Protein AF-0000000085029030 (afdb_homodimer)

Solvent-accessible surface area (backbone atoms only — not comparable to full-atom values): 32173 Å² total; per-residue (Å²): 135,54,73,65,55,42,51,49,51,52,42,26,68,66,59,22,19,57,60,58,34,11,54,74,70,76,40,49,48,68,55,47,51,50,50,49,50,50,47,22,60,73,70,70,48,64,38,53,56,81,60,93,86,58,78,58,55,38,66,28,75,60,21,51,55,46,44,57,49,38,54,40,50,51,50,49,50,53,42,55,58,40,52,73,46,85,86,46,54,45,81,45,33,39,30,24,29,61,69,52,40,72,74,65,35,45,71,55,50,54,54,48,44,72,76,32,78,43,54,29,42,35,44,37,69,40,54,50,70,56,39,51,53,34,38,75,69,60,66,26,57,36,31,42,24,63,55,79,56,88,39,90,60,43,42,54,41,85,54,47,73,36,50,52,27,38,36,19,36,57,75,27,73,56,64,90,59,76,62,42,48,73,85,75,56,60,47,59,35,22,45,40,57,65,81,45,68,69,50,48,59,57,47,55,75,77,36,58,74,76,48,19,55,31,34,28,60,44,66,78,64,48,62,66,70,61,82,45,34,70,25,32,33,72,37,41,47,70,56,44,56,56,41,38,77,71,50,31,32,77,34,46,52,70,60,88,64,65,70,47,43,36,20,43,30,34,51,58,82,72,73,57,62,72,58,52,50,50,53,51,50,50,52,51,54,39,52,51,49,51,54,50,49,60,58,54,65,69,105,134,53,71,65,56,41,51,48,50,51,41,25,68,67,59,22,19,54,61,58,35,12,54,74,68,75,40,50,49,68,55,44,50,49,51,49,50,48,47,22,58,74,68,70,48,66,38,52,54,81,58,93,88,60,76,58,55,38,66,27,75,60,20,53,56,46,44,58,47,36,53,41,50,50,50,49,49,50,44,55,57,39,54,73,48,84,85,50,54,44,82,43,32,38,29,25,30,60,69,52,41,72,75,64,32,45,71,54,51,54,53,50,44,71,76,32,78,42,53,27,42,35,45,36,70,41,54,50,72,56,40,50,53,32,37,74,68,61,65,27,59,35,31,41,24,63,55,79,54,90,40,92,60,42,42,53,42,85,53,48,73,36,50,51,27,37,37,17,35,56,76,27,73,56,64,89,60,75,60,41,48,74,86,75,55,60,45,59,36,21,45,40,57,64,84,44,67,68,49,48,58,57,47,56,75,77,37,58,76,77,50,20,56,32,34,29,60,45,66,79,65,48,64,66,69,59,81,47,34,70,25,32,32,72,36,41,46,72,56,46,57,55,41,38,78,71,51,30,31,78,35,46,52,70,61,88,64,66,68,48,43,35,21,42,30,33,49,57,82,72,74,57,62,72,59,51,49,50,52,52,51,50,52,50,53,38,52,52,48,52,54,49,49,61,58,55,63,73,105

Secondary structure (DSSP, 8-state):
--HHHHHHHHHHHHH--HHHHHHHTT--HHHHHHHHHHHHHHHTS-SEE--TT-SS-EEPHHHHHHHHHHHHHHHHHHHHHHHTSSS-PEEEEEEE-HHHIIIIIHHHHHHHHHH-TTEEEEEEE--HHHHHHHHHTTS-SEEEESS----TTEEEEEEEEE-EEEEEETT-TTTT-S-B-GGGS-GGGBEEE---HHHHHHHTTT--GGGSSEEES-HHHHHTT--STT-EEEEEHHHHHHHHTTTEEEE-BSSPPPPEEEEEEEETT---HHHHHHHHHHHHHHHHHHHHHHHHTT-/--HHHHHHHHHHHHH--HHHHHHHTT--HHHHHHHHHHHHHHHTS-SB---TT-SS-PBPHHHHHHHHHHHHHHHHHHHHHHHTSSS-PEEEEEEE-HHHIIIIIHHHHHHHHHH-TTEEEEEEE--HHHHHHHHHTTS-SEEEESS----TTEEEEEEEEE-EEEEEETT-TTTT-S-B-GGGS-GGGBEEE---HHHHHHHTTT--GGGSSEEES-HHHHHTT--STT-EEEEEHHHHHHHHTTTEEEE-BSSPPPPEEEEEEEETT---HHHHHHHHHHHHHHHHHHHHHHHHTT-

pLDDT: mean 81.96, std 12.86, range [26.38, 96.12]

InterPro domains:
  IPR000847 LysR, HTH, N-terminal domain [PF00126] (5-64)
  IPR000847 LysR, HTH, N-terminal domain [PR00039] (18-29)
  IPR000847 LysR, HTH, N-terminal domain [PR00039] (29-39)
  IPR000847 LysR, HTH, N-terminal domain [PR00039] (39-50)
  IPR000847 LysR, HTH, N-terminal domain [PS50931] (1-60)
  IPR005119 LysR, substrate-binding [PF03466] (86-286)
  IPR036388 Winged helix-like DNA-binding domain superfamily [G3DSA:1.10.10.10] (1-80)
  IPR036390 Winged helix DNA-binding domain superfamily [SSF46785] (1-109)

Structure (mmCIF, N/CA/C/O backbone):
data_AF-0000000085029030-model_v1
#
loop_
_entity.id
_entity.type
_entity.pdbx_description
1 polymer 'Transcriptional regulator, LysR family'
#
loop_
_atom_site.group_PDB
_atom_site.id
_atom_site.type_symbol
_atom_site.label_atom_id
_atom_site.label_alt_id
_atom_site.label_comp_id
_atom_site.label_asym_id
_atom_site.label_entity_id
_atom_site.label_seq_id
_atom_site.pdbx_PDB_ins_code
_atom_site.Cartn_x
_atom_site.Cartn_y
_atom_site.Cartn_z
_atom_site.occupancy
_atom_site.B_iso_or_equiv
_atom_site.auth_seq_id
_atom_site.auth_comp_id
_atom_site.auth_asym_id
_atom_site.auth_atom_id
_atom_site.pdbx_PDB_model_num
ATOM 1 N N . MET A 1 1 ? 7.844 32.375 -1.92 1 60.19 1 MET A N 1
ATOM 2 C CA . MET A 1 1 ? 6.688 31.484 -1.72 1 60.19 1 MET A CA 1
ATOM 3 C C . MET A 1 1 ? 6.098 31.688 -0.326 1 60.19 1 MET A C 1
ATOM 5 O O . MET A 1 1 ? 6.832 31.734 0.662 1 60.19 1 MET A O 1
ATOM 9 N N . ASP A 1 2 ? 4.855 32.156 -0.354 1 65.12 2 ASP A N 1
ATOM 10 C CA . ASP A 1 2 ? 4.211 32.406 0.934 1 65.12 2 ASP A CA 1
ATOM 11 C C . ASP A 1 2 ? 3.123 31.375 1.21 1 65.12 2 ASP A C 1
ATOM 13 O O . ASP A 1 2 ? 2.652 30.688 0.292 1 65.12 2 ASP A O 1
ATOM 17 N N . THR A 1 3 ? 2.82 31.25 2.543 1 68.38 3 THR A N 1
ATOM 18 C CA . THR A 1 3 ? 1.885 30.219 3.012 1 68.38 3 THR A CA 1
ATOM 19 C C . THR A 1 3 ? 0.515 30.406 2.363 1 68.38 3 THR A C 1
ATOM 21 O O . THR A 1 3 ? -0.176 29.438 2.072 1 68.38 3 THR A O 1
ATOM 24 N N . GLU A 1 4 ? 0.167 31.609 2.141 1 70.44 4 GLU A N 1
ATOM 25 C CA . GLU A 1 4 ? -1.122 31.891 1.519 1 70.44 4 GLU A CA 1
ATOM 26 C C . GLU A 1 4 ? -1.189 31.328 0.103 1 70.44 4 GLU A C 1
ATOM 28 O O . GLU A 1 4 ? -2.211 30.766 -0.3 1 70.44 4 GLU A O 1
ATOM 33 N N . SER A 1 5 ? -0.097 31.516 -0.592 1 77.44 5 SER A N 1
ATOM 34 C CA . SER A 1 5 ? -0.042 30.984 -1.95 1 77.44 5 SER A CA 1
ATOM 35 C C . SER A 1 5 ? -0.165 29.453 -1.958 1 77.44 5 SER A C 1
ATOM 37 O O . SER A 1 5 ? -0.769 28.891 -2.865 1 77.44 5 SER A O 1
ATOM 39 N N . LEU A 1 6 ? 0.389 28.922 -0.929 1 78.06 6 LEU A N 1
ATOM 40 C CA . LEU A 1 6 ? 0.331 27.469 -0.82 1 78.06 6 LEU A CA 1
ATOM 41 C C . LEU A 1 6 ? -1.094 27 -0.543 1 78.06 6 LEU A C 1
ATOM 43 O O . LEU A 1 6 ? -1.549 26 -1.117 1 78.06 6 LEU A O 1
ATOM 47 N N . TYR A 1 7 ? -1.741 27.734 0.277 1 75.19 7 TYR A N 1
ATOM 48 C CA . TYR A 1 7 ? -3.143 27.422 0.546 1 75.19 7 TYR A CA 1
ATOM 49 C C . TYR A 1 7 ? -3.986 27.594 -0.711 1 75.19 7 TYR A C 1
ATOM 51 O O . TYR A 1 7 ? -4.875 26.781 -0.98 1 75.19 7 TYR A O 1
ATOM 59 N N . LEU A 1 8 ? -3.684 28.656 -1.447 1 78.81 8 LEU A N 1
ATOM 60 C CA . LEU A 1 8 ? -4.414 28.938 -2.678 1 78.81 8 LEU A CA 1
ATOM 61 C C . LEU A 1 8 ? -4.23 27.812 -3.689 1 78.81 8 LEU A C 1
ATOM 63 O O . LEU A 1 8 ? -5.199 27.359 -4.305 1 78.81 8 LEU A O 1
ATOM 67 N N . PHE A 1 9 ? -3.008 27.391 -3.814 1 84.69 9 PHE A N 1
ATOM 68 C CA . PHE A 1 9 ? -2.707 26.328 -4.758 1 84.69 9 PHE A CA 1
ATOM 69 C C . PHE A 1 9 ? -3.398 25.031 -4.348 1 84.69 9 PHE A C 1
ATOM 71 O O . PHE A 1 9 ? -3.99 24.344 -5.184 1 84.69 9 PHE A O 1
ATOM 78 N N . ARG A 1 10 ? -3.318 24.781 -3.135 1 78.12 10 ARG A N 1
ATOM 79 C CA . ARG A 1 10 ? -3.979 23.578 -2.633 1 78.12 10 ARG A CA 1
ATOM 80 C C . ARG A 1 10 ? -5.48 23.625 -2.902 1 78.12 10 ARG A C 1
ATOM 82 O O . ARG A 1 10 ? -6.066 22.641 -3.34 1 78.12 10 ARG A O 1
ATOM 89 N N . ASP A 1 11 ? -6.109 24.781 -2.678 1 77.12 11 ASP A N 1
ATOM 90 C CA . ASP A 1 11 ? -7.547 24.938 -2.896 1 77.12 11 ASP A CA 1
ATOM 91 C C . ASP A 1 11 ? -7.891 24.828 -4.379 1 77.12 11 ASP A C 1
ATOM 93 O O . ASP A 1 11 ? -8.922 24.266 -4.738 1 77.12 11 ASP A O 1
ATOM 97 N N . LEU A 1 12 ? -7.008 25.344 -5.148 1 80.56 12 LEU A N 1
ATOM 98 C CA . LEU A 1 12 ? -7.23 25.266 -6.59 1 80.56 12 LEU A CA 1
ATOM 99 C C . LEU A 1 12 ? -7.219 23.828 -7.07 1 80.56 12 LEU A C 1
ATOM 101 O O . LEU A 1 12 ? -8.008 23.453 -7.938 1 80.56 12 LEU A O 1
ATOM 105 N N . CYS A 1 13 ? -6.383 23.125 -6.512 1 76.56 13 CYS A N 1
ATOM 106 C CA . CYS A 1 13 ? -6.305 21.719 -6.891 1 76.56 13 CYS A CA 1
ATOM 107 C C . CYS A 1 13 ? -7.57 20.969 -6.484 1 76.56 13 CYS A C 1
ATOM 109 O O . CYS A 1 13 ? -7.969 20.016 -7.141 1 76.56 13 CYS A O 1
ATOM 111 N N . ARG A 1 14 ? -8.125 21.469 -5.512 1 66.81 14 ARG A N 1
ATOM 112 C CA . ARG A 1 14 ? -9.359 20.891 -5 1 66.81 14 ARG A CA 1
ATOM 113 C C . ARG A 1 14 ? -10.555 21.312 -5.859 1 66.81 14 ARG A C 1
ATOM 115 O O . ARG A 1 14 ? -11.336 20.469 -6.285 1 66.81 14 ARG A O 1
ATOM 122 N N . THR A 1 15 ? -10.602 22.625 -6.145 1 69.88 15 THR A N 1
ATOM 123 C CA . THR A 1 15 ? -11.766 23.188 -6.824 1 69.88 15 THR A CA 1
ATOM 124 C C . THR A 1 15 ? -11.648 23 -8.336 1 69.88 15 THR A C 1
ATOM 126 O O . THR A 1 15 ? -12.656 22.984 -9.039 1 69.88 15 THR A O 1
ATOM 129 N N . ARG A 1 16 ? -10.406 22.844 -8.711 1 73.12 16 ARG A N 1
ATOM 130 C CA . ARG A 1 16 ? -10.062 22.797 -10.133 1 73.12 16 ARG A CA 1
ATOM 131 C C . ARG A 1 16 ? -10.695 23.969 -10.883 1 73.12 16 ARG A C 1
ATOM 133 O O . ARG A 1 16 ? -11.016 23.844 -12.07 1 73.12 16 ARG A O 1
ATOM 140 N N . ASN A 1 17 ? -11.047 24.891 -10.156 1 78.19 17 ASN A N 1
ATOM 141 C CA . ASN A 1 17 ? -11.742 26.062 -10.672 1 78.19 17 ASN A CA 1
ATOM 142 C C . ASN A 1 17 ? -11.117 27.359 -10.148 1 78.19 17 ASN A C 1
ATOM 144 O O . ASN A 1 17 ? -11.219 27.672 -8.961 1 78.19 17 ASN A O 1
ATOM 148 N N . MET A 1 18 ? -10.602 28.109 -11.094 1 84.44 18 MET A N 1
ATOM 149 C CA . MET A 1 18 ? -9.898 29.344 -10.734 1 84.44 18 MET A CA 1
ATOM 150 C C . MET A 1 18 ? -10.844 30.328 -10.07 1 84.44 18 MET A C 1
ATOM 152 O O . MET A 1 18 ? -10.5 30.953 -9.055 1 84.44 18 MET A O 1
ATOM 156 N N . THR A 1 19 ? -12.07 30.406 -10.625 1 82.12 19 THR A N 1
ATOM 157 C CA . THR A 1 19 ? -13.047 31.359 -10.102 1 82.12 19 THR A CA 1
ATOM 158 C C . THR A 1 19 ? -13.477 30.969 -8.695 1 82.12 19 THR A C 1
ATOM 160 O O . THR A 1 19 ? -13.539 31.828 -7.801 1 82.12 19 THR A O 1
ATOM 163 N N . GLN A 1 20 ? -13.758 29.781 -8.602 1 80.62 20 GLN A N 1
ATOM 164 C CA . GLN A 1 20 ? -14.203 29.297 -7.301 1 80.62 20 GLN A CA 1
ATOM 165 C C . GLN A 1 20 ? -13.109 29.453 -6.254 1 80.62 20 GLN A C 1
ATOM 167 O O . GLN A 1 20 ? -13.375 29.875 -5.129 1 80.62 20 GLN A O 1
ATOM 172 N N . THR A 1 21 ? -11.898 29.031 -6.582 1 83.31 21 THR A N 1
ATOM 173 C CA . THR A 1 21 ? -10.781 29.188 -5.66 1 83.31 21 THR A CA 1
ATOM 174 C C . THR A 1 21 ? -10.578 30.641 -5.277 1 83.31 21 THR A C 1
ATOM 176 O O . THR A 1 21 ? -10.367 30.969 -4.105 1 83.31 21 THR A O 1
ATOM 179 N N . ALA A 1 22 ? -10.688 31.516 -6.207 1 84.5 22 ALA A N 1
ATOM 180 C CA . ALA A 1 22 ? -10.547 32.938 -5.926 1 84.5 22 ALA A CA 1
ATOM 181 C C . ALA A 1 22 ? -11.602 33.406 -4.938 1 84.5 22 ALA A C 1
ATOM 183 O O . ALA A 1 22 ? -11.297 34.125 -3.971 1 84.5 22 ALA A O 1
ATOM 184 N N . LYS A 1 23 ? -12.805 32.969 -5.137 1 78.12 23 LYS A N 1
ATOM 185 C CA . LYS A 1 23 ? -13.906 33.344 -4.254 1 78.12 23 LYS A CA 1
ATOM 186 C C . LYS A 1 23 ? -13.672 32.844 -2.838 1 78.12 23 LYS A C 1
ATOM 188 O O . LYS A 1 23 ? -13.93 33.531 -1.863 1 78.12 23 LYS A O 1
ATOM 193 N N . ASN A 1 24 ? -13.156 31.688 -2.754 1 77.25 24 ASN A N 1
ATOM 194 C CA . ASN A 1 24 ? -12.906 31.062 -1.456 1 77.25 24 ASN A CA 1
ATOM 195 C C . ASN A 1 24 ? -11.914 31.875 -0.63 1 77.25 24 ASN A C 1
ATOM 197 O O . ASN A 1 24 ? -11.953 31.844 0.602 1 77.25 24 ASN A O 1
ATOM 201 N N . PHE A 1 25 ? -11.055 32.5 -1.267 1 76.19 25 PHE A N 1
ATOM 202 C CA . PHE A 1 25 ? -10.008 33.219 -0.579 1 76.19 25 PHE A CA 1
ATOM 203 C C . PHE A 1 25 ? -10.25 34.75 -0.677 1 76.19 25 PHE A C 1
ATOM 205 O O . PHE A 1 25 ? -9.352 35.531 -0.407 1 76.19 25 PHE A O 1
ATOM 212 N N . PHE A 1 26 ? -11.492 35.094 -1.191 1 79.56 26 PHE A N 1
ATOM 213 C CA . PHE A 1 26 ? -11.93 36.469 -1.29 1 79.56 26 PHE A CA 1
ATOM 214 C C . PHE A 1 26 ? -10.969 37.281 -2.162 1 79.56 26 PHE A C 1
ATOM 216 O O . PHE A 1 26 ? -10.57 38.375 -1.797 1 79.56 26 PHE A O 1
ATOM 223 N N . LEU A 1 27 ? -10.5 36.625 -3.16 1 80.12 27 LEU A N 1
ATOM 224 C CA . LEU A 1 27 ? -9.641 37.25 -4.164 1 80.12 27 LEU A CA 1
ATOM 225 C C . LEU A 1 27 ? -10.344 37.312 -5.516 1 80.12 27 LEU A C 1
ATOM 227 O O . LEU A 1 27 ? -11.383 36.688 -5.715 1 80.12 27 LEU A O 1
ATOM 231 N N . THR A 1 28 ? -9.938 38.188 -6.352 1 82.69 28 THR A N 1
ATOM 232 C CA . THR A 1 28 ? -10.359 38.156 -7.75 1 82.69 28 THR A CA 1
ATOM 233 C C . THR A 1 28 ? -9.602 37.062 -8.5 1 82.69 28 THR A C 1
ATOM 235 O O . THR A 1 28 ? -8.523 36.656 -8.078 1 82.69 28 THR A O 1
ATOM 238 N N . GLN A 1 29 ? -10.211 36.594 -9.5 1 87.25 29 GLN A N 1
ATOM 239 C CA . GLN A 1 29 ? -9.547 35.562 -10.312 1 87.25 29 GLN A CA 1
ATOM 240 C C . GLN A 1 29 ? -8.219 36.062 -10.859 1 87.25 29 GLN A C 1
ATOM 242 O O . GLN A 1 29 ? -7.262 35.312 -10.984 1 87.25 29 GLN A O 1
ATOM 247 N N . SER A 1 30 ? -8.195 37.375 -11.203 1 87.94 30 SER A N 1
ATOM 248 C CA . SER A 1 30 ? -6.961 37.969 -11.711 1 87.94 30 SER A CA 1
ATOM 249 C C . SER A 1 30 ? -5.855 37.938 -10.656 1 87.94 30 SER A C 1
ATOM 251 O O . SER A 1 30 ? -4.703 37.625 -10.977 1 87.94 30 SER A O 1
ATOM 253 N N . THR A 1 31 ? -6.234 38.219 -9.445 1 83.75 31 THR A N 1
ATOM 254 C CA . THR A 1 31 ? -5.27 38.188 -8.352 1 83.75 31 THR A CA 1
ATOM 255 C C . THR A 1 31 ? -4.758 36.781 -8.117 1 83.75 31 THR A C 1
ATOM 257 O O . THR A 1 31 ? -3.559 36.562 -7.934 1 83.75 31 THR A O 1
ATOM 260 N N . LEU A 1 32 ? -5.672 35.812 -8.062 1 87.38 32 LEU A N 1
ATOM 261 C CA . LEU A 1 32 ? -5.281 34.406 -7.902 1 87.38 32 LEU A CA 1
ATOM 262 C C . LEU A 1 32 ? -4.328 33.969 -9.008 1 87.38 32 LEU A C 1
ATOM 264 O O . LEU A 1 32 ? -3.316 33.312 -8.75 1 87.38 32 LEU A O 1
ATOM 268 N N . SER A 1 33 ? -4.699 34.344 -10.242 1 86.75 33 SER A N 1
ATOM 269 C CA . SER A 1 33 ? -3.869 34 -11.383 1 86.75 33 SER A CA 1
ATOM 270 C C . SER A 1 33 ? -2.465 34.562 -11.25 1 86.75 33 SER A C 1
ATOM 272 O O . SER A 1 33 ? -1.477 33.906 -11.523 1 86.75 33 SER A O 1
ATOM 274 N N . LYS A 1 34 ? -2.393 35.781 -10.805 1 85 34 LYS A N 1
ATOM 275 C CA . LYS A 1 34 ? -1.103 36.438 -10.625 1 85 34 LYS A CA 1
ATOM 276 C C . LYS A 1 34 ? -0.282 35.75 -9.539 1 85 34 LYS A C 1
ATOM 278 O O . LYS A 1 34 ? 0.925 35.562 -9.695 1 85 34 LYS A O 1
ATOM 283 N N . ARG A 1 35 ? -0.953 35.406 -8.453 1 82.25 35 ARG A N 1
ATOM 284 C CA . ARG A 1 35 ? -0.271 34.75 -7.352 1 82.25 35 ARG A CA 1
ATOM 285 C C . ARG A 1 35 ? 0.259 33.375 -7.789 1 82.25 35 ARG A C 1
ATOM 287 O O . ARG A 1 35 ? 1.375 33 -7.43 1 82.25 35 ARG A O 1
ATOM 294 N N . LEU A 1 36 ? -0.543 32.719 -8.531 1 86.31 36 LEU A N 1
ATOM 295 C CA . LEU A 1 36 ? -0.134 31.391 -9.023 1 86.31 36 LEU A CA 1
ATOM 296 C C . LEU A 1 36 ? 1.019 31.531 -10.016 1 86.31 36 LEU A C 1
ATOM 298 O O . LEU A 1 36 ? 1.943 30.703 -10.008 1 86.31 36 LEU A O 1
ATOM 302 N N . ALA A 1 37 ? 0.9 32.562 -10.828 1 85.31 37 ALA A N 1
ATOM 303 C CA . ALA A 1 37 ? 1.98 32.812 -11.781 1 85.31 37 ALA A CA 1
ATOM 304 C C . ALA A 1 37 ? 3.289 33.125 -11.055 1 85.31 37 ALA A C 1
ATOM 306 O O . ALA A 1 37 ? 4.352 32.656 -11.461 1 85.31 37 ALA A O 1
ATOM 307 N N . ARG A 1 38 ? 3.154 33.875 -10.062 1 80.5 38 ARG A N 1
ATOM 308 C CA . ARG A 1 38 ? 4.324 34.156 -9.25 1 80.5 38 ARG A CA 1
ATOM 309 C C . ARG A 1 38 ? 4.887 32.906 -8.609 1 80.5 38 ARG A C 1
ATOM 311 O O . ARG A 1 38 ? 6.105 32.719 -8.555 1 80.5 38 ARG A O 1
ATOM 318 N N . LEU A 1 39 ? 4 32.094 -8.062 1 82.5 39 LEU A N 1
ATOM 319 C CA . LEU A 1 39 ? 4.41 30.844 -7.465 1 82.5 39 LEU A CA 1
ATOM 320 C C . LEU A 1 39 ? 5.129 29.969 -8.492 1 82.5 39 LEU A C 1
ATOM 322 O O . LEU A 1 39 ? 6.168 29.375 -8.188 1 82.5 39 LEU A O 1
ATOM 326 N N . GLU A 1 40 ? 4.543 29.891 -9.711 1 85.12 40 GLU A N 1
ATOM 327 C CA . GLU A 1 40 ? 5.156 29.109 -10.781 1 85.12 40 GLU A CA 1
ATOM 328 C C . GLU A 1 40 ? 6.523 29.672 -11.156 1 85.12 40 GLU A C 1
ATOM 330 O O . GLU A 1 40 ? 7.461 28.922 -11.43 1 85.12 40 GLU A O 1
ATOM 335 N N . GLU A 1 41 ? 6.625 31 -11.141 1 78.94 41 GLU A N 1
ATOM 336 C CA . GLU A 1 41 ? 7.891 31.672 -11.438 1 78.94 41 GLU A CA 1
ATOM 337 C C . GLU A 1 41 ? 8.945 31.328 -10.391 1 78.94 41 GLU A C 1
ATOM 339 O O . GLU A 1 41 ? 10.102 31.062 -10.727 1 78.94 41 GLU A O 1
ATOM 344 N N . GLU A 1 42 ? 8.508 31.391 -9.172 1 76.44 42 GLU A N 1
ATOM 345 C CA . GLU A 1 42 ? 9.43 31.047 -8.086 1 76.44 42 GLU A CA 1
ATOM 346 C C . GLU A 1 42 ? 9.883 29.594 -8.18 1 76.44 42 GLU A C 1
ATOM 348 O O . GLU A 1 42 ? 11.047 29.297 -7.91 1 76.44 42 GLU A O 1
ATOM 353 N N . LEU A 1 43 ? 8.93 28.75 -8.555 1 77.56 43 LEU A N 1
ATOM 354 C CA . LEU A 1 43 ? 9.203 27.328 -8.641 1 77.56 43 LEU A CA 1
ATOM 355 C C . LEU A 1 43 ? 9.992 27 -9.906 1 77.56 43 LEU A C 1
ATOM 357 O O . LEU A 1 43 ? 10.719 26 -9.945 1 77.56 43 LEU A O 1
ATOM 361 N N . GLY A 1 44 ? 9.812 27.797 -10.93 1 75.19 44 GLY A N 1
ATOM 362 C CA . GLY A 1 44 ? 10.508 27.609 -12.195 1 75.19 44 GLY A CA 1
ATOM 363 C C . GLY A 1 44 ? 9.805 26.641 -13.117 1 75.19 44 GLY A C 1
ATOM 364 O O . GLY A 1 44 ? 10.383 26.188 -14.109 1 75.19 44 GLY A O 1
ATOM 365 N N . TYR A 1 45 ? 8.68 26.172 -12.75 1 76.69 45 TYR A N 1
ATOM 366 C CA . TYR A 1 45 ? 7.902 25.266 -13.594 1 76.69 45 TYR A CA 1
ATOM 367 C C . TYR A 1 45 ? 6.406 25.531 -13.43 1 76.69 45 TYR A C 1
ATOM 369 O O . TYR A 1 45 ? 5.965 25.984 -12.367 1 76.69 45 TYR A O 1
ATOM 377 N N . PRO A 1 46 ? 5.66 25.172 -14.555 1 82.62 46 PRO A N 1
ATOM 378 C CA . PRO A 1 46 ? 4.211 25.391 -14.477 1 82.62 46 PRO A CA 1
ATOM 379 C C . PRO A 1 46 ? 3.504 24.359 -13.609 1 82.62 46 PRO A C 1
ATOM 381 O O . PRO A 1 46 ? 3.893 23.188 -13.594 1 82.62 46 PRO A O 1
ATOM 384 N N . LEU A 1 47 ? 2.605 24.891 -12.82 1 83.19 47 LEU A N 1
ATOM 385 C CA . LEU A 1 47 ? 1.801 24.031 -11.961 1 83.19 47 LEU A CA 1
ATOM 386 C C . LEU A 1 47 ? 0.503 23.641 -12.656 1 83.19 47 LEU A C 1
ATOM 388 O O . LEU A 1 47 ? -0.05 22.562 -12.383 1 83.19 47 LEU A O 1
ATOM 392 N N . LEU A 1 48 ? 0.017 24.531 -13.547 1 82.31 48 LEU A N 1
ATOM 393 C CA . LEU A 1 48 ? -1.27 24.328 -14.203 1 82.31 48 LEU A CA 1
ATOM 394 C C . LEU A 1 48 ? -1.1 24.234 -15.719 1 82.31 48 LEU A C 1
ATOM 396 O O . LEU A 1 48 ? -0.225 24.891 -16.297 1 82.31 48 LEU A O 1
ATOM 400 N N . LEU A 1 49 ? -1.875 23.25 -16.281 1 77.56 49 LEU A N 1
ATOM 401 C CA . LEU A 1 49 ? -1.925 23.234 -17.734 1 77.56 49 LEU A CA 1
ATOM 402 C C . LEU A 1 49 ? -2.627 24.469 -18.281 1 77.56 49 LEU A C 1
ATOM 404 O O . LEU A 1 49 ? -3.668 24.875 -17.75 1 77.56 49 LEU A O 1
ATOM 408 N N . ARG A 1 50 ? -1.916 25.375 -18.969 1 67.69 50 ARG A N 1
ATOM 409 C CA . ARG A 1 50 ? -2.41 26.672 -19.453 1 67.69 50 ARG A CA 1
ATOM 410 C C . ARG A 1 50 ? -3.264 26.484 -20.703 1 67.69 50 ARG A C 1
ATOM 412 O O . ARG A 1 50 ? -2.75 26.141 -21.766 1 67.69 50 ARG A O 1
ATOM 419 N N . SER A 1 51 ? -4.07 25.547 -20.812 1 56.06 51 SER A N 1
ATOM 420 C CA . SER A 1 51 ? -4.738 25.547 -22.109 1 56.06 51 SER A CA 1
ATOM 421 C C . SER A 1 51 ? -5.77 26.672 -22.188 1 56.06 51 SER A C 1
ATOM 423 O O . SER A 1 51 ? -6.434 26.984 -21.203 1 56.06 51 SER A O 1
ATOM 425 N N . LYS A 1 52 ? -5.812 27.594 -23.281 1 51.53 52 LYS A N 1
ATOM 426 C CA . LYS A 1 52 ? -6.781 28.609 -23.703 1 51.53 52 LYS A CA 1
ATOM 427 C C . LYS A 1 52 ? -8.172 28 -23.844 1 51.53 52 LYS A C 1
ATOM 429 O O . LYS A 1 52 ? -8.344 26.969 -24.5 1 51.53 52 LYS A O 1
ATOM 434 N N . GLY A 1 53 ? -9.211 28.438 -22.938 1 54.47 53 GLY A N 1
ATOM 435 C CA . GLY A 1 53 ? -10.625 28.125 -23.062 1 54.47 53 GLY A CA 1
ATOM 436 C C . GLY A 1 53 ? -11.109 27.094 -22.062 1 54.47 53 GLY A C 1
ATOM 437 O O . GLY A 1 53 ? -12.297 26.797 -22 1 54.47 53 GLY A O 1
ATOM 438 N N . ARG A 1 54 ? -10.211 26.453 -21.531 1 53.19 54 ARG A N 1
ATOM 439 C CA . ARG A 1 54 ? -10.758 25.438 -20.641 1 53.19 54 ARG A CA 1
ATOM 440 C C . ARG A 1 54 ? -11.016 26 -19.25 1 53.19 54 ARG A C 1
ATOM 442 O O . ARG A 1 54 ? -10.164 26.688 -18.688 1 53.19 54 ARG A O 1
ATOM 449 N N . LYS A 1 55 ? -12.172 25.891 -18.75 1 55.38 55 LYS A N 1
ATOM 450 C CA . LYS A 1 55 ? -12.766 26.391 -17.5 1 55.38 55 LYS A CA 1
ATOM 451 C C . LYS A 1 55 ? -12.117 25.719 -16.297 1 55.38 55 LYS A C 1
ATOM 453 O O . LYS A 1 55 ? -12.148 26.281 -15.188 1 55.38 55 LYS A O 1
ATOM 458 N N . GLU A 1 56 ? -11.523 24.484 -16.453 1 64.5 56 GLU A N 1
ATOM 459 C CA . GLU A 1 56 ? -11.055 23.75 -15.281 1 64.5 56 GLU A CA 1
ATOM 460 C C . GLU A 1 56 ? -9.539 23.781 -15.18 1 64.5 56 GLU A C 1
ATOM 462 O O . GLU A 1 56 ? -8.836 23.656 -16.188 1 64.5 56 GLU A O 1
ATOM 467 N N . ALA A 1 57 ? -9.023 24.172 -14.023 1 70.69 57 ALA A N 1
ATOM 468 C CA . ALA A 1 57 ? -7.594 24.188 -13.727 1 70.69 57 ALA A CA 1
ATOM 469 C C . ALA A 1 57 ? -7.039 22.781 -13.617 1 70.69 57 ALA A C 1
ATOM 471 O O . ALA A 1 57 ? -7.457 22 -12.758 1 70.69 57 ALA A O 1
ATOM 472 N N . GLU A 1 58 ? -6.32 22.344 -14.68 1 75.75 58 GLU A N 1
ATOM 473 C CA . GLU A 1 58 ? -5.691 21.031 -14.664 1 75.75 58 GLU A CA 1
ATOM 474 C C . GLU A 1 58 ? -4.219 21.125 -14.281 1 75.75 58 GLU A C 1
ATOM 476 O O . GLU A 1 58 ? -3.508 22.031 -14.742 1 75.75 58 GLU A O 1
ATOM 481 N N . LEU A 1 59 ? -3.869 20.25 -13.312 1 76.25 59 LEU A N 1
ATOM 482 C CA . LEU A 1 59 ? -2.494 20.25 -12.828 1 76.25 59 LEU A CA 1
ATOM 483 C C . LEU A 1 59 ? -1.56 19.594 -13.836 1 76.25 59 LEU A C 1
ATOM 485 O O . LEU A 1 59 ? -1.939 18.625 -14.508 1 76.25 59 LEU A O 1
ATOM 489 N N . THR A 1 60 ? -0.369 20.203 -13.984 1 71.94 60 THR A N 1
ATOM 490 C CA . THR A 1 60 ? 0.722 19.484 -14.641 1 71.94 60 THR A CA 1
ATOM 491 C C . THR A 1 60 ? 1.223 18.344 -13.773 1 71.94 60 THR A C 1
ATOM 493 O O . THR A 1 60 ? 0.853 18.234 -12.602 1 71.94 60 THR A O 1
ATOM 496 N N . GLY A 1 61 ? 2.01 17.438 -14.328 1 64.94 61 GLY A N 1
ATOM 497 C CA . GLY A 1 61 ? 2.664 16.422 -13.523 1 64.94 61 GLY A CA 1
ATOM 498 C C . GLY A 1 61 ? 3.447 17.016 -12.359 1 64.94 61 GLY A C 1
ATOM 499 O O . GLY A 1 61 ? 3.363 16.516 -11.234 1 64.94 61 GLY A O 1
ATOM 500 N N . LYS A 1 62 ? 4.184 18.016 -12.664 1 65.75 62 LYS A N 1
ATOM 501 C CA . LYS A 1 62 ? 4.941 18.719 -11.633 1 65.75 62 LYS A CA 1
ATOM 502 C C . LYS A 1 62 ? 4.008 19.375 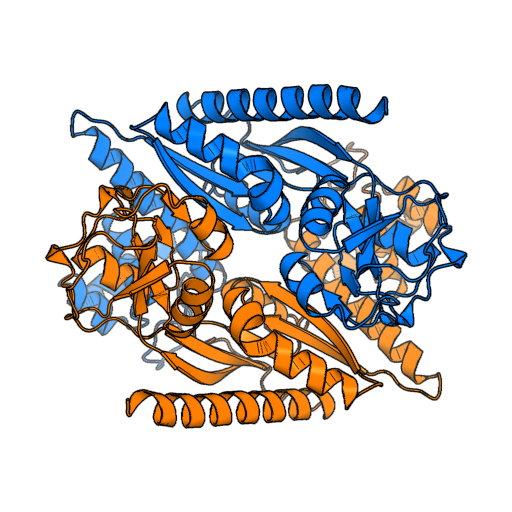-10.625 1 65.75 62 LYS A C 1
ATOM 504 O O . LYS A 1 62 ? 4.32 19.453 -9.43 1 65.75 62 LYS A O 1
ATOM 509 N N . GLY A 1 63 ? 2.859 19.891 -11.156 1 74.19 63 GLY A N 1
ATOM 510 C CA . GLY A 1 63 ? 1.86 20.453 -10.266 1 74.19 63 GLY A CA 1
ATOM 511 C C . GLY A 1 63 ? 1.313 19.453 -9.266 1 74.19 63 GLY A C 1
ATOM 512 O O . GLY A 1 63 ? 1.154 19.781 -8.086 1 74.19 63 GLY A O 1
ATOM 513 N N . GLU A 1 64 ? 1.134 18.328 -9.727 1 68.62 64 GLU A N 1
ATOM 514 C CA . GLU A 1 64 ? 0.641 17.266 -8.859 1 68.62 64 GLU A CA 1
ATOM 515 C C . GLU A 1 64 ? 1.669 16.906 -7.789 1 68.62 64 GLU A C 1
ATOM 517 O O . GLU A 1 64 ? 1.32 16.734 -6.617 1 68.62 64 GLU A O 1
ATOM 522 N N . ARG A 1 65 ? 2.836 16.797 -8.219 1 63.19 65 ARG A N 1
ATOM 523 C CA . ARG A 1 65 ? 3.912 16.531 -7.273 1 63.19 65 ARG A CA 1
ATOM 524 C C . ARG A 1 65 ? 4.059 17.672 -6.27 1 63.19 65 ARG A C 1
ATOM 526 O O . ARG A 1 65 ? 4.258 17.422 -5.074 1 63.19 65 ARG A O 1
ATOM 533 N N . PHE A 1 66 ? 3.957 18.906 -6.801 1 73.19 66 PHE A N 1
ATOM 534 C CA . PHE A 1 66 ? 4.09 20.078 -5.938 1 73.19 66 PHE A CA 1
ATOM 535 C C . PHE A 1 66 ? 2.955 20.125 -4.922 1 73.19 66 PHE A C 1
ATOM 537 O O . PHE A 1 66 ? 3.15 20.562 -3.787 1 73.19 66 PHE A O 1
ATOM 544 N N . LEU A 1 67 ? 1.791 19.641 -5.379 1 75.75 67 LEU A N 1
ATOM 545 C CA . LEU A 1 67 ? 0.679 19.594 -4.438 1 75.75 67 LEU A CA 1
ATOM 546 C C . LEU A 1 67 ? 1.035 18.75 -3.217 1 75.75 67 LEU A C 1
ATOM 548 O O . LEU A 1 67 ? 0.745 19.141 -2.082 1 75.75 67 LEU A O 1
ATOM 552 N N . GLY A 1 68 ? 1.645 17.672 -3.447 1 64.88 68 GLY A N 1
ATOM 553 C CA . GLY A 1 68 ? 2.121 16.875 -2.332 1 64.88 68 GLY A CA 1
ATOM 554 C C . GLY A 1 68 ? 3.037 17.641 -1.396 1 64.88 68 GLY A C 1
ATOM 555 O O . GLY A 1 68 ? 2.908 17.531 -0.174 1 64.88 68 GLY A O 1
ATOM 556 N N . VAL A 1 69 ? 3.852 18.453 -1.951 1 64.88 69 VAL A N 1
ATOM 557 C CA . VAL A 1 69 ? 4.789 19.266 -1.19 1 64.88 69 VAL A CA 1
ATOM 558 C C . VAL A 1 69 ? 4.023 20.344 -0.419 1 64.88 69 VAL A C 1
ATOM 560 O O . VAL A 1 69 ? 4.309 20.594 0.756 1 64.88 69 VAL A O 1
ATOM 563 N N . VAL A 1 70 ? 3.088 20.891 -1.152 1 74.69 70 VAL A N 1
ATOM 564 C CA . VAL A 1 70 ? 2.311 21.969 -0.557 1 74.69 70 VAL A CA 1
ATOM 565 C C . VAL A 1 70 ? 1.569 21.453 0.675 1 74.69 70 VAL A C 1
ATOM 567 O O . VAL A 1 70 ? 1.562 22.109 1.72 1 74.69 70 VAL A O 1
ATOM 570 N N . VAL A 1 71 ? 1.02 20.375 0.488 1 67.25 71 VAL A N 1
ATOM 571 C CA . VAL A 1 71 ? 0.276 19.781 1.598 1 67.25 71 VAL A CA 1
ATOM 572 C C . VAL A 1 71 ? 1.205 19.578 2.791 1 67.25 71 VAL A C 1
ATOM 574 O O . VAL A 1 71 ? 0.865 19.938 3.92 1 67.25 71 VAL A O 1
ATOM 577 N N . HIS A 1 72 ? 2.309 19.172 2.523 1 62.28 72 HIS A N 1
ATOM 578 C CA . HIS A 1 72 ? 3.289 18.953 3.58 1 62.28 72 HIS A CA 1
ATOM 579 C C . HIS A 1 72 ? 3.75 20.266 4.195 1 62.28 72 HIS A C 1
ATOM 581 O O . HIS A 1 72 ? 3.867 20.375 5.418 1 62.28 72 HIS A O 1
ATOM 587 N N . MET A 1 73 ? 4.02 21.156 3.338 1 64.38 73 MET A N 1
ATOM 588 C CA . MET A 1 73 ? 4.453 22.469 3.814 1 64.38 73 MET A CA 1
ATOM 589 C C . MET A 1 73 ? 3.408 23.078 4.746 1 64.38 73 MET A C 1
ATOM 591 O O . MET A 1 73 ? 3.752 23.625 5.793 1 64.38 73 MET A O 1
ATOM 595 N N . LEU A 1 74 ? 2.232 22.906 4.336 1 68.5 74 LEU A N 1
ATOM 596 C CA . LEU A 1 74 ? 1.164 23.516 5.121 1 68.5 74 LEU A CA 1
ATOM 597 C C . LEU A 1 74 ? 0.973 22.781 6.441 1 68.5 74 LEU A C 1
ATOM 599 O O . LEU A 1 74 ? 0.663 23.391 7.465 1 68.5 74 LEU A O 1
ATOM 603 N N . GLU A 1 75 ? 1.219 21.531 6.379 1 61.53 75 GLU A N 1
ATOM 604 C CA . GLU A 1 75 ? 1.193 20.75 7.617 1 61.53 75 GLU A CA 1
ATOM 605 C C . GLU A 1 75 ? 2.293 21.203 8.57 1 61.53 75 GLU A C 1
ATOM 607 O O . GLU A 1 75 ? 2.053 21.375 9.766 1 61.53 75 GLU A O 1
ATOM 612 N N . LEU A 1 76 ? 3.406 21.422 8.008 1 57.84 76 LEU A N 1
ATOM 613 C CA . LEU A 1 76 ? 4.523 21.891 8.82 1 57.84 76 LEU A CA 1
ATOM 614 C C . LEU A 1 76 ? 4.262 23.297 9.352 1 57.84 76 LEU A C 1
ATOM 616 O O . LEU A 1 76 ? 4.602 23.609 10.492 1 57.84 76 LEU A O 1
ATOM 620 N N . TYR A 1 77 ? 3.734 24.062 8.453 1 59.69 77 TYR A N 1
ATOM 621 C CA . TYR A 1 77 ? 3.357 25.406 8.883 1 59.69 77 TYR A CA 1
ATOM 622 C C . TYR A 1 77 ? 2.393 25.359 10.055 1 59.69 77 TYR A C 1
ATOM 624 O O . TYR A 1 77 ? 2.57 26.062 11.047 1 59.69 77 TYR A O 1
ATOM 632 N N . GLU A 1 78 ? 1.479 24.547 9.906 1 58.78 78 GLU A N 1
ATOM 633 C CA . GLU A 1 78 ? 0.499 24.391 10.977 1 58.78 78 GLU A CA 1
ATOM 634 C C . GLU A 1 78 ? 1.15 23.859 12.25 1 58.78 78 GLU A C 1
ATOM 636 O O . GLU A 1 78 ? 0.803 24.281 13.359 1 58.78 78 GLU A O 1
ATOM 641 N N . GLU A 1 79 ? 2.07 23.031 11.992 1 55.94 79 GLU A N 1
ATOM 642 C CA . GLU A 1 79 ? 2.85 22.531 13.125 1 55.94 79 GLU A CA 1
ATOM 643 C C . GLU A 1 79 ? 3.6 23.672 13.812 1 55.94 79 GLU A C 1
ATOM 645 O O . GLU A 1 79 ? 3.645 23.734 15.047 1 55.94 79 GLU A O 1
ATOM 650 N N . GLY A 1 80 ? 4.211 24.391 12.977 1 56.72 80 GLY A N 1
ATOM 651 C CA . GLY A 1 80 ? 4.934 25.547 13.516 1 56.72 80 GLY A CA 1
ATOM 652 C C . GLY A 1 80 ? 4.047 26.484 14.305 1 56.72 80 GLY A C 1
ATOM 653 O O . GLY A 1 80 ? 4.461 27.016 15.336 1 56.72 80 GLY A O 1
ATOM 654 N N . LEU A 1 81 ? 2.877 26.656 13.789 1 53.38 81 LEU A N 1
ATOM 655 C CA . LEU A 1 81 ? 1.938 27.516 14.5 1 53.38 81 LEU A CA 1
ATOM 656 C C . LEU A 1 81 ? 1.552 26.906 15.844 1 53.38 81 LEU A C 1
ATOM 658 O O . LEU A 1 81 ? 1.232 27.625 16.797 1 53.38 81 LEU A O 1
ATOM 662 N N . SER A 1 82 ? 1.641 25.688 15.789 1 50.94 82 SER A N 1
ATOM 663 C CA . SER A 1 82 ? 1.27 24.984 17.016 1 50.94 82 SER A CA 1
ATOM 664 C C . SER A 1 82 ? 2.32 25.188 18.094 1 50.94 82 SER A C 1
ATOM 666 O O . SER A 1 82 ? 2.049 24.953 19.281 1 50.94 82 SER A O 1
ATOM 668 N N . PHE A 1 83 ? 3.484 25.453 17.672 1 47.69 83 PHE A N 1
ATOM 669 C CA . PHE A 1 83 ? 4.523 25.734 18.656 1 47.69 83 PHE A CA 1
ATOM 670 C C . PHE A 1 83 ? 4.16 26.938 19.5 1 47.69 83 PHE A C 1
ATOM 672 O O . PHE A 1 83 ? 4.648 27.094 20.609 1 47.69 83 PHE A O 1
ATOM 679 N N . ARG A 1 84 ? 3.5 27.781 18.953 1 43.41 84 ARG A N 1
ATOM 680 C CA . ARG A 1 84 ? 3.133 28.938 19.766 1 43.41 84 ARG A CA 1
ATOM 681 C C . ARG A 1 84 ? 2.357 28.5 21 1 43.41 84 ARG A C 1
ATOM 683 O O . ARG A 1 84 ? 2.361 29.188 22.031 1 43.41 84 ARG A O 1
ATOM 690 N N . GLU A 1 85 ? 1.499 27.516 20.938 1 42.44 85 GLU A N 1
ATOM 691 C CA . GLU A 1 85 ? 0.773 27.141 22.141 1 42.44 85 GLU A CA 1
ATOM 692 C C . GLU A 1 85 ? 1.584 26.172 22.984 1 42.44 85 GLU A C 1
ATOM 694 O O . GLU A 1 85 ? 2.422 25.422 22.469 1 42.44 85 GLU A O 1
ATOM 699 N N . GLU A 1 86 ? 1.887 26.297 24.281 1 43.44 86 GLU A N 1
ATOM 700 C CA . GLU A 1 86 ? 2.635 25.547 25.281 1 43.44 86 GLU A CA 1
ATOM 701 C C . GLU A 1 86 ? 2.676 24.062 24.938 1 43.44 86 GLU A C 1
ATOM 703 O O . GLU A 1 86 ? 3.643 23.375 25.266 1 43.44 86 GLU A O 1
ATOM 708 N N . GLN A 1 87 ? 1.573 23.281 24.844 1 48.84 87 GLN A N 1
ATOM 709 C CA . GLN A 1 87 ? 1.53 21.828 24.812 1 48.84 87 GLN A CA 1
ATOM 710 C C . GLN A 1 87 ? 1.906 21.297 23.422 1 48.84 87 GLN A C 1
ATOM 712 O O . GLN A 1 87 ? 1.033 21.047 22.594 1 48.84 87 GLN A O 1
ATOM 717 N N . GLU A 1 88 ? 3.205 21.484 22.938 1 57.72 88 GLU A N 1
ATOM 718 C CA . GLU A 1 88 ? 3.857 21.438 21.625 1 57.72 88 GLU A CA 1
ATOM 719 C C . GLU A 1 88 ? 3.807 20.031 21.031 1 57.72 88 GLU A C 1
ATOM 721 O O . GLU A 1 88 ? 4.41 19.109 21.562 1 57.72 88 GLU A O 1
ATOM 726 N N . ARG A 1 89 ? 2.729 19.734 20.438 1 69 89 ARG A N 1
ATOM 727 C CA . ARG A 1 89 ? 2.729 18.484 19.703 1 69 89 ARG A CA 1
ATOM 728 C C . ARG A 1 89 ? 3.717 18.516 18.547 1 69 89 ARG A C 1
ATOM 730 O O . ARG A 1 89 ? 4.027 19.594 18.016 1 69 89 ARG A O 1
ATOM 737 N N . TYR A 1 90 ? 4.586 17.516 18.484 1 76.75 90 TYR A N 1
ATOM 738 C CA . TYR A 1 90 ? 5.484 17.406 17.344 1 76.75 90 TYR A CA 1
ATOM 739 C C . TYR A 1 90 ? 4.977 16.375 16.344 1 76.75 90 TYR A C 1
ATOM 741 O O . TYR A 1 90 ? 4.328 15.391 16.734 1 76.75 90 TYR A O 1
ATOM 749 N N . LEU A 1 91 ? 5.301 16.688 15.07 1 82.06 91 LEU A N 1
ATOM 750 C CA . LEU A 1 91 ? 4.812 15.859 13.977 1 82.06 91 LEU A CA 1
ATOM 751 C C . LEU A 1 91 ? 5.859 14.828 13.57 1 82.06 91 LEU A C 1
ATOM 753 O O . LEU A 1 91 ? 7.047 15.148 13.461 1 82.06 91 LEU A O 1
ATOM 757 N N . LEU A 1 92 ? 5.461 13.633 13.5 1 89.31 92 LEU A N 1
ATOM 758 C CA . LEU A 1 92 ? 6.277 12.531 12.992 1 89.31 92 LEU A CA 1
ATOM 759 C C . LEU A 1 92 ? 5.574 11.82 11.844 1 89.31 92 LEU A C 1
ATOM 761 O O . LEU A 1 92 ? 4.434 11.375 11.984 1 89.31 92 LEU A O 1
ATOM 765 N N . ARG A 1 93 ? 6.219 11.727 10.68 1 90.38 93 ARG A N 1
ATOM 766 C CA . ARG A 1 93 ? 5.676 11.07 9.492 1 90.38 93 ARG A CA 1
ATOM 767 C C . ARG A 1 93 ? 6.469 9.812 9.148 1 90.38 93 ARG A C 1
ATOM 769 O O . ARG A 1 93 ? 7.633 9.898 8.758 1 90.38 93 ARG A O 1
ATOM 776 N N . LEU A 1 94 ? 5.758 8.703 9.266 1 95.19 94 LEU A N 1
ATOM 777 C CA . LEU A 1 94 ? 6.367 7.395 9.047 1 95.19 94 LEU A CA 1
ATOM 778 C C . LEU A 1 94 ? 5.754 6.707 7.828 1 95.19 94 LEU A C 1
ATOM 780 O O . LEU A 1 94 ? 4.531 6.617 7.715 1 95.19 94 LEU A O 1
ATOM 784 N N . GLY A 1 95 ? 6.609 6.371 6.875 1 94.81 95 GLY A N 1
ATOM 785 C CA . GLY A 1 95 ? 6.195 5.555 5.746 1 94.81 95 GLY A CA 1
ATOM 786 C C . GLY A 1 95 ? 6.672 4.117 5.84 1 94.81 95 GLY A C 1
ATOM 787 O O . GLY A 1 95 ? 7.84 3.863 6.137 1 94.81 95 GLY A O 1
ATOM 788 N N . CYS A 1 96 ? 5.77 3.24 5.605 1 92.75 96 CYS A N 1
ATOM 789 C CA . CYS A 1 96 ? 6.164 1.836 5.633 1 92.75 96 CYS A CA 1
ATOM 790 C C . CYS A 1 96 ? 5.266 0.999 4.734 1 92.75 96 CYS A C 1
ATOM 792 O O . CYS A 1 96 ? 4.152 1.413 4.402 1 92.75 96 CYS A O 1
ATOM 794 N N . MET A 1 97 ? 5.812 -0.071 4.32 1 85.5 97 MET A N 1
ATOM 795 C CA . MET A 1 97 ? 4.988 -1.007 3.564 1 85.5 97 MET A CA 1
ATOM 796 C C . MET A 1 97 ? 3.943 -1.66 4.461 1 85.5 97 MET A C 1
ATOM 798 O O . MET A 1 97 ? 4.137 -1.761 5.676 1 85.5 97 MET A O 1
ATOM 802 N N . ARG A 1 98 ? 2.969 -2.148 3.889 1 78.62 98 ARG A N 1
ATOM 803 C CA . ARG A 1 98 ? 1.807 -2.662 4.605 1 78.62 98 ARG A CA 1
ATOM 804 C C . ARG A 1 98 ? 2.195 -3.811 5.531 1 78.62 98 ARG A C 1
ATOM 806 O O . ARG A 1 98 ? 1.772 -3.855 6.688 1 78.62 98 ARG A O 1
ATOM 813 N N . SER A 1 99 ? 2.912 -4.785 5.023 1 78.12 99 SER A N 1
ATOM 814 C CA . SER A 1 99 ? 3.277 -5.949 5.824 1 78.12 99 SER A CA 1
ATOM 815 C C . SER A 1 99 ? 4.09 -5.543 7.051 1 78.12 99 SER A C 1
ATOM 817 O O . SER A 1 99 ? 3.916 -6.105 8.133 1 78.12 99 SER A O 1
ATOM 819 N N . ALA A 1 100 ? 4.961 -4.57 6.871 1 85.12 100 ALA A N 1
ATOM 820 C CA . ALA A 1 100 ? 5.77 -4.102 7.992 1 85.12 100 ALA A CA 1
ATOM 821 C C . ALA A 1 100 ? 4.895 -3.471 9.07 1 85.12 100 ALA A C 1
ATOM 823 O O . ALA A 1 100 ? 5.121 -3.678 10.266 1 85.12 100 ALA A O 1
ATOM 824 N N . GLN A 1 101 ? 3.961 -2.695 8.586 1 86.12 101 GLN A N 1
ATOM 825 C CA . GLN A 1 101 ? 3.061 -2.037 9.523 1 86.12 101 GLN A CA 1
ATOM 826 C C . GLN A 1 101 ? 2.225 -3.059 10.297 1 86.12 101 GLN A C 1
ATOM 828 O O . GLN A 1 101 ? 2.135 -2.998 11.523 1 86.12 101 GLN A O 1
ATOM 833 N N . GLU A 1 102 ? 1.627 -3.951 9.578 1 78.62 102 GLU A N 1
ATOM 834 C CA . GLU A 1 102 ? 0.656 -4.883 10.141 1 78.62 102 GLU A CA 1
ATOM 835 C C . GLU A 1 102 ? 1.329 -5.883 11.078 1 78.62 102 GLU A C 1
ATOM 837 O O . GLU A 1 102 ? 0.777 -6.23 12.125 1 78.62 102 GLU A O 1
ATOM 842 N N . TYR A 1 103 ? 2.521 -6.27 10.781 1 80.62 103 TYR A N 1
ATOM 843 C CA . TYR A 1 103 ? 3.066 -7.426 11.492 1 80.62 103 TYR A CA 1
ATOM 844 C C . TYR A 1 103 ? 4.16 -7 12.469 1 80.62 103 TYR A C 1
ATOM 846 O O . TYR A 1 103 ? 4.457 -7.719 13.422 1 80.62 103 TYR A O 1
ATOM 854 N N . PHE A 1 104 ? 4.707 -5.824 12.219 1 86.56 104 PHE A N 1
ATOM 855 C CA . PHE A 1 104 ? 5.875 -5.504 13.031 1 86.56 104 PHE A CA 1
ATOM 856 C C . PHE A 1 104 ? 5.645 -4.223 13.828 1 86.56 104 PHE A C 1
ATOM 858 O O . PHE A 1 104 ? 6.242 -4.031 14.891 1 86.56 104 PHE A O 1
ATOM 865 N N . LEU A 1 105 ? 4.719 -3.377 13.359 1 91.31 105 LEU A N 1
ATOM 866 C CA . LEU A 1 105 ? 4.828 -2.018 13.875 1 91.31 105 LEU A CA 1
ATOM 867 C C . LEU A 1 105 ? 3.615 -1.658 14.727 1 91.31 105 LEU A C 1
ATOM 869 O O . LEU A 1 105 ? 3.693 -0.779 15.586 1 91.31 105 LEU A O 1
ATOM 873 N N . ALA A 1 106 ? 2.521 -2.262 14.5 1 88.31 106 ALA A N 1
ATOM 874 C CA . ALA A 1 106 ? 1.275 -1.814 15.117 1 88.31 106 ALA A CA 1
ATOM 875 C C . ALA A 1 106 ? 1.396 -1.782 16.641 1 88.31 106 ALA A C 1
ATOM 877 O O . ALA A 1 106 ? 1.144 -0.752 17.266 1 88.31 106 ALA A O 1
ATOM 878 N N . GLY A 1 107 ? 1.76 -2.936 17.25 1 88.38 107 GLY A N 1
ATOM 879 C CA . GLY A 1 107 ? 1.921 -2.986 18.688 1 88.38 107 GLY A CA 1
ATOM 880 C C . GLY A 1 107 ? 2.957 -2.008 19.219 1 88.38 107 GLY A C 1
ATOM 881 O O . GLY A 1 107 ? 2.721 -1.31 20.203 1 88.38 107 GLY A O 1
ATOM 882 N N . PHE A 1 108 ? 4.008 -1.922 18.531 1 93.31 108 PHE A N 1
ATOM 883 C CA . PHE A 1 108 ? 5.094 -1.02 18.906 1 93.31 108 PHE A CA 1
ATOM 884 C C . PHE A 1 108 ? 4.625 0.429 18.891 1 93.31 108 PHE A C 1
ATOM 886 O O . PHE A 1 108 ? 4.887 1.183 19.828 1 93.31 108 PHE A O 1
ATOM 893 N N . LEU A 1 109 ? 3.936 0.847 17.812 1 94.19 109 LEU A N 1
ATOM 894 C CA . LEU A 1 109 ? 3.533 2.238 17.641 1 94.19 109 LEU A CA 1
ATOM 895 C C . LEU A 1 109 ? 2.438 2.611 18.641 1 94.19 109 LEU A C 1
ATOM 897 O O . LEU A 1 109 ? 2.381 3.75 19.109 1 94.19 109 LEU A O 1
ATOM 901 N N . GLN A 1 110 ? 1.595 1.688 18.922 1 91 110 GLN A N 1
ATOM 902 C CA . GLN A 1 110 ? 0.591 1.944 19.953 1 91 110 GLN A CA 1
ATOM 903 C C . GLN A 1 110 ? 1.246 2.268 21.281 1 91 110 GLN A C 1
ATOM 905 O O . GLN A 1 110 ? 0.875 3.242 21.938 1 91 110 GLN A O 1
ATOM 910 N N . ASP A 1 111 ? 2.186 1.438 21.656 1 91.75 111 ASP A N 1
ATOM 911 C CA . ASP A 1 111 ? 2.912 1.656 22.906 1 91.75 111 ASP A CA 1
ATOM 912 C C . ASP A 1 111 ? 3.701 2.963 22.859 1 91.75 111 ASP A C 1
ATOM 914 O O . ASP A 1 111 ? 3.756 3.697 23.844 1 91.75 111 ASP A O 1
ATOM 918 N N . TYR A 1 112 ? 4.277 3.189 21.766 1 93.75 112 TYR A N 1
ATOM 919 C CA . TYR A 1 112 ? 5.074 4.398 21.594 1 93.75 112 TYR A CA 1
ATOM 920 C C . TYR A 1 112 ? 4.219 5.645 21.797 1 93.75 112 TYR A C 1
ATOM 922 O O . TYR A 1 112 ? 4.645 6.59 22.469 1 93.75 112 TYR A O 1
ATOM 930 N N . LEU A 1 113 ? 3.092 5.664 21.219 1 89.56 113 LEU A N 1
ATOM 931 C CA . LEU A 1 113 ? 2.209 6.824 21.281 1 89.56 113 LEU A CA 1
ATOM 932 C C . LEU A 1 113 ? 1.694 7.039 22.703 1 89.56 113 LEU A C 1
ATOM 934 O O . LEU A 1 113 ? 1.463 8.172 23.125 1 89.56 113 LEU A O 1
ATOM 938 N N . LEU A 1 114 ? 1.436 5.984 23.422 1 87.5 114 LEU A N 1
ATOM 939 C CA . LEU A 1 114 ? 1.034 6.094 24.812 1 87.5 114 LEU A CA 1
ATOM 940 C C . LEU A 1 114 ? 2.105 6.809 25.641 1 87.5 114 LEU A C 1
ATOM 942 O O . LEU A 1 114 ? 1.786 7.578 26.547 1 87.5 114 LEU A O 1
ATOM 946 N N . GLY A 1 115 ? 3.34 6.535 25.328 1 89.5 115 GLY A N 1
ATOM 947 C CA . GLY A 1 115 ? 4.461 7.121 26.047 1 89.5 115 GLY A CA 1
ATOM 948 C C . GLY A 1 115 ? 4.848 8.492 25.531 1 89.5 115 GLY A C 1
ATOM 949 O O . GLY A 1 115 ? 5.625 9.203 26.172 1 89.5 115 GLY A O 1
ATOM 950 N N . HIS A 1 116 ? 4.281 8.867 24.406 1 90.38 116 HIS A N 1
ATOM 951 C CA . HIS A 1 116 ? 4.594 10.148 23.781 1 90.38 116 HIS A CA 1
ATOM 952 C C . HIS A 1 116 ? 3.322 10.891 23.391 1 90.38 116 HIS A C 1
ATOM 954 O O . HIS A 1 116 ? 3.062 11.109 22.203 1 90.38 116 HIS A O 1
ATOM 960 N N . PRO A 1 117 ? 2.643 11.445 24.312 1 83.81 117 PRO A N 1
ATOM 961 C CA . PRO A 1 117 ? 1.335 12.055 24.062 1 83.81 117 PRO A CA 1
ATOM 962 C C . PRO A 1 117 ? 1.423 13.305 23.188 1 83.81 117 PRO A C 1
ATOM 964 O O . PRO A 1 117 ? 0.42 13.719 22.609 1 83.81 117 PRO A O 1
ATOM 967 N N . ARG A 1 118 ? 2.586 13.852 23.125 1 82.88 118 ARG A N 1
ATOM 968 C CA . ARG A 1 118 ? 2.744 15.055 22.328 1 82.88 118 ARG A CA 1
ATOM 969 C C . ARG A 1 118 ? 3.035 14.703 20.875 1 82.88 118 ARG A C 1
ATOM 971 O O . ARG A 1 118 ? 3.072 15.586 20.016 1 82.88 118 ARG A O 1
ATOM 978 N N . CYS A 1 119 ? 3.191 13.477 20.547 1 87.44 119 CYS A N 1
ATOM 979 C CA . CYS A 1 119 ? 3.529 13.047 19.188 1 87.44 119 CYS A CA 1
ATOM 980 C C . CYS A 1 119 ? 2.287 12.992 18.312 1 87.44 119 CYS A C 1
ATOM 982 O O . CYS A 1 119 ? 1.303 12.336 18.656 1 87.44 119 CYS A O 1
ATOM 984 N N . SER A 1 120 ? 2.35 13.727 17.266 1 85.94 120 SER A N 1
ATOM 985 C CA . SER A 1 120 ? 1.359 13.586 16.203 1 85.94 120 SER A CA 1
ATOM 986 C C . SER A 1 120 ? 1.888 12.719 15.07 1 85.94 120 SER A C 1
ATOM 988 O O . SER A 1 120 ? 2.68 13.18 14.242 1 85.94 120 SER A O 1
ATOM 990 N N . LEU A 1 121 ? 1.379 11.484 14.984 1 92 121 LEU A N 1
ATOM 991 C CA . LEU A 1 121 ? 1.95 10.492 14.078 1 92 121 LEU A CA 1
ATOM 992 C C . LEU A 1 121 ? 1.107 10.367 12.812 1 92 121 LEU A C 1
ATOM 994 O O . LEU A 1 121 ? -0.111 10.195 12.891 1 92 121 LEU A O 1
ATOM 998 N N . THR A 1 122 ? 1.751 10.547 11.727 1 90.19 122 THR A N 1
ATOM 999 C CA . THR A 1 122 ? 1.221 10.156 10.422 1 90.19 122 THR A CA 1
ATOM 1000 C C . THR A 1 122 ? 1.881 8.875 9.93 1 90.19 122 THR A C 1
ATOM 1002 O O . THR A 1 122 ? 3.105 8.812 9.805 1 90.19 122 THR A O 1
ATOM 1005 N N . LEU A 1 123 ? 1.078 7.867 9.758 1 93.44 123 LEU A N 1
ATOM 1006 C CA . LEU A 1 123 ? 1.532 6.566 9.289 1 93.44 123 LEU A CA 1
ATOM 1007 C C . LEU A 1 123 ? 0.975 6.266 7.898 1 93.44 123 LEU A C 1
ATOM 1009 O O . LEU A 1 123 ? -0.237 6.113 7.734 1 93.44 123 LEU A O 1
ATOM 1013 N N . GLU A 1 124 ? 1.894 6.172 6.934 1 90.19 124 GLU A N 1
ATOM 1014 C CA . GLU A 1 124 ? 1.447 5.988 5.559 1 90.19 124 GLU A CA 1
ATOM 1015 C C . GLU A 1 124 ? 1.981 4.68 4.977 1 90.19 124 GLU A C 1
ATOM 1017 O O . GLU A 1 124 ? 3.145 4.332 5.191 1 90.19 124 GLU A O 1
ATOM 1022 N N . ASP A 1 125 ? 1.081 4.059 4.281 1 88.56 125 ASP A N 1
ATOM 1023 C CA . ASP A 1 125 ? 1.438 2.836 3.57 1 88.56 125 ASP A CA 1
ATOM 1024 C C . ASP A 1 125 ? 1.827 3.131 2.125 1 88.56 125 ASP A C 1
ATOM 1026 O O . ASP A 1 125 ? 1.004 3.604 1.339 1 88.56 125 ASP A O 1
ATOM 1030 N N . HIS A 1 126 ? 3.08 2.949 1.788 1 85.62 126 HIS A N 1
ATOM 1031 C CA . HIS A 1 126 ? 3.613 3.129 0.442 1 85.62 126 HIS A CA 1
ATOM 1032 C C . HIS A 1 126 ? 4.633 2.047 0.106 1 85.62 126 HIS A C 1
ATOM 1034 O O . HIS A 1 126 ? 5.18 1.402 1.005 1 85.62 126 HIS A O 1
ATOM 1040 N N . HIS A 1 127 ? 4.812 1.855 -1.173 1 83.62 127 HIS A N 1
ATOM 1041 C CA . HIS A 1 127 ? 5.914 0.996 -1.6 1 83.62 127 HIS A CA 1
ATOM 1042 C C . HIS A 1 127 ? 7.254 1.705 -1.455 1 83.62 127 HIS A C 1
ATOM 1044 O O . HIS A 1 127 ? 7.305 2.932 -1.337 1 83.62 127 HIS A O 1
ATOM 1050 N N . SER A 1 128 ? 8.297 0.922 -1.523 1 85.88 128 SER A N 1
ATOM 1051 C CA . SER A 1 128 ? 9.633 1.424 -1.223 1 85.88 128 SER A CA 1
ATOM 1052 C C . SER A 1 128 ? 10.008 2.58 -2.143 1 85.88 128 SER A C 1
ATOM 1054 O O . SER A 1 128 ? 10.625 3.557 -1.702 1 85.88 128 SER A O 1
ATOM 1056 N N . VAL A 1 129 ? 9.656 2.486 -3.361 1 77.38 129 VAL A N 1
ATOM 1057 C CA . VAL A 1 129 ? 10.031 3.506 -4.332 1 77.38 129 VAL A CA 1
ATOM 1058 C C . VAL A 1 129 ? 9.352 4.828 -3.984 1 77.38 129 VAL A C 1
ATOM 1060 O O . VAL A 1 129 ? 9.969 5.895 -4.066 1 77.38 129 VAL A O 1
ATOM 1063 N N . GLU A 1 130 ? 8.109 4.742 -3.623 1 80.69 130 GLU A N 1
ATOM 1064 C CA . GLU A 1 130 ? 7.375 5.941 -3.236 1 80.69 130 GLU A CA 1
ATOM 1065 C C . GLU A 1 130 ? 7.918 6.523 -1.934 1 80.69 130 GLU A C 1
ATOM 1067 O O . GLU A 1 130 ? 8 7.746 -1.78 1 80.69 130 GLU A O 1
ATOM 1072 N N . ILE A 1 131 ? 8.25 5.684 -1.048 1 88.75 131 ILE A N 1
ATOM 1073 C CA . ILE A 1 131 ? 8.797 6.129 0.229 1 88.75 131 ILE A CA 1
ATOM 1074 C C . ILE A 1 131 ? 10.102 6.883 -0.004 1 88.75 131 ILE A C 1
ATOM 1076 O O . ILE A 1 131 ? 10.352 7.914 0.624 1 88.75 131 ILE A O 1
ATOM 1080 N N . ARG A 1 132 ? 10.883 6.336 -0.898 1 85.25 132 ARG A N 1
ATOM 1081 C CA . ARG A 1 132 ? 12.133 7.008 -1.257 1 85.25 132 ARG A CA 1
ATOM 1082 C C . ARG A 1 132 ? 11.867 8.445 -1.686 1 85.25 132 ARG A C 1
ATOM 1084 O O . ARG A 1 132 ? 12.5 9.375 -1.175 1 85.25 132 ARG A O 1
ATOM 1091 N N . ASP A 1 133 ? 10.953 8.625 -2.594 1 76.06 133 ASP A N 1
ATOM 1092 C CA . ASP A 1 133 ? 10.641 9.945 -3.133 1 76.06 133 ASP A CA 1
ATOM 1093 C C . ASP A 1 133 ? 10.094 10.867 -2.047 1 76.06 133 ASP A C 1
ATOM 1095 O O . ASP A 1 133 ? 10.477 12.039 -1.965 1 76.06 133 ASP A O 1
ATOM 1099 N N . LEU A 1 134 ? 9.227 10.344 -1.198 1 79.75 134 LEU A N 1
ATOM 1100 C CA . LEU A 1 134 ? 8.609 11.125 -0.138 1 79.75 134 LEU A CA 1
ATOM 1101 C C . LEU A 1 134 ? 9.641 11.555 0.901 1 79.75 134 LEU A C 1
ATOM 1103 O O . LEU A 1 134 ? 9.57 12.656 1.438 1 79.75 134 LEU A O 1
ATOM 1107 N N . LEU A 1 135 ? 10.617 10.703 1.159 1 85.44 135 LEU A N 1
ATOM 1108 C CA . LEU A 1 135 ? 11.703 11.055 2.061 1 85.44 135 LEU A CA 1
ATOM 1109 C C . LEU A 1 135 ? 12.57 12.156 1.465 1 85.44 135 LEU A C 1
ATOM 1111 O O . LEU A 1 135 ? 12.922 13.117 2.154 1 85.44 135 LEU A O 1
ATOM 1115 N N . GLN A 1 136 ? 12.875 11.961 0.215 1 76.44 136 GLN A N 1
ATOM 1116 C CA . GLN A 1 136 ? 13.719 12.938 -0.466 1 76.44 136 GLN A CA 1
ATOM 1117 C C . GLN A 1 136 ? 13.055 14.312 -0.497 1 76.44 136 GLN A C 1
ATOM 1119 O O . GLN A 1 136 ? 13.734 15.336 -0.386 1 76.44 136 GLN A O 1
ATOM 1124 N N . GLU A 1 137 ? 11.789 14.25 -0.627 1 68.56 137 GLU A N 1
ATOM 1125 C CA . GLU A 1 137 ? 11.023 15.484 -0.716 1 68.56 137 GLU A CA 1
ATOM 1126 C C . GLU A 1 137 ? 10.711 16.047 0.67 1 68.56 137 GLU A C 1
ATOM 1128 O O . GLU A 1 137 ? 10.148 17.141 0.795 1 68.56 137 GLU A O 1
ATOM 1133 N N . GLY A 1 138 ? 11.055 15.336 1.642 1 75.19 138 GLY A N 1
ATOM 1134 C CA . GLY A 1 138 ? 10.828 15.781 3.006 1 75.19 138 GLY A CA 1
ATOM 1135 C C . GLY A 1 138 ? 9.398 15.594 3.465 1 75.19 138 GLY A C 1
ATOM 1136 O O . GLY A 1 138 ? 8.969 16.203 4.449 1 75.19 138 GLY A O 1
ATOM 1137 N N . LEU A 1 139 ? 8.648 14.781 2.76 1 76.38 139 LEU A N 1
ATOM 1138 C CA . LEU A 1 139 ? 7.246 14.547 3.062 1 76.38 139 LEU A CA 1
ATOM 1139 C C . LEU A 1 139 ? 7.086 13.375 4.027 1 76.38 139 LEU A C 1
ATOM 1141 O O . LEU A 1 139 ? 6.008 13.172 4.59 1 76.38 139 LEU A O 1
ATOM 1145 N N . LEU A 1 140 ? 8.125 12.641 4.203 1 87.31 140 LEU A N 1
ATOM 1146 C CA . LEU A 1 140 ? 8.266 11.625 5.242 1 87.31 140 LEU A CA 1
ATOM 1147 C C . LEU A 1 140 ? 9.531 11.859 6.062 1 87.31 140 LEU A C 1
ATOM 1149 O O . LEU A 1 140 ? 10.5 12.438 5.566 1 87.31 140 LEU A O 1
ATOM 1153 N N . ASP A 1 141 ? 9.453 11.508 7.305 1 88.44 141 ASP A N 1
ATOM 1154 C CA . ASP A 1 141 ? 10.602 11.656 8.188 1 88.44 141 ASP A CA 1
ATOM 1155 C C . ASP A 1 141 ? 11.383 10.352 8.305 1 88.44 141 ASP A C 1
ATOM 1157 O O . ASP A 1 141 ? 12.609 10.359 8.391 1 88.44 141 ASP A O 1
ATOM 1161 N N . VAL A 1 142 ? 10.656 9.281 8.398 1 95.06 142 VAL A N 1
ATOM 1162 C CA . VAL A 1 142 ? 11.234 7.945 8.562 1 95.06 142 VAL A CA 1
ATOM 1163 C C . VAL A 1 142 ? 10.523 6.961 7.637 1 95.06 142 VAL A C 1
ATOM 1165 O O . VAL A 1 142 ? 9.32 7.082 7.391 1 95.06 142 VAL A O 1
ATOM 1168 N N . GLY A 1 143 ? 11.297 6.062 7.055 1 96 143 GLY A N 1
ATOM 1169 C CA . GLY A 1 143 ? 10.742 5.035 6.188 1 96 143 GLY A CA 1
ATOM 1170 C C . GLY A 1 143 ? 11.203 3.635 6.555 1 96 143 GLY A C 1
ATOM 1171 O O . GLY A 1 143 ? 12.344 3.439 6.977 1 96 143 GLY A O 1
ATOM 1172 N N . ILE A 1 144 ? 10.312 2.711 6.461 1 95.38 144 ILE A N 1
ATOM 1173 C CA . ILE A 1 144 ? 10.648 1.293 6.492 1 95.38 144 ILE A CA 1
ATOM 1174 C C . ILE A 1 144 ? 10.414 0.676 5.117 1 95.38 144 ILE A C 1
ATOM 1176 O O . ILE A 1 144 ? 9.273 0.603 4.648 1 95.38 144 ILE A O 1
ATOM 1180 N N . VAL A 1 145 ? 11.516 0.24 4.504 1 92.5 145 VAL A N 1
ATOM 1181 C CA . VAL A 1 145 ? 11.469 -0.179 3.107 1 92.5 145 VAL A CA 1
ATOM 1182 C C . VAL A 1 145 ? 12.055 -1.585 2.971 1 92.5 145 VAL A C 1
ATOM 1184 O O . VAL A 1 145 ? 12.664 -2.105 3.908 1 92.5 145 VAL A O 1
ATOM 1187 N N . GLN A 1 146 ? 11.867 -2.113 1.787 1 90.81 146 GLN A N 1
ATOM 1188 C CA . GLN A 1 146 ? 12.289 -3.496 1.582 1 90.81 146 GLN A CA 1
ATOM 1189 C C . GLN A 1 146 ? 13.562 -3.564 0.744 1 90.81 146 GLN A C 1
ATOM 1191 O O . GLN A 1 146 ? 14.062 -4.652 0.455 1 90.81 146 GLN A O 1
ATOM 1196 N N . ILE A 1 147 ? 14.008 -2.465 0.303 1 85 147 ILE A N 1
ATOM 1197 C CA . ILE A 1 147 ? 15.266 -2.365 -0.429 1 85 147 ILE A CA 1
ATOM 1198 C C . ILE A 1 147 ? 16.078 -1.187 0.101 1 85 147 ILE A C 1
ATOM 1200 O O . ILE A 1 147 ? 15.516 -0.182 0.539 1 85 147 ILE A O 1
ATOM 1204 N N . PRO A 1 148 ? 17.344 -1.411 0.16 1 85.69 148 PRO A N 1
ATOM 1205 C CA . PRO A 1 148 ? 18.141 -0.249 0.569 1 85.69 148 PRO A CA 1
ATOM 1206 C C . PRO A 1 148 ? 17.984 0.937 -0.38 1 85.69 148 PRO A C 1
ATOM 1208 O O . PRO A 1 148 ? 17.953 0.757 -1.601 1 85.69 148 PRO A O 1
ATOM 1211 N N . LEU A 1 149 ? 17.75 2.066 0.24 1 78.56 149 LEU A N 1
ATOM 1212 C CA . LEU A 1 149 ? 17.609 3.266 -0.578 1 78.56 149 LEU A CA 1
ATOM 1213 C C . LEU A 1 149 ? 18.969 3.891 -0.864 1 78.56 149 LEU A C 1
ATOM 1215 O O . LEU A 1 149 ? 19.719 4.203 0.063 1 78.56 149 LEU A O 1
ATOM 1219 N N . ALA A 1 150 ? 19.406 3.768 -2.09 1 69.25 150 ALA A N 1
ATOM 1220 C CA . ALA A 1 150 ? 20.688 4.312 -2.508 1 69.25 150 ALA A CA 1
ATOM 1221 C C . ALA A 1 150 ? 20.531 5.723 -3.068 1 69.25 150 ALA A C 1
ATOM 1223 O O . ALA A 1 150 ? 20.359 5.902 -4.277 1 69.25 150 ALA A O 1
ATOM 1224 N N . SER A 1 151 ? 20.031 6.531 -2.334 1 62.41 151 SER A N 1
ATOM 1225 C CA . SER A 1 151 ? 19.859 7.879 -2.867 1 62.41 151 SER A CA 1
ATOM 1226 C C . SER A 1 151 ? 20.688 8.891 -2.084 1 62.41 151 SER A C 1
ATOM 1228 O O . SER A 1 151 ? 20.922 8.719 -0.884 1 62.41 151 SER A O 1
ATOM 1230 N N . ARG A 1 152 ? 21.094 9.711 -2.928 1 67.75 152 ARG A N 1
ATOM 1231 C CA . ARG A 1 152 ? 21.828 10.789 -2.264 1 67.75 152 ARG A CA 1
ATOM 1232 C C . ARG A 1 152 ? 20.953 11.477 -1.221 1 67.75 152 ARG A C 1
ATOM 1234 O O . ARG A 1 152 ? 19.781 11.758 -1.472 1 67.75 152 ARG A O 1
ATOM 1241 N N . GLY A 1 153 ? 21.469 11.57 -0.091 1 82.31 153 GLY A N 1
ATOM 1242 C CA . GLY A 1 153 ? 20.812 12.312 0.971 1 82.31 153 GLY A CA 1
ATOM 1243 C C . GLY A 1 153 ? 19.984 11.43 1.887 1 82.31 153 GLY A C 1
ATOM 1244 O O . GLY A 1 153 ? 19.422 11.914 2.877 1 82.31 153 GLY A O 1
ATOM 1245 N N . LEU A 1 154 ? 19.891 10.18 1.506 1 88.44 154 LEU A N 1
ATOM 1246 C CA . LEU A 1 154 ? 19.172 9.25 2.365 1 88.44 154 LEU A CA 1
ATOM 1247 C C . LEU A 1 154 ? 20.109 8.203 2.951 1 88.44 154 LEU A C 1
ATOM 1249 O O . LEU A 1 154 ? 21.141 7.879 2.348 1 88.44 154 LEU A O 1
ATOM 1253 N N . VAL A 1 155 ? 19.859 7.746 4.109 1 90.25 155 VAL A N 1
ATOM 1254 C CA . VAL A 1 155 ? 20.562 6.645 4.742 1 90.25 155 VAL A CA 1
ATOM 1255 C C . VAL A 1 155 ? 19.609 5.48 4.984 1 90.25 155 VAL A C 1
ATOM 1257 O O . VAL A 1 155 ? 18.438 5.688 5.277 1 90.25 155 VAL A O 1
ATOM 1260 N N . SER A 1 156 ? 20.094 4.324 4.738 1 92.38 156 SER A N 1
ATOM 1261 C CA . SER A 1 156 ? 19.344 3.096 4.98 1 92.38 156 SER A CA 1
ATOM 1262 C C . SER A 1 156 ? 20.125 2.141 5.883 1 92.38 156 SER A C 1
ATOM 1264 O O . SER A 1 156 ? 21.328 1.966 5.715 1 92.38 156 SER A O 1
ATOM 1266 N N . GLU A 1 157 ? 19.453 1.592 6.855 1 93.31 157 GLU A N 1
ATOM 1267 C CA . GLU A 1 157 ? 20.031 0.602 7.754 1 93.31 157 GLU A CA 1
ATOM 1268 C C . GLU A 1 157 ? 19.188 -0.67 7.797 1 93.31 157 GLU A C 1
ATOM 1270 O O . GLU A 1 157 ? 17.969 -0.606 7.926 1 93.31 157 GLU A O 1
ATOM 1275 N N . LEU A 1 158 ? 19.859 -1.805 7.711 1 94.31 158 LEU A N 1
ATOM 1276 C CA . LEU A 1 158 ? 19.172 -3.082 7.785 1 94.31 158 LEU A CA 1
ATOM 1277 C C . LEU A 1 158 ? 18.562 -3.293 9.172 1 94.31 158 LEU A C 1
ATOM 1279 O O . LEU A 1 158 ? 19.266 -3.191 10.18 1 94.31 158 LEU A O 1
ATOM 1283 N N . LEU A 1 159 ? 17.25 -3.502 9.211 1 93.62 159 LEU A N 1
ATOM 1284 C CA . LEU A 1 159 ? 16.547 -3.709 10.477 1 93.62 159 LEU A CA 1
ATOM 1285 C C . LEU A 1 159 ? 16.328 -5.195 10.734 1 93.62 159 LEU A C 1
ATOM 1287 O O . LEU A 1 159 ? 16.422 -5.645 11.883 1 93.62 159 LEU A O 1
ATOM 1291 N N . TYR A 1 160 ? 15.961 -5.883 9.703 1 92 160 TYR A N 1
ATOM 1292 C CA . TYR A 1 160 ? 15.445 -7.23 9.898 1 92 160 TYR A CA 1
ATOM 1293 C C . TYR A 1 160 ? 15.57 -8.055 8.617 1 92 160 TYR A C 1
ATOM 1295 O O . TYR A 1 160 ? 15.484 -7.512 7.512 1 92 160 TYR A O 1
ATOM 1303 N N . GLU A 1 161 ? 15.867 -9.336 8.711 1 93.06 161 GLU A N 1
ATOM 1304 C CA . GLU A 1 161 ? 15.875 -10.266 7.586 1 93.06 161 GLU A CA 1
ATOM 1305 C C . GLU A 1 161 ? 15.203 -11.586 7.957 1 93.06 161 GLU A C 1
ATOM 1307 O O . GLU A 1 161 ? 15.344 -12.062 9.086 1 93.06 161 GLU A O 1
ATOM 1312 N N . GLU A 1 162 ? 14.531 -12.094 7.035 1 91.88 162 GLU A N 1
ATOM 1313 C CA . GLU A 1 162 ? 13.836 -13.352 7.273 1 91.88 162 GLU A CA 1
ATOM 1314 C C . GLU A 1 162 ? 13.672 -14.148 5.984 1 91.88 162 GLU A C 1
ATOM 1316 O O . GLU A 1 162 ? 13.664 -13.578 4.891 1 91.88 162 GLU A O 1
ATOM 1321 N N . PRO A 1 163 ? 13.609 -15.477 6.133 1 93.56 163 PRO A N 1
ATOM 1322 C CA . PRO A 1 163 ? 13.391 -16.297 4.938 1 93.56 163 PRO A CA 1
ATOM 1323 C C . PRO A 1 163 ? 11.938 -16.281 4.4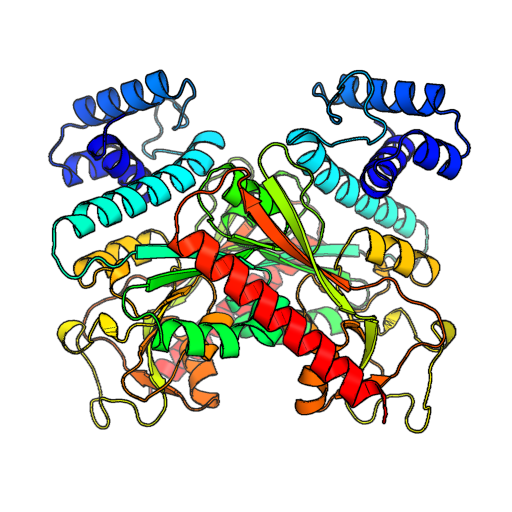65 1 93.56 163 PRO A C 1
ATOM 1325 O O . PRO A 1 163 ? 11.062 -15.781 5.172 1 93.56 163 PRO A O 1
ATOM 1328 N N . PHE A 1 164 ? 11.773 -16.766 3.23 1 95.25 164 PHE A N 1
ATOM 1329 C CA . PHE A 1 164 ? 10.43 -17 2.717 1 95.25 164 PHE A CA 1
ATOM 1330 C C . PHE A 1 164 ? 9.977 -18.422 3.021 1 95.25 164 PHE A C 1
ATOM 1332 O O . PHE A 1 164 ? 10.789 -19.359 3.029 1 95.25 164 PHE A O 1
ATOM 1339 N N . LEU A 1 165 ? 8.75 -18.578 3.264 1 95.38 165 LEU A N 1
ATOM 1340 C CA . LEU A 1 165 ? 8.117 -19.875 3.516 1 95.38 165 LEU A CA 1
ATOM 1341 C C . LEU A 1 165 ? 6.895 -20.062 2.619 1 95.38 165 LEU A C 1
ATOM 1343 O O . LEU A 1 165 ? 6.355 -19.078 2.09 1 95.38 165 LEU A O 1
ATOM 1347 N N . VAL A 1 166 ? 6.516 -21.281 2.463 1 95.81 166 VAL A N 1
ATOM 1348 C CA . VAL A 1 166 ? 5.312 -21.594 1.704 1 95.81 166 VAL A CA 1
ATOM 1349 C C . VAL A 1 166 ? 4.109 -21.656 2.641 1 95.81 166 VAL A C 1
ATOM 1351 O O . VAL A 1 166 ? 4.188 -22.219 3.729 1 95.81 166 VAL A O 1
ATOM 1354 N N . VAL A 1 167 ? 3.047 -21 2.201 1 95.75 167 VAL A N 1
ATOM 1355 C CA . VAL A 1 167 ? 1.806 -21.078 2.963 1 95.75 167 VAL A CA 1
ATOM 1356 C C . VAL A 1 167 ? 0.705 -21.672 2.088 1 95.75 167 VAL A C 1
ATOM 1358 O O . VAL A 1 167 ? 0.644 -21.406 0.886 1 95.75 167 VAL A O 1
ATOM 1361 N N . MET A 1 168 ? -0.117 -22.5 2.703 1 94.88 168 MET A N 1
ATOM 1362 C CA . MET A 1 168 ? -1.291 -23.109 2.092 1 94.88 168 MET A CA 1
ATOM 1363 C C . MET A 1 168 ? -2.477 -23.094 3.051 1 94.88 168 MET A C 1
ATOM 1365 O O . MET A 1 168 ? -2.295 -23.047 4.27 1 94.88 168 MET A O 1
ATOM 1369 N N . LYS A 1 169 ? -3.654 -23.047 2.416 1 91.12 169 LYS A N 1
ATOM 1370 C CA . LYS A 1 169 ? -4.809 -23.203 3.297 1 91.12 169 LYS A CA 1
ATOM 1371 C C . LYS A 1 169 ? -4.777 -24.547 4.004 1 91.12 169 LYS A C 1
ATOM 1373 O O . LYS A 1 169 ? -4.371 -25.562 3.418 1 91.12 169 LYS A O 1
ATOM 1378 N N . GLU A 1 170 ? -5.195 -24.5 5.273 1 87 170 GLU A N 1
ATOM 1379 C CA . GLU A 1 170 ? -5.273 -25.75 6.008 1 87 170 GLU A CA 1
ATOM 1380 C C . GLU A 1 170 ? -6.203 -26.75 5.309 1 87 170 GLU A C 1
ATOM 1382 O O . GLU A 1 170 ? -7.258 -26.359 4.793 1 87 170 GLU A O 1
ATOM 1387 N N . PRO A 1 171 ? -5.773 -28.062 5.336 1 77.25 171 PRO A N 1
ATOM 1388 C CA . PRO A 1 171 ? -4.594 -28.672 5.965 1 77.25 171 PRO A CA 1
ATOM 1389 C C . PRO A 1 171 ? -3.352 -28.594 5.078 1 77.25 171 PRO A C 1
ATOM 1391 O O . PRO A 1 171 ? -2.256 -28.953 5.52 1 77.25 171 PRO A O 1
ATOM 1394 N N . GLY A 1 172 ? -3.455 -28.031 3.998 1 76.69 172 GLY A N 1
ATOM 1395 C CA . GLY A 1 172 ? -2.387 -28.016 3.014 1 76.69 172 GLY A CA 1
ATOM 1396 C C . GLY A 1 172 ? -2.334 -29.266 2.166 1 76.69 172 GLY A C 1
ATOM 1397 O O . GLY A 1 172 ? -2.766 -30.328 2.605 1 76.69 172 GLY A O 1
ATOM 1398 N N . HIS A 1 173 ? -1.814 -29.125 1 1 80.81 173 HIS A N 1
ATOM 1399 C CA . HIS A 1 173 ? -1.726 -30.25 0.066 1 80.81 173 HIS A CA 1
ATOM 1400 C C . HIS A 1 173 ? -0.687 -31.266 0.521 1 80.81 173 HIS A C 1
ATOM 1402 O O . HIS A 1 173 ? -0.786 -32.438 0.193 1 80.81 173 HIS A O 1
ATOM 1408 N N . PHE A 1 174 ? 0.253 -30.797 1.351 1 80.31 174 PHE A N 1
ATOM 1409 C CA . PHE A 1 174 ? 1.376 -31.641 1.734 1 80.31 174 PHE A CA 1
ATOM 1410 C C . PHE A 1 174 ? 1.258 -32.062 3.191 1 80.31 174 PHE A C 1
ATOM 1412 O O . PHE A 1 174 ? 2.264 -32.188 3.898 1 80.31 174 PHE A O 1
ATOM 1419 N N . GLN A 1 175 ? 0.121 -32.375 3.514 1 73.69 175 GLN A N 1
ATOM 1420 C CA . GLN A 1 175 ? -0.076 -32.781 4.895 1 73.69 175 GLN A CA 1
ATOM 1421 C C . GLN A 1 175 ? 0.912 -33.906 5.273 1 73.69 175 GLN A C 1
ATOM 1423 O O . GLN A 1 175 ? 1.103 -34.844 4.52 1 73.69 175 GLN A O 1
ATOM 1428 N N . GLY A 1 176 ? 1.629 -33.625 6.336 1 73.75 176 GLY A N 1
ATOM 1429 C CA . GLY A 1 176 ? 2.562 -34.625 6.848 1 73.75 176 GLY A CA 1
ATOM 1430 C C . GLY A 1 176 ? 4 -34.375 6.445 1 73.75 176 GLY A C 1
ATOM 1431 O O . GLY A 1 176 ? 4.93 -34.875 7.07 1 73.75 176 GLY A O 1
ATOM 1432 N N . LYS A 1 177 ? 4.172 -33.594 5.383 1 80.06 177 LYS A N 1
ATOM 1433 C CA . LYS A 1 177 ? 5.543 -33.281 4.992 1 80.06 177 LYS A CA 1
ATOM 1434 C C . LYS A 1 177 ? 6.109 -32.156 5.844 1 80.06 177 LYS A C 1
ATOM 1436 O O . LYS A 1 177 ? 5.414 -31.172 6.125 1 80.06 177 LYS A O 1
ATOM 1441 N N . LYS A 1 178 ? 7.324 -32.344 6.297 1 82.69 178 LYS A N 1
ATOM 1442 C CA . LYS A 1 178 ? 7.969 -31.328 7.117 1 82.69 178 LYS A CA 1
ATOM 1443 C C . LYS A 1 178 ? 8.656 -30.266 6.25 1 82.69 178 LYS A C 1
ATOM 1445 O O . LYS A 1 178 ? 8.789 -29.109 6.656 1 82.69 178 LYS A O 1
ATOM 1450 N N . ILE A 1 179 ? 9.148 -30.703 5.109 1 86.69 179 ILE A N 1
ATOM 1451 C CA . ILE A 1 179 ? 9.859 -29.828 4.18 1 86.69 179 ILE A CA 1
ATOM 1452 C C . ILE A 1 179 ? 9.406 -30.125 2.75 1 86.69 179 ILE A C 1
ATOM 1454 O O . ILE A 1 179 ? 9.18 -31.281 2.391 1 86.69 179 ILE A O 1
ATOM 1458 N N . ILE A 1 180 ? 9.18 -29.047 2.053 1 90.06 180 ILE A N 1
ATOM 1459 C CA . ILE A 1 180 ? 8.773 -29.281 0.67 1 90.06 180 ILE A CA 1
ATOM 1460 C C . ILE A 1 180 ? 9.805 -28.672 -0.278 1 90.06 180 ILE A C 1
ATOM 1462 O O . ILE A 1 180 ? 10.562 -27.781 0.112 1 90.06 180 ILE A O 1
ATOM 1466 N N . SER A 1 181 ? 9.906 -29.266 -1.476 1 91.75 181 SER A N 1
ATOM 1467 C CA . SER A 1 181 ? 10.789 -28.734 -2.51 1 91.75 181 SER A CA 1
ATOM 1468 C C . SER A 1 181 ? 10.016 -27.875 -3.51 1 91.75 181 SER A C 1
ATOM 1470 O O . SER A 1 181 ? 8.797 -28 -3.631 1 91.75 181 SER A O 1
ATOM 1472 N N . MET A 1 182 ? 10.695 -27.016 -4.188 1 90.69 182 MET A N 1
ATOM 1473 C CA . MET A 1 182 ? 10.086 -26.156 -5.199 1 90.69 182 MET A CA 1
ATOM 1474 C C . MET A 1 182 ? 9.398 -26.984 -6.277 1 90.69 182 MET A C 1
ATOM 1476 O O . MET A 1 182 ? 8.359 -26.594 -6.809 1 90.69 182 MET A O 1
ATOM 1480 N N . GLU A 1 183 ? 9.977 -28.156 -6.508 1 89.25 183 GLU A N 1
ATOM 1481 C CA . GLU A 1 183 ? 9.453 -29.031 -7.559 1 89.25 183 GLU A CA 1
ATOM 1482 C C . GLU A 1 183 ? 8.086 -29.594 -7.18 1 89.25 183 GLU A C 1
ATOM 1484 O O . GLU A 1 183 ? 7.309 -29.984 -8.047 1 89.25 183 GLU A O 1
ATOM 1489 N N . ASP A 1 184 ? 7.848 -29.594 -5.879 1 91.06 184 ASP A N 1
ATOM 1490 C CA . ASP A 1 184 ? 6.574 -30.109 -5.387 1 91.06 184 ASP A CA 1
ATOM 1491 C C . ASP A 1 184 ? 5.441 -29.141 -5.668 1 91.06 184 ASP A C 1
ATOM 1493 O O . ASP A 1 184 ? 4.266 -29.5 -5.629 1 91.06 184 ASP A O 1
ATOM 1497 N N . LEU A 1 185 ? 5.777 -27.891 -5.957 1 93.56 185 LEU A N 1
ATOM 1498 C CA . LEU A 1 185 ? 4.789 -26.828 -6.039 1 93.56 185 LEU A CA 1
ATOM 1499 C C . LEU A 1 185 ? 4.383 -26.578 -7.488 1 93.56 185 LEU A C 1
ATOM 1501 O O . LEU A 1 185 ? 5.223 -26.219 -8.32 1 93.56 185 LEU A O 1
ATOM 1505 N N . ASP A 1 186 ? 3.08 -26.75 -7.734 1 93.12 186 ASP A N 1
ATOM 1506 C CA . ASP A 1 186 ? 2.541 -26.469 -9.062 1 93.12 186 ASP A CA 1
ATOM 1507 C C . ASP A 1 186 ? 2.402 -24.969 -9.297 1 93.12 186 ASP A C 1
ATOM 1509 O O . ASP A 1 186 ? 1.594 -24.312 -8.641 1 93.12 186 ASP A O 1
ATOM 1513 N N . GLY A 1 187 ? 3.072 -24.422 -10.242 1 92.38 187 GLY A N 1
ATOM 1514 C CA . GLY A 1 187 ? 3.049 -23 -10.547 1 92.38 187 GLY A CA 1
ATOM 1515 C C . GLY A 1 187 ? 1.663 -22.484 -10.891 1 92.38 187 GLY A C 1
ATOM 1516 O O . GLY A 1 187 ? 1.356 -21.312 -10.656 1 92.38 187 GLY A O 1
ATOM 1517 N N . LYS A 1 188 ? 0.797 -23.344 -11.344 1 89.69 188 LYS A N 1
ATOM 1518 C CA . LYS A 1 188 ? -0.55 -22.938 -11.734 1 89.69 188 LYS A CA 1
ATOM 1519 C C . LYS A 1 188 ? -1.422 -22.656 -10.516 1 89.69 188 LYS A C 1
ATOM 1521 O O . LYS A 1 188 ? -2.477 -22.031 -10.625 1 89.69 188 LYS A O 1
ATOM 1526 N N . GLN A 1 189 ? -0.996 -23.141 -9.359 1 93.06 189 GLN A N 1
ATOM 1527 C CA . GLN A 1 189 ? -1.748 -22.969 -8.117 1 93.06 189 GLN A CA 1
ATOM 1528 C C . GLN A 1 189 ? -1.175 -21.828 -7.277 1 93.06 189 GLN A C 1
ATOM 1530 O O . GLN A 1 189 ? -1.683 -21.547 -6.195 1 93.06 189 GLN A O 1
ATOM 1535 N N . GLU A 1 190 ? -0.196 -21.156 -7.84 1 95.31 190 GLU A N 1
ATOM 1536 C CA . GLU A 1 190 ? 0.478 -20.094 -7.082 1 95.31 190 GLU A CA 1
ATOM 1537 C C . GLU A 1 190 ? -0.348 -18.812 -7.062 1 95.31 190 GLU A C 1
ATOM 1539 O O . GLU A 1 190 ? -0.896 -18.406 -8.086 1 95.31 190 GLU A O 1
ATOM 1544 N N . ILE A 1 191 ? -0.496 -18.312 -5.914 1 95.75 191 ILE A N 1
ATOM 1545 C CA . ILE A 1 191 ? -0.839 -16.906 -5.758 1 95.75 191 ILE A CA 1
ATOM 1546 C C . ILE A 1 191 ? 0.435 -16.078 -5.617 1 95.75 191 ILE A C 1
ATOM 1548 O O . ILE A 1 191 ? 0.995 -15.977 -4.523 1 95.75 191 ILE A O 1
ATOM 1552 N N . PHE A 1 192 ? 0.818 -15.492 -6.691 1 95.12 192 PHE A N 1
ATOM 1553 C CA . PHE A 1 192 ? 2.137 -14.875 -6.77 1 95.12 192 PHE A CA 1
ATOM 1554 C C . PHE A 1 192 ? 2.09 -13.438 -6.262 1 95.12 192 PHE A C 1
ATOM 1556 O O . PHE A 1 192 ? 1.273 -12.641 -6.719 1 95.12 192 PHE A O 1
ATOM 1563 N N . GLN A 1 193 ? 2.955 -13.156 -5.328 1 92.62 193 GLN A N 1
ATOM 1564 C CA . GLN A 1 193 ? 3.186 -11.789 -4.879 1 92.62 193 GLN A CA 1
ATOM 1565 C C . GLN A 1 193 ? 4.617 -11.344 -5.176 1 92.62 193 GLN A C 1
ATOM 1567 O O . GLN A 1 193 ? 5.57 -12.039 -4.816 1 92.62 193 GLN A O 1
ATOM 1572 N N . ILE A 1 194 ? 4.684 -10.25 -5.824 1 85.12 194 ILE A N 1
ATOM 1573 C CA . ILE A 1 194 ? 6.02 -9.727 -6.09 1 85.12 194 ILE A CA 1
ATOM 1574 C C . ILE A 1 194 ? 6.508 -8.922 -4.887 1 85.12 194 ILE A C 1
ATOM 1576 O O . ILE A 1 194 ? 5.766 -8.109 -4.336 1 85.12 194 ILE A O 1
ATOM 1580 N N . PHE A 1 195 ? 7.652 -9.156 -4.371 1 86.5 195 PHE A N 1
ATOM 1581 C CA . PHE A 1 195 ? 8.258 -8.453 -3.248 1 86.5 195 PHE A CA 1
ATOM 1582 C C . PHE A 1 195 ? 9.383 -7.543 -3.729 1 86.5 195 PHE A C 1
ATOM 1584 O O . PHE A 1 195 ? 9.289 -6.32 -3.617 1 86.5 195 PHE A O 1
ATOM 1591 N N . THR A 1 196 ? 10.484 -8.102 -4.211 1 83 196 THR A N 1
ATOM 1592 C CA . THR A 1 196 ? 11.641 -7.375 -4.742 1 83 196 THR A CA 1
ATOM 1593 C C . THR A 1 196 ? 12.094 -7.984 -6.062 1 83 196 THR A C 1
ATOM 1595 O O . THR A 1 196 ? 11.68 -9.086 -6.426 1 83 196 THR A O 1
ATOM 1598 N N . GLU A 1 197 ? 12.891 -7.223 -6.699 1 75.19 197 GLU A N 1
ATOM 1599 C CA . GLU A 1 197 ? 13.477 -7.762 -7.922 1 75.19 197 GLU A CA 1
ATOM 1600 C C . GLU A 1 197 ? 14.344 -8.984 -7.629 1 75.19 197 GLU A C 1
ATOM 1602 O O . GLU A 1 197 ? 14.422 -9.906 -8.438 1 75.19 197 GLU A O 1
ATOM 1607 N N . GLU A 1 198 ? 14.992 -8.938 -6.512 1 80.81 198 GLU A N 1
ATOM 1608 C CA . GLU A 1 198 ? 15.773 -10.102 -6.102 1 80.81 198 GLU A CA 1
ATOM 1609 C C . GLU A 1 198 ? 14.891 -11.328 -5.938 1 80.81 198 GLU A C 1
ATOM 1611 O O . GLU A 1 198 ? 15.25 -12.422 -6.387 1 80.81 198 GLU A O 1
ATOM 1616 N N . PHE A 1 199 ? 13.805 -11.172 -5.348 1 89.56 199 PHE A N 1
ATOM 1617 C CA . PHE A 1 199 ? 12.852 -12.258 -5.172 1 89.56 199 PHE A CA 1
ATOM 1618 C C . PHE A 1 199 ? 12.328 -12.75 -6.52 1 89.56 199 PHE A C 1
ATOM 1620 O O . PHE A 1 199 ? 12.25 -13.953 -6.758 1 89.56 199 PHE A O 1
ATOM 1627 N N . ARG A 1 200 ? 11.992 -11.812 -7.352 1 84.06 200 ARG A N 1
ATOM 1628 C CA . ARG A 1 200 ? 11.461 -12.148 -8.672 1 84.06 200 ARG A CA 1
ATOM 1629 C C . ARG A 1 200 ? 12.477 -12.969 -9.469 1 84.06 200 ARG A C 1
ATOM 1631 O O . ARG A 1 200 ? 12.117 -13.977 -10.086 1 84.06 200 ARG A O 1
ATOM 1638 N N . SER A 1 201 ? 13.719 -12.516 -9.461 1 81.44 201 SER A N 1
ATOM 1639 C CA . SER A 1 201 ? 14.773 -13.195 -10.203 1 81.44 201 SER A CA 1
ATOM 1640 C C . SER A 1 201 ? 14.969 -14.625 -9.703 1 81.44 201 SER A C 1
ATOM 1642 O O . SER A 1 201 ? 15.156 -15.547 -10.5 1 81.44 201 SER A O 1
ATOM 1644 N N . TRP A 1 202 ? 14.93 -14.758 -8.453 1 86.38 202 TRP A N 1
ATOM 1645 C CA . TRP A 1 202 ? 15.031 -16.078 -7.859 1 86.38 202 TRP A CA 1
ATOM 1646 C C . TRP A 1 202 ? 13.836 -16.953 -8.234 1 86.38 202 TRP A C 1
ATOM 1648 O O . TRP A 1 202 ? 13.992 -18.094 -8.664 1 86.38 202 TRP A O 1
ATOM 1658 N N . HIS A 1 203 ? 12.656 -16.406 -8.086 1 91.31 203 HIS A N 1
ATOM 1659 C CA . HIS A 1 203 ? 11.406 -17.094 -8.383 1 91.31 203 HIS A CA 1
ATOM 1660 C C . HIS A 1 203 ? 11.375 -17.594 -9.82 1 91.31 203 HIS A C 1
ATOM 1662 O O . HIS A 1 203 ? 10.961 -18.734 -10.086 1 91.31 203 HIS A O 1
ATOM 1668 N N . ASP A 1 204 ? 11.844 -16.766 -10.727 1 85.38 204 ASP A N 1
ATOM 1669 C CA . ASP A 1 204 ? 11.758 -17.031 -12.164 1 85.38 204 ASP A CA 1
ATOM 1670 C C . ASP A 1 204 ? 12.633 -18.219 -12.547 1 85.38 204 ASP A C 1
ATOM 1672 O O . ASP A 1 204 ? 12.508 -18.766 -13.656 1 85.38 204 ASP A O 1
ATOM 1676 N N . GLN A 1 205 ? 13.508 -18.672 -11.695 1 86.38 205 GLN A N 1
ATOM 1677 C CA . GLN A 1 205 ? 14.32 -19.859 -11.945 1 86.38 205 GLN A CA 1
ATOM 1678 C C . GLN A 1 205 ? 13.477 -21.125 -11.852 1 86.38 205 GLN A C 1
ATOM 1680 O O . GLN A 1 205 ? 13.859 -22.172 -12.391 1 86.38 205 GLN A O 1
ATOM 1685 N N . TYR A 1 206 ? 12.344 -21.016 -11.242 1 89 206 TYR A N 1
ATOM 1686 C CA . TYR A 1 206 ? 11.578 -22.219 -10.945 1 89 206 TYR A CA 1
ATOM 1687 C C . TYR A 1 206 ? 10.203 -22.172 -11.594 1 89 206 TYR A C 1
ATOM 1689 O O . TYR A 1 206 ? 9.648 -23.219 -11.961 1 89 206 TYR A O 1
ATOM 1697 N N . TRP A 1 207 ? 9.656 -21.031 -11.586 1 88.5 207 TRP A N 1
ATOM 1698 C CA . TRP A 1 207 ? 8.297 -20.875 -12.102 1 88.5 207 TRP A CA 1
ATOM 1699 C C . TRP A 1 207 ? 8.211 -19.672 -13.039 1 88.5 207 TRP A C 1
ATOM 1701 O O . TRP A 1 207 ? 9.039 -18.766 -12.969 1 88.5 207 TRP A O 1
ATOM 1711 N N . ARG A 1 208 ? 7.219 -19.812 -13.914 1 80.31 208 ARG A N 1
ATOM 1712 C CA . ARG A 1 208 ? 6.812 -18.641 -14.688 1 80.31 208 ARG A CA 1
ATOM 1713 C C . ARG A 1 208 ? 5.672 -17.906 -13.992 1 80.31 208 ARG A C 1
ATOM 1715 O O . ARG A 1 208 ? 4.578 -18.438 -13.836 1 80.31 208 ARG A O 1
ATOM 1722 N N . ALA A 1 209 ? 5.926 -16.672 -13.656 1 78.06 209 ALA A N 1
ATOM 1723 C CA . ALA A 1 209 ? 4.945 -15.906 -12.898 1 78.06 209 ALA A CA 1
ATOM 1724 C C . ALA A 1 209 ? 3.633 -15.773 -13.664 1 78.06 209 ALA A C 1
ATOM 1726 O O . ALA A 1 209 ? 2.555 -15.75 -13.07 1 78.06 209 ALA A O 1
ATOM 1727 N N . LEU A 1 210 ? 3.686 -15.789 -14.961 1 77.62 210 LEU A N 1
ATOM 1728 C CA . LEU A 1 210 ? 2.504 -15.625 -15.797 1 77.62 210 LEU A CA 1
ATOM 1729 C C . LEU A 1 210 ? 1.598 -16.844 -15.711 1 77.62 210 LEU A C 1
ATOM 1731 O O . LEU A 1 210 ? 0.43 -16.797 -16.109 1 77.62 210 LEU A O 1
ATOM 1735 N N . ASP A 1 211 ? 2.162 -17.906 -15.195 1 83.25 211 ASP A N 1
ATOM 1736 C CA . ASP A 1 211 ? 1.396 -19.141 -15.086 1 83.25 211 ASP A CA 1
ATOM 1737 C C . ASP A 1 211 ? 0.655 -19.203 -13.75 1 83.25 211 ASP A C 1
ATOM 1739 O O . ASP A 1 211 ? -0.194 -20.078 -13.555 1 83.25 211 ASP A O 1
ATOM 1743 N N . SER A 1 212 ? 0.961 -18.219 -12.906 1 90.12 212 SER A N 1
ATOM 1744 C CA . SER A 1 212 ? 0.352 -18.25 -11.578 1 90.12 212 SER A CA 1
ATOM 1745 C C . SER A 1 212 ? -1.153 -18.016 -11.656 1 90.12 212 SER A C 1
ATOM 1747 O O . SER A 1 212 ? -1.662 -17.547 -12.68 1 90.12 212 SER A O 1
ATOM 1749 N N . LYS A 1 213 ? -1.837 -18.438 -10.664 1 89.94 213 LYS A N 1
ATOM 1750 C CA . LYS A 1 213 ? -3.279 -18.234 -10.555 1 89.94 213 LYS A CA 1
ATOM 1751 C C . LYS A 1 213 ? -3.629 -16.75 -10.625 1 89.94 213 LYS A C 1
ATOM 1753 O O . LYS A 1 213 ? -4.602 -16.359 -11.281 1 89.94 213 LYS A O 1
ATOM 1758 N N . ILE A 1 214 ? -2.877 -15.992 -9.93 1 91.81 214 ILE A N 1
ATOM 1759 C CA . ILE A 1 214 ? -3.027 -14.539 -9.875 1 91.81 214 ILE A CA 1
ATOM 1760 C C . ILE A 1 214 ? -1.724 -13.898 -9.398 1 91.81 214 ILE A C 1
ATOM 1762 O O . ILE A 1 214 ? -0.959 -14.523 -8.648 1 91.81 214 ILE A O 1
ATOM 1766 N N . ARG A 1 215 ? -1.493 -12.742 -9.883 1 92.69 215 ARG A N 1
ATOM 1767 C CA . ARG A 1 215 ? -0.34 -11.961 -9.445 1 92.69 215 ARG A CA 1
ATOM 1768 C C . ARG A 1 215 ? -0.779 -10.703 -8.703 1 92.69 215 ARG A C 1
ATOM 1770 O O . ARG A 1 215 ? -1.61 -9.945 -9.195 1 92.69 215 ARG A O 1
ATOM 1777 N N . VAL A 1 216 ? -0.197 -10.539 -7.512 1 91.62 216 VAL A N 1
ATOM 1778 C CA . VAL A 1 216 ? -0.601 -9.422 -6.668 1 91.62 216 VAL A CA 1
ATOM 1779 C C . VAL A 1 216 ? 0.636 -8.734 -6.094 1 91.62 216 VAL A C 1
ATOM 1781 O O . VAL A 1 216 ? 1.756 -9.227 -6.246 1 91.62 216 VAL A O 1
ATOM 1784 N N . ASN A 1 217 ? 0.448 -7.539 -5.461 1 87.75 217 ASN A N 1
ATOM 1785 C CA . ASN A 1 217 ? 1.572 -6.852 -4.832 1 87.75 217 ASN A CA 1
ATOM 1786 C C . ASN A 1 217 ? 1.321 -6.605 -3.348 1 87.75 217 ASN A C 1
ATOM 1788 O O . ASN A 1 217 ? 1.93 -5.719 -2.748 1 87.75 217 ASN A O 1
ATOM 1792 N N . SER A 1 218 ? 0.376 -7.348 -2.801 1 85.94 218 SER A N 1
ATOM 1793 C CA . SER A 1 218 ? 0.095 -7.23 -1.374 1 85.94 218 SER A CA 1
ATOM 1794 C C . SER A 1 218 ? -0.443 -8.539 -0.808 1 85.94 218 SER A C 1
ATOM 1796 O O . SER A 1 218 ? -1.225 -9.234 -1.464 1 85.94 218 SER A O 1
ATOM 1798 N N . THR A 1 219 ? -0.021 -8.875 0.391 1 86.19 219 THR A N 1
ATOM 1799 C CA . THR A 1 219 ? -0.404 -10.133 1.016 1 86.19 219 THR A CA 1
ATOM 1800 C C . THR A 1 219 ? -1.887 -10.133 1.375 1 86.19 219 THR A C 1
ATOM 1802 O O . THR A 1 219 ? -2.584 -11.125 1.159 1 86.19 219 THR A O 1
ATOM 1805 N N . PRO A 1 220 ? -2.398 -9.039 1.922 1 80.94 220 PRO A N 1
ATOM 1806 C CA . PRO A 1 220 ? -3.828 -9.055 2.242 1 80.94 220 PRO A CA 1
ATOM 1807 C C . PRO A 1 220 ? -4.703 -9.344 1.022 1 80.94 220 PRO A C 1
ATOM 1809 O O . PRO A 1 220 ? -5.707 -10.047 1.13 1 80.94 220 PRO A O 1
ATOM 1812 N N . THR A 1 221 ? -4.273 -8.797 -0.088 1 84.06 221 THR A N 1
ATOM 1813 C CA . THR A 1 221 ? -4.988 -9.086 -1.325 1 84.06 221 THR A CA 1
ATOM 1814 C C . THR A 1 221 ? -4.852 -10.562 -1.699 1 84.06 221 THR A C 1
ATOM 1816 O O . THR A 1 221 ? -5.832 -11.203 -2.074 1 84.06 221 THR A O 1
ATOM 1819 N N . ALA A 1 222 ? -3.678 -11.047 -1.569 1 89.69 222 ALA A N 1
ATOM 1820 C CA . ALA A 1 222 ? -3.385 -12.43 -1.936 1 89.69 222 ALA A CA 1
ATOM 1821 C C . ALA A 1 222 ? -4.254 -13.406 -1.144 1 89.69 222 ALA A C 1
ATOM 1823 O O . ALA A 1 222 ? -4.734 -14.406 -1.687 1 89.69 222 ALA A O 1
ATOM 1824 N N . GLU A 1 223 ? -4.477 -13.133 0.087 1 88 223 GLU A N 1
ATOM 1825 C CA . GLU A 1 223 ? -5.195 -14.016 1.002 1 88 223 GLU A CA 1
ATOM 1826 C C . GLU A 1 223 ? -6.613 -14.289 0.508 1 88 223 GLU A C 1
ATOM 1828 O O . GLU A 1 223 ? -7.168 -15.359 0.759 1 88 223 GLU A O 1
ATOM 1833 N N . LYS A 1 224 ? -7.113 -13.422 -0.229 1 86.56 224 LYS A N 1
ATOM 1834 C CA . LYS A 1 224 ? -8.508 -13.516 -0.657 1 86.56 224 LYS A CA 1
ATOM 1835 C C . LYS A 1 224 ? -8.664 -14.5 -1.814 1 86.56 224 LYS A C 1
ATOM 1837 O O . LYS A 1 224 ? -9.773 -14.922 -2.133 1 86.56 224 LYS A O 1
ATOM 1842 N N . TYR A 1 225 ? -7.605 -14.945 -2.369 1 90.56 225 TYR A N 1
ATOM 1843 C CA . TYR A 1 225 ? -7.703 -15.719 -3.604 1 90.56 225 TYR A CA 1
ATOM 1844 C C . TYR A 1 225 ? -7.332 -17.172 -3.369 1 90.56 225 TYR A C 1
ATOM 1846 O O . TYR A 1 225 ? -7.191 -17.953 -4.32 1 90.56 225 TYR A O 1
ATOM 1854 N N . PHE A 1 226 ? -7.148 -17.484 -2.119 1 91.56 226 PHE A N 1
ATOM 1855 C CA . PHE A 1 226 ? -7.02 -18.906 -1.78 1 91.56 226 PHE A CA 1
ATOM 1856 C C . PHE A 1 226 ? -8.359 -19.609 -1.905 1 91.56 226 PHE A C 1
ATOM 1858 O O . PHE A 1 226 ? -9.344 -19.219 -1.268 1 91.56 226 PHE A O 1
ATOM 1865 N N . GLN A 1 227 ? -8.445 -20.594 -2.709 1 87.25 227 GLN A N 1
ATOM 1866 C CA . GLN A 1 227 ? -9.703 -21.312 -2.924 1 87.25 227 GLN A CA 1
ATOM 1867 C C . GLN A 1 227 ? -9.633 -22.734 -2.371 1 87.25 227 GLN A C 1
ATOM 1869 O O . GLN A 1 227 ? -10.648 -23.312 -1.981 1 87.25 227 GLN A O 1
ATOM 1874 N N . GLY A 1 228 ? -8.523 -23.328 -2.342 1 87.88 228 GLY A N 1
ATOM 1875 C CA . GLY A 1 228 ? -8.352 -24.688 -1.879 1 87.88 228 GLY A CA 1
ATOM 1876 C C . GLY A 1 228 ? -6.984 -24.953 -1.287 1 87.88 228 GLY A C 1
ATOM 1877 O O . GLY A 1 228 ? -6.121 -24.078 -1.287 1 87.88 228 GLY A O 1
ATOM 1878 N N . PRO A 1 229 ? -6.816 -26.172 -0.808 1 90.06 229 PRO A N 1
ATOM 1879 C CA . PRO A 1 229 ? -5.562 -26.516 -0.134 1 90.06 229 PRO A CA 1
ATOM 1880 C C . PRO A 1 229 ? -4.387 -26.641 -1.102 1 90.06 229 PRO A C 1
ATOM 1882 O O . PRO A 1 229 ? -3.234 -26.719 -0.671 1 90.06 229 PRO A O 1
ATOM 1885 N N . GLU A 1 230 ? -4.688 -26.656 -2.381 1 91.44 230 GLU A N 1
ATOM 1886 C CA . GLU A 1 230 ? -3.629 -26.766 -3.379 1 91.44 230 GLU A CA 1
ATOM 1887 C C . GLU A 1 230 ? -3.004 -25.406 -3.676 1 91.44 230 GLU A C 1
ATOM 1889 O O . GLU A 1 230 ? -1.915 -25.328 -4.25 1 91.44 230 GLU A O 1
ATOM 1894 N N . ASP A 1 231 ? -3.77 -24.344 -3.344 1 94.44 231 ASP A N 1
ATOM 1895 C CA . ASP A 1 231 ? -3.242 -23 -3.562 1 94.44 231 ASP A CA 1
ATOM 1896 C C . ASP A 1 231 ? -2.096 -22.703 -2.602 1 94.44 231 ASP A C 1
ATOM 1898 O O . ASP A 1 231 ? -2.148 -23.062 -1.428 1 94.44 231 ASP A O 1
ATOM 1902 N N . TRP A 1 232 ? -1.09 -22.078 -3.182 1 95.5 232 TRP A N 1
ATOM 1903 C CA . TRP A 1 232 ? 0.055 -21.781 -2.324 1 95.5 232 TRP A CA 1
ATOM 1904 C C . TRP A 1 232 ? 0.634 -20.406 -2.643 1 95.5 232 TRP A C 1
ATOM 1906 O O . TRP A 1 232 ? 0.352 -19.844 -3.701 1 95.5 232 TRP A O 1
ATOM 1916 N N . MET A 1 233 ? 1.381 -19.875 -1.714 1 96.12 233 MET A N 1
ATOM 1917 C CA . MET A 1 233 ? 2.098 -18.625 -1.883 1 96.12 233 MET A CA 1
ATOM 1918 C C . MET A 1 233 ? 3.383 -18.609 -1.062 1 96.12 233 MET A C 1
ATOM 1920 O O . MET A 1 233 ? 3.494 -19.328 -0.066 1 96.12 233 MET A O 1
ATOM 1924 N N . LEU A 1 234 ? 4.348 -17.906 -1.57 1 95.88 234 LEU A N 1
ATOM 1925 C CA . LEU A 1 234 ? 5.562 -17.625 -0.813 1 95.88 234 LEU A CA 1
ATOM 1926 C C . LEU A 1 234 ? 5.449 -16.312 -0.057 1 95.88 234 LEU A C 1
ATOM 1928 O O . LEU A 1 234 ? 5.098 -15.281 -0.642 1 95.88 234 LEU A O 1
ATOM 1932 N N . VAL A 1 235 ? 5.707 -16.391 1.231 1 95.31 235 VAL A N 1
ATOM 1933 C CA . VAL A 1 235 ? 5.641 -15.188 2.037 1 95.31 235 VAL A CA 1
ATOM 1934 C C . VAL A 1 235 ? 6.773 -15.172 3.057 1 95.31 235 VAL A C 1
ATOM 1936 O O . VAL A 1 235 ? 7.328 -16.219 3.389 1 95.31 235 VAL A O 1
ATOM 1939 N N . PRO A 1 236 ? 7.152 -13.984 3.539 1 93.5 236 PRO A N 1
ATOM 1940 C CA . PRO A 1 236 ? 8.125 -13.93 4.637 1 93.5 236 PRO A CA 1
ATOM 1941 C C . PRO A 1 236 ? 7.637 -14.648 5.891 1 93.5 236 PRO A C 1
ATOM 1943 O O . PRO A 1 236 ? 6.43 -14.727 6.133 1 93.5 236 PRO A O 1
ATOM 1946 N N . ARG A 1 237 ? 8.516 -15.102 6.699 1 92.56 237 ARG A N 1
ATOM 1947 C CA . ARG A 1 237 ? 8.234 -15.891 7.898 1 92.56 237 ARG A CA 1
ATOM 1948 C C . ARG A 1 237 ? 7.254 -15.164 8.812 1 92.56 237 ARG A C 1
ATOM 1950 O O . ARG A 1 237 ? 6.348 -15.789 9.375 1 92.56 237 ARG A O 1
ATOM 1957 N N . SER A 1 238 ? 7.418 -13.906 9.016 1 88.62 238 SER A N 1
ATOM 1958 C CA . SER A 1 238 ? 6.539 -13.141 9.891 1 88.62 238 SER A CA 1
ATOM 1959 C C . SER A 1 238 ? 5.105 -13.148 9.375 1 88.62 238 SER A C 1
ATOM 1961 O O . SER A 1 238 ? 4.156 -13.266 10.156 1 88.62 238 SER A O 1
ATOM 1963 N N . VAL A 1 239 ? 4.977 -13.039 8.078 1 90.31 239 VAL A N 1
ATOM 1964 C CA . VAL A 1 239 ? 3.66 -13.07 7.449 1 90.31 239 VAL A CA 1
ATOM 1965 C C . VAL A 1 239 ? 3.055 -14.469 7.598 1 90.31 239 VAL A C 1
ATOM 1967 O O . VAL A 1 239 ? 1.865 -14.602 7.895 1 90.31 239 VAL A O 1
ATOM 1970 N N . ALA A 1 240 ? 3.893 -15.445 7.375 1 92.94 240 ALA A N 1
ATOM 1971 C CA . ALA A 1 240 ? 3.438 -16.828 7.52 1 92.94 240 ALA A CA 1
ATOM 1972 C C . ALA A 1 240 ? 2.895 -17.078 8.922 1 92.94 240 ALA A C 1
ATOM 1974 O O . ALA A 1 240 ? 1.863 -17.734 9.086 1 92.94 240 ALA A O 1
ATOM 1975 N N . ALA A 1 241 ? 3.576 -16.594 9.914 1 89.56 241 ALA A N 1
ATOM 1976 C CA . ALA A 1 241 ? 3.162 -16.766 11.305 1 89.56 241 ALA A CA 1
ATOM 1977 C C . ALA A 1 241 ? 1.78 -16.172 11.539 1 89.56 241 ALA A C 1
ATOM 1979 O O . ALA A 1 241 ? 0.955 -16.766 12.242 1 89.56 241 ALA A O 1
ATOM 1980 N N . ALA A 1 242 ? 1.579 -15.07 10.961 1 86.12 242 ALA A N 1
ATOM 1981 C CA . ALA A 1 242 ? 0.28 -14.422 11.094 1 86.12 242 ALA A CA 1
ATOM 1982 C C . ALA A 1 242 ? -0.807 -15.203 10.367 1 86.12 242 ALA A C 1
ATOM 1984 O O . ALA A 1 242 ? -1.927 -15.336 10.867 1 86.12 242 ALA A O 1
ATOM 1985 N N . MET A 1 243 ? -0.48 -15.648 9.234 1 90.19 243 MET A N 1
ATOM 1986 C CA . MET A 1 243 ? -1.439 -16.391 8.422 1 90.19 243 MET A CA 1
ATOM 1987 C C . MET A 1 243 ? -1.791 -17.719 9.086 1 90.19 243 MET A C 1
ATOM 1989 O O . MET A 1 243 ? -2.902 -18.234 8.922 1 90.19 243 MET A O 1
ATOM 1993 N N . LYS A 1 244 ? -0.849 -18.25 9.844 1 91.69 244 LYS A N 1
ATOM 1994 C CA . LYS A 1 244 ? -1.114 -19.484 10.578 1 91.69 244 LYS A CA 1
ATOM 1995 C C . LYS A 1 244 ? -2.291 -19.312 11.531 1 91.69 244 LYS A C 1
ATOM 1997 O O . LYS A 1 244 ? -3.117 -20.219 11.672 1 91.69 244 LYS A O 1
ATOM 2002 N N . LYS A 1 245 ? -2.342 -18.219 12.094 1 88.06 245 LYS A N 1
ATOM 2003 C CA . LYS A 1 245 ? -3.422 -17.922 13.031 1 88.06 245 LYS A CA 1
ATOM 2004 C C . LYS A 1 245 ? -4.762 -17.812 12.305 1 88.06 245 LYS A C 1
ATOM 2006 O O . LYS A 1 245 ? -5.82 -17.875 12.938 1 88.06 245 LYS A O 1
ATOM 2011 N N . GLN A 1 246 ? -4.676 -17.734 11.039 1 86.75 246 GLN A N 1
ATOM 2012 C CA . GLN A 1 246 ? -5.887 -17.578 10.242 1 86.75 246 GLN A CA 1
ATOM 2013 C C . GLN A 1 246 ? -6.242 -18.859 9.5 1 86.75 246 GLN A C 1
ATOM 2015 O O . GLN A 1 246 ? -7.02 -18.844 8.547 1 86.75 246 GLN A O 1
ATOM 2020 N N . GLY A 1 247 ? -5.57 -19.891 9.812 1 89.62 247 GLY A N 1
ATOM 2021 C CA . GLY A 1 247 ? -5.957 -21.172 9.258 1 89.62 247 GLY A CA 1
ATOM 2022 C C . GLY A 1 247 ? -5.086 -21.609 8.102 1 89.62 247 GLY A C 1
ATOM 2023 O O . GLY A 1 247 ? -5.543 -22.328 7.211 1 89.62 247 GLY A O 1
ATOM 2024 N N . PHE A 1 248 ? -3.932 -21.094 8.039 1 93 248 PHE A N 1
ATOM 2025 C CA . PHE A 1 248 ? -3 -21.516 7 1 93 248 PHE A CA 1
ATOM 2026 C C . PHE A 1 248 ? -1.931 -22.438 7.578 1 93 248 PHE A C 1
ATOM 2028 O O . PHE A 1 248 ? -1.57 -22.328 8.75 1 93 248 PHE A O 1
ATOM 2035 N N . SER A 1 249 ? -1.504 -23.359 6.758 1 93.31 249 SER A N 1
ATOM 2036 C CA . SER A 1 249 ? -0.346 -24.188 7.074 1 93.31 249 SER A CA 1
ATOM 2037 C C . SER A 1 249 ? 0.933 -23.594 6.488 1 93.31 249 SER A C 1
ATOM 2039 O O . SER A 1 249 ? 0.907 -22.969 5.426 1 93.31 249 SER A O 1
ATOM 2041 N N . ILE A 1 250 ? 2.02 -23.828 7.219 1 94.12 250 ILE A N 1
ATOM 2042 C CA . ILE A 1 250 ? 3.311 -23.281 6.82 1 94.12 250 ILE A CA 1
ATOM 2043 C C . ILE A 1 250 ? 4.281 -24.406 6.504 1 94.12 250 ILE A C 1
ATOM 2045 O O . ILE A 1 250 ? 4.371 -25.391 7.254 1 94.12 250 ILE A O 1
ATOM 2049 N N . PHE A 1 251 ? 4.996 -24.281 5.418 1 93.19 251 PHE A N 1
ATOM 2050 C CA . PHE A 1 251 ? 6 -25.266 5.035 1 93.19 251 PHE A CA 1
ATOM 2051 C C . PHE A 1 251 ? 7.32 -24.578 4.688 1 93.19 251 PHE A C 1
ATOM 2053 O O . PHE A 1 251 ? 7.359 -23.688 3.84 1 93.19 251 PHE A O 1
ATOM 2060 N N . PRO A 1 252 ? 8.398 -25.016 5.32 1 93 252 PRO A N 1
ATOM 2061 C CA . PRO A 1 252 ? 9.703 -24.562 4.852 1 93 252 PRO A CA 1
ATOM 2062 C C . PRO A 1 252 ? 10.102 -25.172 3.508 1 93 252 PRO A C 1
ATOM 2064 O O . PRO A 1 252 ? 9.617 -26.25 3.15 1 93 252 PRO A O 1
ATOM 2067 N N . LEU A 1 253 ? 10.867 -24.406 2.807 1 92.81 253 LEU A N 1
ATOM 2068 C CA . LEU A 1 253 ? 11.406 -24.906 1.547 1 92.81 253 LEU A CA 1
ATOM 2069 C C . LEU A 1 253 ? 12.766 -25.562 1.763 1 92.81 253 LEU A C 1
ATOM 2071 O O . LEU A 1 253 ? 13.57 -25.094 2.568 1 92.81 253 LEU A O 1
ATOM 2075 N N . ALA A 1 254 ? 13.008 -26.578 0.994 1 90.62 254 ALA A N 1
ATOM 2076 C CA . ALA A 1 254 ? 14.312 -27.25 1.013 1 90.62 254 ALA A CA 1
ATOM 2077 C C . ALA A 1 254 ? 15.391 -26.344 0.412 1 90.62 254 ALA A C 1
ATOM 2079 O O . ALA A 1 254 ? 16.531 -26.359 0.863 1 90.62 254 ALA A O 1
ATOM 2080 N N . GLU A 1 255 ? 15.016 -25.625 -0.574 1 90.44 255 GLU A N 1
ATOM 2081 C CA . GLU A 1 255 ? 15.93 -24.719 -1.255 1 90.44 255 GLU A CA 1
ATOM 2082 C C . GLU A 1 255 ? 16.125 -23.422 -0.463 1 90.44 255 GLU A C 1
ATOM 2084 O O . GLU A 1 255 ? 15.203 -22.984 0.238 1 90.44 255 GLU A O 1
ATOM 2089 N N . ARG A 1 256 ? 17.281 -22.906 -0.613 1 90.56 256 ARG A N 1
ATOM 2090 C CA . ARG A 1 256 ? 17.516 -21.594 -0.028 1 90.56 256 ARG A CA 1
ATOM 2091 C C . ARG A 1 256 ? 16.766 -20.516 -0.789 1 90.56 256 ARG A C 1
ATOM 2093 O O . ARG A 1 256 ? 16.797 -20.469 -2.021 1 90.56 256 ARG A O 1
ATOM 2100 N N . THR A 1 257 ? 16.031 -19.703 -0.055 1 91.25 257 THR A N 1
ATOM 2101 C CA . THR A 1 257 ? 15.32 -18.562 -0.635 1 91.25 257 THR A CA 1
ATOM 2102 C C . THR A 1 257 ? 16.109 -17.281 -0.417 1 91.25 257 THR A C 1
ATOM 2104 O O . THR A 1 257 ? 17 -17.219 0.438 1 91.25 257 THR A O 1
ATOM 2107 N N . PRO A 1 258 ? 15.812 -16.266 -1.292 1 90.69 25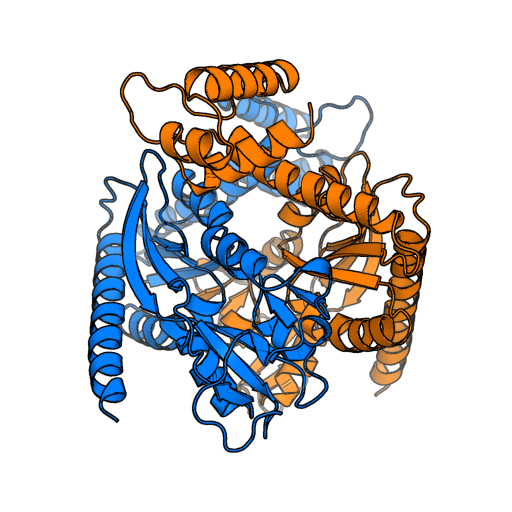8 PRO A N 1
ATOM 2108 C CA . PRO A 1 258 ? 16.312 -14.953 -0.877 1 90.69 258 PRO A CA 1
ATOM 2109 C C . PRO A 1 258 ? 15.727 -14.492 0.453 1 90.69 258 PRO A C 1
ATOM 2111 O O . PRO A 1 258 ? 14.75 -15.062 0.934 1 90.69 258 PRO A O 1
ATOM 2114 N N . PHE A 1 259 ? 16.422 -13.539 1.034 1 92.12 259 PHE A N 1
ATOM 2115 C CA . PHE A 1 259 ? 15.906 -13.008 2.293 1 92.12 259 PHE A CA 1
ATOM 2116 C C . PHE A 1 259 ? 14.992 -11.812 2.045 1 92.12 259 PHE A C 1
ATOM 2118 O O . PHE A 1 259 ? 15.242 -11.008 1.151 1 92.12 259 PHE A O 1
ATOM 2125 N N . HIS A 1 260 ? 13.875 -11.836 2.742 1 92.44 260 HIS A N 1
ATOM 2126 C CA . HIS A 1 260 ? 13.086 -10.617 2.887 1 92.44 260 HIS A CA 1
ATOM 2127 C C . HIS A 1 260 ? 13.719 -9.672 3.898 1 92.44 260 HIS A C 1
ATOM 2129 O O . HIS A 1 260 ? 13.945 -10.047 5.051 1 92.44 260 HIS A O 1
ATOM 2135 N N . ARG A 1 261 ? 13.969 -8.531 3.461 1 92.81 261 ARG A N 1
ATOM 2136 C CA . ARG A 1 261 ? 14.695 -7.594 4.309 1 92.81 261 ARG A CA 1
ATOM 2137 C C . ARG A 1 261 ? 13.875 -6.336 4.562 1 92.81 261 ARG A C 1
ATOM 2139 O O . ARG A 1 261 ? 13.055 -5.941 3.727 1 92.81 261 ARG A O 1
ATOM 2146 N N . LEU A 1 262 ? 14.023 -5.809 5.73 1 94 262 LEU A N 1
ATOM 2147 C CA . LEU A 1 262 ? 13.484 -4.504 6.098 1 94 262 LEU A CA 1
ATOM 2148 C C . LEU A 1 262 ? 14.602 -3.527 6.449 1 94 262 LEU A C 1
ATOM 2150 O O . LEU A 1 262 ? 15.531 -3.879 7.184 1 94 262 LEU A O 1
ATOM 2154 N N . TYR A 1 263 ? 14.484 -2.381 5.867 1 94.31 263 TYR A N 1
ATOM 2155 C CA . TYR A 1 263 ? 15.469 -1.337 6.125 1 94.31 263 TYR A CA 1
ATOM 2156 C C . TYR A 1 263 ? 14.812 -0.109 6.742 1 94.31 263 TYR A C 1
ATOM 2158 O O . TYR A 1 263 ? 13.695 0.262 6.367 1 94.31 263 TYR A O 1
ATOM 2166 N N . LEU A 1 264 ? 15.477 0.46 7.668 1 95.81 264 LEU A N 1
ATOM 2167 C CA . LEU A 1 264 ? 15.133 1.783 8.172 1 95.81 264 LEU A CA 1
ATOM 2168 C C . LEU A 1 264 ? 15.766 2.875 7.324 1 95.81 264 LEU A C 1
ATOM 2170 O O . LEU A 1 264 ? 16.969 2.854 7.078 1 95.81 264 LEU A O 1
ATOM 2174 N N . ALA A 1 265 ? 14.953 3.738 6.832 1 95.12 265 ALA A N 1
ATOM 2175 C CA . ALA A 1 265 ? 15.469 4.805 5.977 1 95.12 265 ALA A CA 1
ATOM 2176 C C . ALA A 1 265 ? 15.109 6.18 6.539 1 95.12 265 ALA A C 1
ATOM 2178 O O . ALA A 1 265 ? 14.008 6.375 7.066 1 95.12 265 ALA A O 1
ATOM 2179 N N . SER A 1 266 ? 16 7.113 6.43 1 92.94 266 SER A N 1
ATOM 2180 C CA . SER A 1 266 ? 15.797 8.508 6.801 1 92.94 266 SER A CA 1
ATOM 2181 C C . SER A 1 266 ? 16.734 9.43 6.031 1 92.94 266 SER A C 1
ATOM 2183 O O . SER A 1 266 ? 17.594 8.961 5.277 1 92.94 266 SER A O 1
ATOM 2185 N N . ARG A 1 267 ? 16.484 10.672 6.16 1 86.94 267 ARG A N 1
ATOM 2186 C CA . ARG A 1 267 ? 17.359 11.633 5.5 1 86.94 267 ARG A CA 1
ATOM 2187 C C . ARG A 1 267 ? 18.703 11.719 6.203 1 86.94 267 ARG A C 1
ATOM 2189 O O . ARG A 1 267 ? 18.781 11.625 7.43 1 86.94 267 ARG A O 1
ATOM 2196 N N . GLN A 1 268 ? 19.688 11.93 5.328 1 87.94 268 GLN A N 1
ATOM 2197 C CA . GLN A 1 268 ? 21.016 12.156 5.883 1 87.94 268 GLN A CA 1
ATOM 2198 C C . GLN A 1 268 ? 21.078 13.477 6.652 1 87.94 268 GLN A C 1
ATOM 2200 O O . GLN A 1 268 ? 20.562 14.492 6.191 1 87.94 268 GLN A O 1
ATOM 2205 N N . GLY A 1 269 ? 21.625 13.453 7.816 1 84.06 269 GLY A N 1
ATOM 2206 C CA . GLY A 1 269 ? 21.781 14.672 8.602 1 84.06 269 GLY A CA 1
ATOM 2207 C C . GLY A 1 269 ? 20.531 15.055 9.375 1 84.06 269 GLY A C 1
ATOM 2208 O O . GLY A 1 269 ? 20.375 16.203 9.781 1 84.06 269 GLY A O 1
ATOM 2209 N N . GLU A 1 270 ? 19.641 14.133 9.445 1 83.56 270 GLU A N 1
ATOM 2210 C CA . GLU A 1 270 ? 18.469 14.383 10.273 1 83.56 270 GLU A CA 1
ATOM 2211 C C . GLU A 1 270 ? 18.859 14.773 11.695 1 83.56 270 GLU A C 1
ATOM 2213 O O . GLU A 1 270 ? 19.594 14.039 12.367 1 83.56 270 GLU A O 1
ATOM 2218 N N . ASP A 1 271 ? 18.344 15.984 12.117 1 80.56 271 ASP A N 1
ATOM 2219 C CA . ASP A 1 271 ? 18.797 16.5 13.406 1 80.56 271 ASP A CA 1
ATOM 2220 C C . ASP A 1 271 ? 17.625 16.719 14.367 1 80.56 271 ASP A C 1
ATOM 2222 O O . ASP A 1 271 ? 17.828 17.016 15.539 1 80.56 271 ASP A O 1
ATOM 2226 N N . ARG A 1 272 ? 16.438 16.594 13.922 1 82.38 272 ARG A N 1
ATOM 2227 C CA . ARG A 1 272 ? 15.297 16.719 14.82 1 82.38 272 ARG A CA 1
ATOM 2228 C C . ARG A 1 272 ? 15.297 15.617 15.875 1 82.38 272 ARG A C 1
ATOM 2230 O O . ARG A 1 272 ? 15.375 14.438 15.531 1 82.38 272 ARG A O 1
ATOM 2237 N N . LEU A 1 273 ? 15.18 15.922 17.078 1 84.56 273 LEU A N 1
ATOM 2238 C CA . LEU A 1 273 ? 15.328 15.016 18.219 1 84.56 273 LEU A CA 1
ATOM 2239 C C . LEU A 1 273 ? 14.258 13.93 18.188 1 84.56 273 LEU A C 1
ATOM 2241 O O . LEU A 1 273 ? 14.547 12.758 18.438 1 84.56 273 LEU A O 1
ATOM 2245 N N . TRP A 1 274 ? 13.008 14.328 17.938 1 86.5 274 TRP A N 1
ATOM 2246 C CA . TRP A 1 274 ? 11.914 13.359 18 1 86.5 274 TRP A CA 1
ATOM 2247 C C . TRP A 1 274 ? 12.023 12.344 16.859 1 86.5 274 TRP A C 1
ATOM 2249 O O . TRP A 1 274 ? 11.609 11.188 17.016 1 86.5 274 TRP A O 1
ATOM 2259 N N . VAL A 1 275 ? 12.641 12.68 15.703 1 90.56 275 VAL A N 1
ATOM 2260 C CA . VAL A 1 275 ? 12.867 11.75 14.609 1 90.56 275 VAL A CA 1
ATOM 2261 C C . VAL A 1 275 ? 13.977 10.773 14.984 1 90.56 275 VAL A C 1
ATOM 2263 O O . VAL A 1 275 ? 13.852 9.562 14.773 1 90.56 275 VAL A O 1
ATOM 2266 N N . LYS A 1 276 ? 15 11.305 15.594 1 91.38 276 LYS A N 1
ATOM 2267 C CA . LYS A 1 276 ? 16.094 10.469 16.062 1 91.38 276 LYS A CA 1
ATOM 2268 C C . LYS A 1 276 ? 15.633 9.484 17.125 1 91.38 276 LYS A C 1
ATOM 2270 O O . LYS A 1 276 ? 16.047 8.32 17.141 1 91.38 276 LYS A O 1
ATOM 2275 N N . GLU A 1 277 ? 14.812 9.984 17.984 1 92.06 277 GLU A N 1
ATOM 2276 C CA . GLU A 1 277 ? 14.273 9.133 19.031 1 92.06 277 GLU A CA 1
ATOM 2277 C C . GLU A 1 277 ? 13.43 8 18.453 1 92.06 277 GLU A C 1
ATOM 2279 O O . GLU A 1 277 ? 13.523 6.855 18.906 1 92.06 277 GLU A O 1
ATOM 2284 N N . MET A 1 278 ? 12.586 8.336 17.516 1 94.25 278 MET A N 1
ATOM 2285 C CA . MET A 1 278 ? 11.773 7.316 16.859 1 94.25 278 MET A CA 1
ATOM 2286 C C . MET A 1 278 ? 12.656 6.289 16.156 1 94.25 278 MET A C 1
ATOM 2288 O O . MET A 1 278 ? 12.414 5.086 16.25 1 94.25 278 MET A O 1
ATOM 2292 N N . THR A 1 279 ? 13.68 6.762 15.461 1 95 279 THR A N 1
ATOM 2293 C CA . THR A 1 279 ? 14.594 5.875 14.742 1 95 279 THR A CA 1
ATOM 2294 C C . THR A 1 279 ? 15.289 4.922 15.711 1 95 279 THR A C 1
ATOM 2296 O O . THR A 1 279 ? 15.383 3.721 15.453 1 95 279 THR A O 1
ATOM 2299 N N . ALA A 1 280 ? 15.734 5.453 16.797 1 95.19 280 ALA A N 1
ATOM 2300 C CA . ALA A 1 280 ? 16.391 4.641 17.812 1 95.19 280 ALA A CA 1
ATOM 2301 C C . ALA A 1 280 ? 15.438 3.617 18.422 1 95.19 280 ALA A C 1
ATOM 2303 O O . ALA A 1 280 ? 15.812 2.467 18.656 1 95.19 280 ALA A O 1
ATOM 2304 N N . ALA A 1 281 ? 14.258 4.07 18.688 1 95.81 281 ALA A N 1
ATOM 2305 C CA . ALA A 1 281 ? 13.25 3.178 19.266 1 95.81 281 ALA A CA 1
ATOM 2306 C C . ALA A 1 281 ? 12.914 2.039 18.297 1 95.81 281 ALA A C 1
ATOM 2308 O O . ALA A 1 281 ? 12.75 0.892 18.719 1 95.81 281 ALA A O 1
ATOM 2309 N N . LEU A 1 282 ? 12.789 2.355 17.016 1 95.44 282 LEU A N 1
ATOM 2310 C CA . LEU A 1 282 ? 12.516 1.35 16 1 95.44 282 LEU A CA 1
ATOM 2311 C C . LEU A 1 282 ? 13.656 0.34 15.906 1 95.44 282 LEU A C 1
ATOM 2313 O O . LEU A 1 282 ? 13.414 -0.867 15.828 1 95.44 282 LEU A O 1
ATOM 2317 N N . GLN A 1 283 ? 14.844 0.851 15.922 1 95.25 283 GLN A N 1
ATOM 2318 C CA . GLN A 1 283 ? 16 -0.026 15.883 1 95.25 283 GLN A CA 1
ATOM 2319 C C . GLN A 1 283 ? 16 -1 17.062 1 95.25 283 GLN A C 1
ATOM 2321 O O . GLN A 1 283 ? 16.234 -2.197 16.891 1 95.25 283 GLN A O 1
ATOM 2326 N N . GLN A 1 284 ? 15.711 -0.474 18.203 1 94.94 284 GLN A N 1
ATOM 2327 C CA . GLN A 1 284 ? 15.656 -1.31 19.391 1 94.94 284 GLN A CA 1
ATOM 2328 C C . GLN A 1 284 ? 14.547 -2.354 19.281 1 94.94 284 GLN A C 1
ATOM 2330 O O . GLN A 1 284 ? 14.742 -3.512 19.672 1 94.94 284 GLN A O 1
ATOM 2335 N N . HIS A 1 285 ? 13.383 -1.942 18.812 1 94.31 285 HIS A N 1
ATOM 2336 C CA . HIS A 1 285 ? 12.25 -2.848 18.641 1 94.31 285 HIS A CA 1
ATOM 2337 C C . HIS A 1 285 ? 12.617 -4.035 17.766 1 94.31 285 HIS A C 1
ATOM 2339 O O . HIS A 1 285 ? 12.32 -5.184 18.109 1 94.31 285 HIS A O 1
ATOM 2345 N N . PHE A 1 286 ? 13.289 -3.799 16.641 1 92.69 286 PHE A N 1
ATOM 2346 C CA . PHE A 1 286 ? 13.617 -4.859 15.703 1 92.69 286 PHE A CA 1
ATOM 2347 C C . PHE A 1 286 ? 14.773 -5.707 16.219 1 92.69 286 PHE A C 1
ATOM 2349 O O . PHE A 1 286 ? 14.867 -6.895 15.906 1 92.69 286 PHE A O 1
ATOM 2356 N N . GLN A 1 287 ? 15.664 -5.102 16.984 1 92.12 287 GLN A N 1
ATOM 2357 C CA . GLN A 1 287 ? 16.703 -5.883 17.641 1 92.12 287 GLN A CA 1
ATOM 2358 C C . GLN A 1 287 ? 16.109 -6.891 18.625 1 92.12 287 GLN A C 1
ATOM 2360 O O . GLN A 1 287 ? 16.562 -8.031 18.703 1 92.12 287 GLN A O 1
ATOM 2365 N N . ASP A 1 288 ? 15.102 -6.43 19.328 1 90.31 288 ASP A N 1
ATOM 2366 C CA . ASP A 1 288 ? 14.422 -7.305 20.266 1 90.31 288 ASP A CA 1
ATOM 2367 C C . ASP A 1 288 ? 13.695 -8.438 19.547 1 90.31 288 ASP A C 1
ATOM 2369 O O . ASP A 1 288 ? 13.625 -9.562 20.047 1 90.31 288 ASP A O 1
ATOM 2373 N N . LEU A 1 289 ? 13.117 -8.117 18.422 1 86.62 289 LEU A N 1
ATOM 2374 C CA . LEU A 1 289 ? 12.43 -9.125 17.625 1 86.62 289 LEU A CA 1
ATOM 2375 C C . LEU A 1 289 ? 13.406 -10.195 17.156 1 86.62 289 LEU A C 1
ATOM 2377 O O . LEU A 1 289 ? 13.078 -11.383 17.125 1 86.62 289 LEU A O 1
ATOM 2381 N N . LYS A 1 290 ? 14.547 -9.781 16.719 1 85.25 290 LYS A N 1
ATOM 2382 C CA . LYS A 1 290 ? 15.578 -10.711 16.25 1 85.25 290 LYS A CA 1
ATOM 2383 C C . LYS A 1 290 ? 16 -11.664 17.375 1 85.25 290 LYS A C 1
ATOM 2385 O O . LYS A 1 290 ? 16.188 -12.859 17.141 1 85.25 290 LYS A O 1
ATOM 2390 N N . LYS A 1 291 ? 16.125 -11.102 18.516 1 78.75 291 LYS A N 1
ATOM 2391 C CA . LYS A 1 291 ? 16.516 -11.898 19.672 1 78.75 291 LYS A CA 1
ATOM 2392 C C . LYS A 1 291 ? 15.43 -12.891 20.062 1 78.75 291 LYS A C 1
ATOM 2394 O O . LYS A 1 291 ? 15.727 -14.031 20.422 1 78.75 291 LYS A O 1
ATOM 2399 N N . GLY A 1 292 ? 14.156 -12.391 19.938 1 69.69 292 GLY A N 1
ATOM 2400 C CA . GLY A 1 292 ? 13.047 -13.273 20.234 1 69.69 292 GLY A CA 1
ATOM 2401 C C . GLY A 1 292 ? 12.898 -14.414 19.25 1 69.69 292 GLY A C 1
ATOM 2402 O O . GLY A 1 292 ? 12.516 -15.531 19.625 1 69.69 292 GLY A O 1
ATOM 2403 N N . GLN A 1 293 ? 13.039 -14.148 17.953 1 65.12 293 GLN A N 1
ATOM 2404 C CA . GLN A 1 293 ? 12.969 -15.18 16.938 1 65.12 293 GLN A CA 1
ATOM 2405 C C . GLN A 1 293 ? 14.102 -16.188 17.078 1 65.12 293 GLN A C 1
ATOM 2407 O O . GLN A 1 293 ? 13.922 -17.375 16.812 1 65.12 293 GLN A O 1
ATOM 2412 N N . MET A 1 294 ? 15.258 -15.609 17.344 1 53.28 294 MET A N 1
ATOM 2413 C CA . MET A 1 294 ? 16.391 -16.5 17.578 1 53.28 294 MET A CA 1
ATOM 2414 C C . MET A 1 294 ? 16.109 -17.438 18.75 1 53.28 294 MET A C 1
ATOM 2416 O O . MET A 1 294 ? 16.531 -18.594 18.734 1 53.28 294 MET A O 1
ATOM 2420 N N . ASP A 1 295 ? 15.391 -16.891 19.609 1 47.62 295 ASP A N 1
ATOM 2421 C CA . ASP A 1 295 ? 15.07 -17.75 20.734 1 47.62 295 ASP A CA 1
ATOM 2422 C C . ASP A 1 295 ? 14 -18.781 20.359 1 47.62 295 ASP A C 1
ATOM 2424 O O . ASP A 1 295 ? 14 -19.891 20.875 1 47.62 295 ASP A O 1
ATOM 2428 N N . ARG A 1 296 ? 13.109 -18.484 19.562 1 43.09 296 ARG A N 1
ATOM 2429 C CA . ARG A 1 296 ? 12.07 -19.438 19.156 1 43.09 296 ARG A CA 1
ATOM 2430 C C . ARG A 1 296 ? 12.594 -20.422 18.109 1 43.09 296 ARG A C 1
ATOM 2432 O O . ARG A 1 296 ? 11.922 -21.391 17.781 1 43.09 296 ARG A O 1
ATOM 2439 N N . ARG A 1 297 ? 13.43 -20.188 17.141 1 40.78 297 ARG A N 1
ATOM 2440 C CA . ARG A 1 297 ? 14.047 -21.172 16.266 1 40.78 297 ARG A CA 1
ATOM 2441 C C . ARG A 1 297 ? 14.633 -22.328 17.062 1 40.78 297 ARG A C 1
ATOM 2443 O O . ARG A 1 297 ? 15.133 -23.297 16.484 1 40.78 297 ARG A O 1
ATOM 2450 N N . SER A 1 298 ? 14.891 -22.188 18.234 1 31.88 298 SER A N 1
ATOM 2451 C CA . SER A 1 298 ? 15.352 -23.359 18.984 1 31.88 298 SER A CA 1
ATOM 2452 C C . SER A 1 298 ? 14.242 -24.406 19.109 1 31.88 298 SER A C 1
ATOM 2454 O O . SER A 1 298 ? 14.391 -25.406 19.812 1 31.88 298 SER A O 1
ATOM 2456 N N . PHE A 1 299 ? 13.07 -24.125 18.781 1 26.38 299 PHE A N 1
ATOM 2457 C CA . PHE A 1 299 ? 12.336 -25.375 18.844 1 26.38 299 PHE A CA 1
ATOM 2458 C C . PHE A 1 299 ? 12.391 -26.109 17.5 1 26.38 299 PHE A C 1
ATOM 2460 O O . PHE A 1 299 ? 12.422 -25.484 16.453 1 26.38 299 PHE A O 1
ATOM 2467 N N . MET B 1 1 ? 14.891 0.527 -29.734 1 59.72 1 MET B N 1
ATOM 2468 C CA . MET B 1 1 ? 14.875 -0.175 -28.453 1 59.72 1 MET B CA 1
ATOM 2469 C C . MET B 1 1 ? 14.508 -1.644 -28.641 1 59.72 1 MET B C 1
ATOM 2471 O O . MET B 1 1 ? 13.562 -1.966 -29.359 1 59.72 1 MET B O 1
ATOM 2475 N N . ASP B 1 2 ? 15.484 -2.463 -28.297 1 64.81 2 ASP B N 1
ATOM 2476 C CA . ASP B 1 2 ? 15.242 -3.893 -28.469 1 64.81 2 ASP B CA 1
ATOM 2477 C C . ASP B 1 2 ? 15.047 -4.59 -27.125 1 64.81 2 ASP B C 1
ATOM 2479 O O . ASP B 1 2 ? 15.422 -4.051 -26.078 1 64.81 2 ASP B O 1
ATOM 2483 N N . THR B 1 3 ? 14.375 -5.781 -27.203 1 68.31 3 THR B N 1
ATOM 2484 C CA . THR B 1 3 ? 13.992 -6.531 -26.016 1 68.31 3 THR B CA 1
ATOM 2485 C C . THR B 1 3 ? 15.227 -6.906 -25.188 1 68.31 3 THR B C 1
ATOM 2487 O O . THR B 1 3 ? 15.172 -6.926 -23.969 1 68.31 3 THR B O 1
ATOM 2490 N N . GLU B 1 4 ? 16.266 -7.168 -25.859 1 70.56 4 GLU B N 1
ATOM 2491 C CA . GLU B 1 4 ? 17.5 -7.531 -25.172 1 70.56 4 GLU B CA 1
ATOM 2492 C C . GLU B 1 4 ? 18 -6.379 -24.297 1 70.56 4 GLU B C 1
ATOM 2494 O O . GLU B 1 4 ? 18.453 -6.598 -23.172 1 70.56 4 GLU B O 1
ATOM 2499 N N . SER B 1 5 ? 17.938 -5.211 -24.891 1 78 5 SER B N 1
ATOM 2500 C CA . SER B 1 5 ? 18.375 -4.035 -24.141 1 78 5 SER B CA 1
ATOM 2501 C C . SER B 1 5 ? 17.516 -3.828 -22.891 1 78 5 SER B C 1
ATOM 2503 O O . SER B 1 5 ? 18.016 -3.396 -21.859 1 78 5 SER B O 1
ATOM 2505 N N . LEU B 1 6 ? 16.297 -4.184 -23.078 1 77.56 6 LEU B N 1
ATOM 2506 C CA . LEU B 1 6 ? 15.367 -4.039 -21.953 1 77.56 6 LEU B CA 1
ATOM 2507 C C . LEU B 1 6 ? 15.695 -5.039 -20.844 1 77.56 6 LEU B C 1
ATOM 2509 O O . LEU B 1 6 ? 15.672 -4.695 -19.672 1 77.56 6 LEU B O 1
ATOM 2513 N N . TYR B 1 7 ? 16.016 -6.203 -21.281 1 75.31 7 TYR B N 1
ATOM 2514 C CA . TYR B 1 7 ? 16.438 -7.211 -20.312 1 75.31 7 TYR B CA 1
ATOM 2515 C C . TYR B 1 7 ? 17.719 -6.789 -19.609 1 75.31 7 TYR B C 1
ATOM 2517 O O . TYR B 1 7 ? 17.859 -6.98 -18.406 1 75.31 7 TYR B O 1
ATOM 2525 N N . LEU B 1 8 ? 18.641 -6.215 -20.422 1 78.94 8 LEU B N 1
ATOM 2526 C CA . LEU B 1 8 ? 19.906 -5.77 -19.875 1 78.94 8 LEU B CA 1
ATOM 2527 C C . LEU B 1 8 ? 19.719 -4.672 -18.844 1 78.94 8 LEU B C 1
ATOM 2529 O O . LEU B 1 8 ? 20.328 -4.707 -17.766 1 78.94 8 LEU B O 1
ATOM 2533 N N . PHE B 1 9 ? 18.875 -3.781 -19.188 1 85.25 9 PHE B N 1
ATOM 2534 C CA . PHE B 1 9 ? 18.609 -2.674 -18.281 1 85.25 9 PHE B CA 1
ATOM 2535 C C . PHE B 1 9 ? 17.969 -3.172 -16.984 1 85.25 9 PHE B C 1
ATOM 2537 O O . PHE B 1 9 ? 18.359 -2.766 -15.891 1 85.25 9 PHE B O 1
ATOM 2544 N N . ARG B 1 10 ? 17.062 -4.02 -17.172 1 77 10 ARG B N 1
ATOM 2545 C CA . ARG B 1 10 ? 16.406 -4.594 -16.016 1 77 10 ARG B CA 1
ATOM 2546 C C . ARG B 1 10 ? 17.406 -5.316 -15.117 1 77 10 ARG B C 1
ATOM 2548 O O . ARG B 1 10 ? 17.375 -5.16 -13.891 1 77 10 ARG B O 1
ATOM 2555 N N . ASP B 1 11 ? 18.297 -6.082 -15.703 1 76.94 11 ASP B N 1
ATOM 2556 C CA . ASP B 1 11 ? 19.297 -6.82 -14.945 1 76.94 11 ASP B CA 1
ATOM 2557 C C . ASP B 1 11 ? 20.281 -5.871 -14.258 1 76.94 11 ASP B C 1
ATOM 2559 O O . ASP B 1 11 ? 20.703 -6.121 -13.125 1 76.94 11 ASP B O 1
ATOM 2563 N N . LEU B 1 12 ? 20.562 -4.84 -14.953 1 80.69 12 LEU B N 1
ATOM 2564 C CA . LEU B 1 12 ? 21.469 -3.852 -14.375 1 80.69 12 LEU B CA 1
ATOM 2565 C C . LEU B 1 12 ? 20.859 -3.209 -13.133 1 80.69 12 LEU B C 1
ATOM 2567 O O . LEU B 1 12 ? 21.562 -2.957 -12.156 1 80.69 12 LEU B O 1
ATOM 2571 N N . CYS B 1 13 ? 19.656 -3.004 -13.234 1 76.06 13 CYS B N 1
ATOM 2572 C CA . CYS B 1 13 ? 18.984 -2.408 -12.086 1 76.06 13 CYS B CA 1
ATOM 2573 C C . CYS B 1 13 ? 18.984 -3.361 -10.898 1 76.06 13 CYS B C 1
ATOM 2575 O O . CYS B 1 13 ? 19 -2.924 -9.742 1 76.06 13 CYS B O 1
ATOM 2577 N N . ARG B 1 14 ? 19.016 -4.551 -11.227 1 66.5 14 ARG B N 1
ATOM 2578 C CA . ARG B 1 14 ? 19.047 -5.598 -10.211 1 66.5 14 ARG B CA 1
ATOM 2579 C C . ARG B 1 14 ? 20.438 -5.738 -9.609 1 66.5 14 ARG B C 1
ATOM 2581 O O . ARG B 1 14 ? 20.594 -5.738 -8.391 1 66.5 14 ARG B O 1
ATOM 2588 N N . THR B 1 15 ? 21.438 -5.785 -10.539 1 69.75 15 THR B N 1
ATOM 2589 C CA . THR B 1 15 ? 22.812 -6.074 -10.117 1 69.75 15 THR B CA 1
ATOM 2590 C C . THR B 1 15 ? 23.5 -4.812 -9.617 1 69.75 15 THR B C 1
ATOM 2592 O O . THR B 1 15 ? 24.453 -4.883 -8.836 1 69.75 15 THR B O 1
ATOM 2595 N N . ARG B 1 16 ? 22.938 -3.738 -10.102 1 72.75 16 ARG B N 1
ATOM 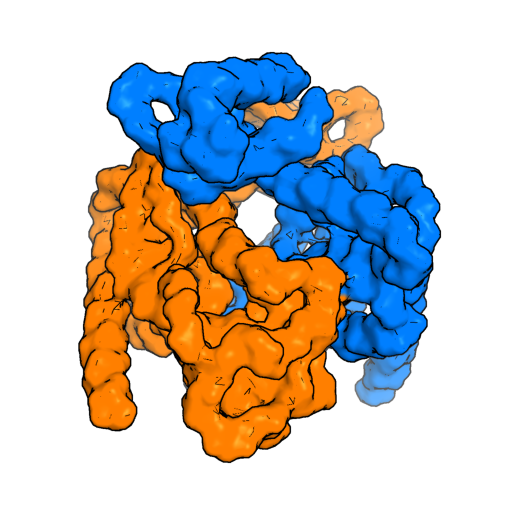2596 C CA . ARG B 1 16 ? 23.547 -2.43 -9.875 1 72.75 16 ARG B CA 1
ATOM 2597 C C . ARG B 1 16 ? 25.031 -2.451 -10.211 1 72.75 16 ARG B C 1
ATOM 2599 O O . ARG B 1 16 ? 25.828 -1.709 -9.617 1 72.75 16 ARG B O 1
ATOM 2606 N N . ASN B 1 17 ? 25.391 -3.389 -10.945 1 78.19 17 ASN B N 1
ATOM 2607 C CA . ASN B 1 17 ? 26.781 -3.625 -11.32 1 78.19 17 ASN B CA 1
ATOM 2608 C C . ASN B 1 17 ? 26.922 -3.877 -12.82 1 78.19 17 ASN B C 1
ATOM 2610 O O . ASN B 1 17 ? 26.484 -4.91 -13.32 1 78.19 17 ASN B O 1
ATOM 2614 N N . MET B 1 18 ? 27.641 -2.98 -13.43 1 84.5 18 MET B N 1
ATOM 2615 C CA . MET B 1 18 ? 27.797 -3.055 -14.883 1 84.5 18 MET B CA 1
ATOM 2616 C C . MET B 1 18 ? 28.531 -4.324 -15.281 1 84.5 18 MET B C 1
ATOM 2618 O O . MET B 1 18 ? 28.141 -5 -16.234 1 84.5 18 MET B O 1
ATOM 2622 N N . THR B 1 19 ? 29.594 -4.652 -14.492 1 81.94 19 THR B N 1
ATOM 2623 C CA . THR B 1 19 ? 30.406 -5.82 -14.812 1 81.94 19 THR B CA 1
ATOM 2624 C C . THR B 1 19 ? 29.594 -7.102 -14.648 1 81.94 19 THR B C 1
ATOM 2626 O O . THR B 1 19 ? 29.625 -7.98 -15.516 1 81.94 19 THR B O 1
ATOM 2629 N N . GLN B 1 20 ? 28.953 -7.121 -13.586 1 80.44 20 GLN B N 1
ATOM 2630 C CA . GLN B 1 20 ? 28.156 -8.312 -13.312 1 80.44 20 GLN B CA 1
ATOM 2631 C C . GLN B 1 20 ? 27.031 -8.469 -14.344 1 80.44 20 GLN B C 1
ATOM 2633 O O . GLN B 1 20 ? 26.797 -9.57 -14.836 1 80.44 20 GLN B O 1
ATOM 2638 N N . THR B 1 21 ? 26.312 -7.387 -14.625 1 82.81 21 THR B N 1
ATOM 2639 C CA . THR B 1 21 ? 25.25 -7.434 -15.633 1 82.81 21 THR B CA 1
ATOM 2640 C C . THR B 1 21 ? 25.812 -7.875 -16.984 1 82.81 21 THR B C 1
ATOM 2642 O O . THR B 1 21 ? 25.219 -8.703 -17.672 1 82.81 21 THR B O 1
ATOM 2645 N N . ALA B 1 22 ? 26.938 -7.387 -17.344 1 84.44 22 ALA B N 1
ATOM 2646 C CA . ALA B 1 22 ? 27.562 -7.773 -18.594 1 84.44 22 ALA B CA 1
ATOM 2647 C C . ALA B 1 22 ? 27.875 -9.266 -18.625 1 84.44 22 ALA B C 1
ATOM 2649 O O . ALA B 1 22 ? 27.562 -9.953 -19.609 1 84.44 22 ALA B O 1
ATOM 2650 N N . LYS B 1 23 ? 28.359 -9.75 -17.562 1 78.31 23 LYS B N 1
ATOM 2651 C CA . LYS B 1 23 ? 28.688 -11.172 -17.438 1 78.31 23 LYS B CA 1
ATOM 2652 C C . LYS B 1 23 ? 27.422 -12.023 -17.562 1 78.31 23 LYS B C 1
ATOM 2654 O O . LYS B 1 23 ? 27.438 -13.062 -18.234 1 78.31 23 LYS B O 1
ATOM 2659 N N . ASN B 1 24 ? 26.391 -11.57 -16.984 1 76.62 24 ASN B N 1
ATOM 2660 C CA . ASN B 1 24 ? 25.125 -12.305 -17 1 76.62 24 ASN B CA 1
ATOM 2661 C C . ASN B 1 24 ? 24.609 -12.477 -18.422 1 76.62 24 ASN B C 1
ATOM 2663 O O . ASN B 1 24 ? 23.891 -13.445 -18.719 1 76.62 24 ASN B O 1
ATOM 2667 N N . PHE B 1 25 ? 24.875 -11.578 -19.219 1 76.75 25 PHE B N 1
ATOM 2668 C CA . PHE B 1 25 ? 24.359 -11.602 -20.594 1 76.75 25 PHE B CA 1
ATOM 2669 C C . PHE B 1 25 ? 25.469 -11.953 -21.578 1 76.75 25 PHE B C 1
ATOM 2671 O O . PHE B 1 25 ? 25.312 -11.75 -22.781 1 76.75 25 PHE B O 1
ATOM 2678 N N . PHE B 1 26 ? 26.656 -12.375 -21 1 79.56 26 PHE B N 1
ATOM 2679 C CA . PHE B 1 26 ? 27.781 -12.82 -21.797 1 79.56 26 PHE B CA 1
ATOM 2680 C C . PHE B 1 26 ? 28.25 -11.703 -22.719 1 79.56 26 PHE B C 1
ATOM 2682 O O . PHE B 1 26 ? 28.5 -11.945 -23.906 1 79.56 26 PHE B O 1
ATOM 2689 N N . LEU B 1 27 ? 28.188 -10.539 -22.203 1 80.19 27 LEU B N 1
ATOM 2690 C CA . LEU B 1 27 ? 28.656 -9.352 -22.906 1 80.19 27 LEU B CA 1
ATOM 2691 C C . LEU B 1 27 ? 29.875 -8.75 -22.203 1 80.19 27 LEU B C 1
ATOM 2693 O O . LEU B 1 27 ? 30.172 -9.125 -21.062 1 80.19 27 LEU B O 1
ATOM 2697 N N . THR B 1 28 ? 30.672 -8.023 -22.875 1 82.25 28 THR B N 1
ATOM 2698 C CA . THR B 1 28 ? 31.672 -7.195 -22.219 1 82.25 28 THR B CA 1
ATOM 2699 C C . THR B 1 28 ? 31.031 -5.953 -21.609 1 82.25 28 THR B C 1
ATOM 2701 O O . THR B 1 28 ? 29.938 -5.547 -22.016 1 82.25 28 THR B O 1
ATOM 2704 N N . GLN B 1 29 ? 31.656 -5.473 -20.641 1 87.12 29 GLN B N 1
ATOM 2705 C CA . GLN B 1 29 ? 31.141 -4.258 -20 1 87.12 29 GLN B CA 1
ATOM 2706 C C . GLN B 1 29 ? 31.047 -3.117 -21.016 1 87.12 29 GLN B C 1
ATOM 2708 O O . GLN B 1 29 ? 30.125 -2.295 -20.938 1 87.12 29 GLN B O 1
ATOM 2713 N N . SER B 1 30 ? 32 -3.064 -21.922 1 88.12 30 SER B N 1
ATOM 2714 C CA . SER B 1 30 ? 31.984 -2.031 -22.953 1 88.12 30 SER B CA 1
ATOM 2715 C C . SER B 1 30 ? 30.766 -2.16 -23.844 1 88.12 30 SER B C 1
ATOM 2717 O O . SER B 1 30 ? 30.125 -1.159 -24.188 1 88.12 30 SER B O 1
ATOM 2719 N N . THR B 1 31 ? 30.469 -3.373 -24.188 1 83.94 31 THR B N 1
ATOM 2720 C CA . THR B 1 31 ? 29.297 -3.625 -25.016 1 83.94 31 THR B CA 1
ATOM 2721 C C . THR B 1 31 ? 28.016 -3.236 -24.281 1 83.94 31 THR B C 1
ATOM 2723 O O . THR B 1 31 ? 27.125 -2.607 -24.859 1 83.94 31 THR B O 1
ATOM 2726 N N . LEU B 1 32 ? 27.891 -3.656 -23.016 1 87.19 32 LEU B N 1
ATOM 2727 C CA . LEU B 1 32 ? 26.734 -3.289 -22.203 1 87.19 32 LEU B CA 1
ATOM 2728 C C . LEU B 1 32 ? 26.594 -1.772 -22.109 1 87.19 32 LEU B C 1
ATOM 2730 O O . LEU B 1 32 ? 25.5 -1.236 -22.25 1 87.19 32 LEU B O 1
ATOM 2734 N N . SER B 1 33 ? 27.734 -1.136 -21.875 1 86.75 33 SER B N 1
ATOM 2735 C CA . SER B 1 33 ? 27.719 0.319 -21.766 1 86.75 33 SER B CA 1
ATOM 2736 C C . SER B 1 33 ? 27.219 0.969 -23.047 1 86.75 33 SER B C 1
ATOM 2738 O O . SER B 1 33 ? 26.438 1.91 -23.016 1 86.75 33 SER B O 1
ATOM 2740 N N . LYS B 1 34 ? 27.656 0.47 -24.125 1 85.19 34 LYS B N 1
ATOM 2741 C CA . LYS B 1 34 ? 27.25 0.996 -25.422 1 85.19 34 LYS B CA 1
ATOM 2742 C C . LYS B 1 34 ? 25.75 0.789 -25.656 1 85.19 34 LYS B C 1
ATOM 2744 O O . LYS B 1 34 ? 25.062 1.681 -26.156 1 85.19 34 LYS B O 1
ATOM 2749 N N . ARG B 1 35 ? 25.297 -0.401 -25.312 1 82.5 35 ARG B N 1
ATOM 2750 C CA . ARG B 1 35 ? 23.875 -0.708 -25.469 1 82.5 35 ARG B CA 1
ATOM 2751 C C . ARG B 1 35 ? 23.016 0.2 -24.609 1 82.5 35 ARG B C 1
ATOM 2753 O O . ARG B 1 35 ? 21.969 0.675 -25.047 1 82.5 35 ARG B O 1
ATOM 2760 N N . LEU B 1 36 ? 23.469 0.401 -23.422 1 85.94 36 LEU B N 1
ATOM 2761 C CA . LEU B 1 36 ? 22.734 1.27 -22.516 1 85.94 36 LEU B CA 1
ATOM 2762 C C . LEU B 1 36 ? 22.766 2.715 -23 1 85.94 36 LEU B C 1
ATOM 2764 O O . LEU B 1 36 ? 21.766 3.426 -22.906 1 85.94 36 LEU B O 1
ATOM 2768 N N . ALA B 1 37 ? 23.922 3.078 -23.516 1 85.31 37 ALA B N 1
ATOM 2769 C CA . ALA B 1 37 ? 24.047 4.422 -24.078 1 85.31 37 ALA B CA 1
ATOM 2770 C C . ALA B 1 37 ? 23.078 4.609 -25.25 1 85.31 37 ALA B C 1
ATOM 2772 O O . ALA B 1 37 ? 22.453 5.664 -25.391 1 85.31 37 ALA B O 1
ATOM 2773 N N . ARG B 1 38 ? 23.047 3.637 -26.016 1 80.69 38 ARG B N 1
ATOM 2774 C CA . ARG B 1 38 ? 22.109 3.672 -27.141 1 80.69 38 ARG B CA 1
ATOM 2775 C C . ARG B 1 38 ? 20.672 3.756 -26.656 1 80.69 38 ARG B C 1
ATOM 2777 O O . ARG B 1 38 ? 19.859 4.492 -27.234 1 80.69 38 ARG B O 1
ATOM 2784 N N . LEU B 1 39 ? 20.359 2.934 -25.688 1 82.25 39 LEU B N 1
ATOM 2785 C CA . LEU B 1 39 ? 19.031 2.957 -25.094 1 82.25 39 LEU B CA 1
ATOM 2786 C C . LEU B 1 39 ? 18.688 4.34 -24.562 1 82.25 39 LEU B C 1
ATOM 2788 O O . LEU B 1 39 ? 17.594 4.852 -24.781 1 82.25 39 LEU B O 1
ATOM 2792 N N . GLU B 1 40 ? 19.672 4.934 -23.828 1 85.19 40 GLU B N 1
ATOM 2793 C CA . GLU B 1 40 ? 19.484 6.277 -23.297 1 85.19 40 GLU B CA 1
ATOM 2794 C C . GLU B 1 40 ? 19.297 7.301 -24.406 1 85.19 40 GLU B C 1
ATOM 2796 O O . GLU B 1 40 ? 18.484 8.219 -24.297 1 85.19 40 GLU B O 1
ATOM 2801 N N . GLU B 1 41 ? 20.031 7.121 -25.5 1 78.81 41 GLU B N 1
ATOM 2802 C CA . GLU B 1 41 ? 19.922 8 -26.656 1 78.81 41 GLU B CA 1
ATOM 2803 C C . GLU B 1 41 ? 18.531 7.898 -27.281 1 78.81 41 GLU B C 1
ATOM 2805 O O . GLU B 1 41 ? 17.938 8.914 -27.641 1 78.81 41 GLU B O 1
ATOM 2810 N N . GLU B 1 42 ? 18.109 6.688 -27.406 1 76.06 42 GLU B N 1
ATOM 2811 C CA . GLU B 1 42 ? 16.781 6.473 -27.969 1 76.06 42 GLU B CA 1
ATOM 2812 C C . GLU B 1 42 ? 15.695 7.082 -27.094 1 76.06 42 GLU B C 1
ATOM 2814 O O . GLU B 1 42 ? 14.719 7.645 -27.594 1 76.06 42 GLU B O 1
ATOM 2819 N N . LEU B 1 43 ? 15.93 6.945 -25.797 1 77 43 LEU B N 1
ATOM 2820 C CA . LEU B 1 43 ? 14.961 7.434 -24.812 1 77 43 LEU B CA 1
ATOM 2821 C C . LEU B 1 43 ? 15.062 8.945 -24.656 1 77 43 LEU B C 1
ATOM 2823 O O . LEU B 1 43 ? 14.086 9.602 -24.297 1 77 43 LEU B O 1
ATOM 2827 N N . GLY B 1 44 ? 16.25 9.477 -24.891 1 74.56 44 GLY B N 1
ATOM 2828 C CA . GLY B 1 44 ? 16.5 10.906 -24.797 1 74.56 44 GLY B CA 1
ATOM 2829 C C . GLY B 1 44 ? 16.812 11.367 -23.391 1 74.56 44 GLY B C 1
ATOM 2830 O O . GLY B 1 44 ? 16.797 12.562 -23.109 1 74.56 44 GLY B O 1
ATOM 2831 N N . TYR B 1 45 ? 16.922 10.453 -22.5 1 75.75 45 TYR B N 1
ATOM 2832 C CA . TYR B 1 45 ? 17.297 10.797 -21.125 1 75.75 45 TYR B CA 1
ATOM 2833 C C . TYR B 1 45 ? 18.172 9.703 -20.516 1 75.75 45 TYR B C 1
ATOM 2835 O O . TYR B 1 45 ? 18.078 8.539 -20.906 1 75.75 45 TYR B O 1
ATOM 2843 N N . PRO B 1 46 ? 19.016 10.18 -19.516 1 81.69 46 PRO B N 1
ATOM 2844 C CA . PRO B 1 46 ? 19.891 9.195 -18.875 1 81.69 46 PRO B CA 1
ATOM 2845 C C . PRO B 1 46 ? 19.156 8.281 -17.906 1 81.69 46 PRO B C 1
ATOM 2847 O O . PRO B 1 46 ? 18.234 8.719 -17.219 1 81.69 46 PRO B O 1
ATOM 2850 N N . LEU B 1 47 ? 19.5 7.012 -18.016 1 82.75 47 LEU B N 1
ATOM 2851 C CA . LEU B 1 47 ? 18.922 6.016 -17.125 1 82.75 47 LEU B CA 1
ATOM 2852 C C . LEU B 1 47 ? 19.781 5.824 -15.891 1 82.75 47 LEU B C 1
ATOM 2854 O O . LEU B 1 47 ? 19.281 5.465 -14.82 1 82.75 47 LEU B O 1
ATOM 2858 N N . LEU B 1 48 ? 21.109 6.051 -16.047 1 81.88 48 LEU B N 1
ATOM 2859 C CA . LEU B 1 48 ? 22.078 5.809 -14.984 1 81.88 48 LEU B CA 1
ATOM 2860 C C . LEU B 1 48 ? 22.797 7.094 -14.594 1 81.88 48 LEU B C 1
ATOM 2862 O O . LEU B 1 48 ? 23.047 7.953 -15.445 1 81.88 48 LEU B O 1
ATOM 2866 N N . LEU B 1 49 ? 22.938 7.207 -13.273 1 77.19 49 LEU B N 1
ATOM 2867 C CA . LEU B 1 49 ? 23.781 8.312 -12.836 1 77.19 49 LEU B CA 1
ATOM 2868 C C . LEU B 1 49 ? 25.234 8.086 -13.258 1 77.19 49 LEU B C 1
ATOM 2870 O O . LEU B 1 49 ? 25.75 6.973 -13.133 1 77.19 49 LEU B O 1
ATOM 2874 N N . ARG B 1 50 ? 25.812 8.891 -14.164 1 66.94 50 ARG B N 1
ATOM 2875 C CA . ARG B 1 50 ? 27.125 8.734 -14.766 1 66.94 50 ARG B CA 1
ATOM 2876 C C . ARG B 1 50 ? 28.219 9.172 -13.789 1 66.94 50 ARG B C 1
ATOM 2878 O O . ARG B 1 50 ? 28.438 10.367 -13.578 1 66.94 50 ARG B O 1
ATOM 2885 N N . SER B 1 51 ? 28.141 8.977 -12.578 1 58.44 51 SER B N 1
ATOM 2886 C CA . SER B 1 51 ? 29.266 9.539 -11.844 1 58.44 51 SER B CA 1
ATOM 2887 C C . SER B 1 51 ? 30.547 8.766 -12.117 1 58.44 51 SER B C 1
ATOM 2889 O O . SER B 1 51 ? 30.531 7.543 -12.266 1 58.44 51 SER B O 1
ATOM 2891 N N . LYS B 1 52 ? 31.656 9.477 -12.438 1 51.38 52 LYS B N 1
ATOM 2892 C CA . LYS B 1 52 ? 33.031 9.008 -12.586 1 51.38 52 LYS B CA 1
ATOM 2893 C C . LYS B 1 52 ? 33.531 8.328 -11.312 1 51.38 52 LYS B C 1
ATOM 2895 O O . LYS B 1 52 ? 33.406 8.891 -10.219 1 51.38 52 LYS B O 1
ATOM 2900 N N . GLY B 1 53 ? 33.812 6.926 -11.328 1 55.12 53 GLY B N 1
ATOM 2901 C CA . GLY B 1 53 ? 34.531 6.176 -10.297 1 55.12 53 GLY B CA 1
ATOM 2902 C C . GLY B 1 53 ? 33.594 5.262 -9.508 1 55.12 53 GLY B C 1
ATOM 2903 O O . GLY B 1 53 ? 34.062 4.52 -8.633 1 55.12 53 GLY B O 1
ATOM 2904 N N . ARG B 1 54 ? 32.406 5.5 -9.625 1 53.03 54 ARG B N 1
ATOM 2905 C CA . ARG B 1 54 ? 31.594 4.672 -8.75 1 53.03 54 ARG B CA 1
ATOM 2906 C C . ARG B 1 54 ? 31.266 3.34 -9.406 1 53.03 54 ARG B C 1
ATOM 2908 O O . ARG B 1 54 ? 30.906 3.295 -10.586 1 53.03 54 ARG B O 1
ATOM 2915 N N . LYS B 1 55 ? 31.531 2.322 -8.734 1 54.69 55 LYS B N 1
ATOM 2916 C CA . LYS B 1 55 ? 31.422 0.917 -9.109 1 54.69 55 LYS B CA 1
ATOM 2917 C C . LYS B 1 55 ? 29.953 0.5 -9.266 1 54.69 55 LYS B C 1
ATOM 2919 O O . LYS B 1 55 ? 29.656 -0.487 -9.938 1 54.69 55 LYS B O 1
ATOM 2924 N N . GLU B 1 56 ? 29.031 1.224 -8.656 1 63.88 56 GLU B N 1
ATOM 2925 C CA . GLU B 1 56 ? 27.641 0.755 -8.656 1 63.88 56 GLU B CA 1
ATOM 2926 C C . GLU B 1 56 ? 26.766 1.607 -9.578 1 63.88 56 GLU B C 1
ATOM 2928 O O . GLU B 1 56 ? 26.906 2.832 -9.609 1 63.88 56 GLU B O 1
ATOM 2933 N N . ALA B 1 57 ? 26.078 0.963 -10.516 1 70.44 57 ALA B N 1
ATOM 2934 C CA . ALA B 1 57 ? 25.125 1.604 -11.43 1 70.44 57 ALA B CA 1
ATOM 2935 C C . ALA B 1 57 ? 23.906 2.123 -10.68 1 70.44 57 ALA B C 1
ATOM 2937 O O . ALA B 1 57 ? 23.156 1.345 -10.078 1 70.44 57 ALA B O 1
ATOM 2938 N N . GLU B 1 58 ? 23.891 3.432 -10.469 1 75.19 58 GLU B N 1
ATOM 2939 C CA . GLU B 1 58 ? 22.75 4.051 -9.805 1 75.19 58 GLU B CA 1
ATOM 2940 C C . GLU B 1 58 ? 21.766 4.641 -10.82 1 75.19 58 GLU B C 1
ATOM 2942 O O . GLU B 1 58 ? 22.188 5.266 -11.797 1 75.19 58 GLU B O 1
ATOM 2947 N N . LEU B 1 59 ? 20.5 4.273 -10.609 1 75.62 59 LEU B N 1
ATOM 2948 C CA . LEU B 1 59 ? 19.469 4.738 -11.531 1 75.62 59 LEU B CA 1
ATOM 2949 C C . LEU B 1 59 ? 19.125 6.203 -11.281 1 75.62 59 LEU B C 1
ATOM 2951 O O . LEU B 1 59 ? 19.141 6.66 -10.133 1 75.62 59 LEU B O 1
ATOM 2955 N N . THR B 1 60 ? 18.953 6.941 -12.398 1 71.69 60 THR B N 1
ATOM 2956 C CA . THR B 1 60 ? 18.297 8.242 -12.289 1 71.69 60 THR B CA 1
ATOM 2957 C C . THR B 1 60 ? 16.828 8.086 -11.93 1 71.69 60 THR B C 1
ATOM 2959 O O . THR B 1 60 ? 16.297 6.977 -11.953 1 71.69 60 THR B O 1
ATOM 2962 N N . GLY B 1 61 ? 16.188 9.164 -11.531 1 64.31 61 GLY B N 1
ATOM 2963 C CA . GLY B 1 61 ? 14.742 9.125 -11.344 1 64.31 61 GLY B CA 1
ATOM 2964 C C . GLY B 1 61 ? 14 8.602 -12.562 1 64.31 61 GLY B C 1
ATOM 2965 O O . GLY B 1 61 ? 13.094 7.777 -12.43 1 64.31 61 GLY B O 1
ATOM 2966 N N . LYS B 1 62 ? 14.398 9.102 -13.664 1 65.5 62 LYS B N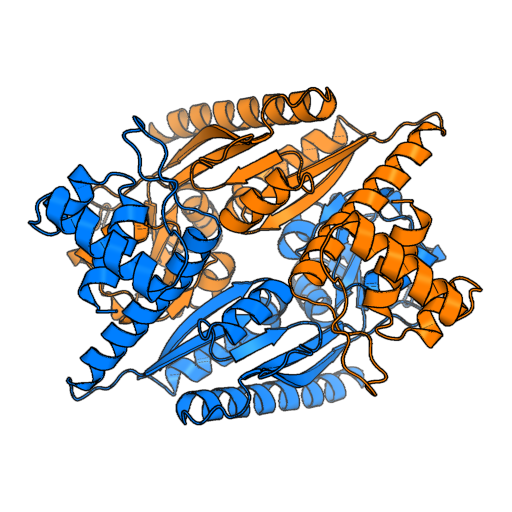 1
ATOM 2967 C CA . LYS B 1 62 ? 13.812 8.641 -14.922 1 65.5 62 LYS B CA 1
ATOM 2968 C C . LYS B 1 62 ? 14.141 7.176 -15.172 1 65.5 62 LYS B C 1
ATOM 2970 O O . LYS B 1 62 ? 13.328 6.438 -15.727 1 65.5 62 LYS B O 1
ATOM 2975 N N . GLY B 1 63 ? 15.375 6.801 -14.766 1 73.44 63 GLY B N 1
ATOM 2976 C CA . GLY B 1 63 ? 15.75 5.398 -14.875 1 73.44 63 GLY B CA 1
ATOM 2977 C C . GLY B 1 63 ? 14.867 4.477 -14.062 1 73.44 63 GLY B C 1
ATOM 2978 O O . GLY B 1 63 ? 14.461 3.412 -14.547 1 73.44 63 GLY B O 1
ATOM 2979 N N . GLU B 1 64 ? 14.539 4.938 -12.945 1 67.69 64 GLU B N 1
ATOM 2980 C CA . GLU B 1 64 ? 13.664 4.16 -12.078 1 67.69 64 GLU B CA 1
ATOM 2981 C C . GLU B 1 64 ? 12.266 4.031 -12.68 1 67.69 64 GLU B C 1
ATOM 2983 O O . GLU B 1 64 ? 11.672 2.951 -12.672 1 67.69 64 GLU B O 1
ATOM 2988 N N . ARG B 1 65 ? 11.812 5.113 -13.156 1 61.94 65 ARG B N 1
ATOM 2989 C CA . ARG B 1 65 ? 10.508 5.086 -13.82 1 61.94 65 ARG B CA 1
ATOM 2990 C C . ARG B 1 65 ? 10.547 4.199 -15.062 1 61.94 65 ARG B C 1
ATOM 2992 O O . ARG B 1 65 ? 9.609 3.441 -15.312 1 61.94 65 ARG B O 1
ATOM 2999 N N . PHE B 1 66 ? 11.656 4.32 -15.812 1 71.62 66 PHE B N 1
ATOM 3000 C CA . PHE B 1 66 ? 11.797 3.531 -17.031 1 71.62 66 PHE B CA 1
ATOM 3001 C C . PHE B 1 66 ? 11.859 2.045 -16.703 1 71.62 66 PHE B C 1
ATOM 3003 O O . PHE B 1 66 ? 11.367 1.214 -17.469 1 71.62 66 PHE B O 1
ATOM 3010 N N . LEU B 1 67 ? 12.461 1.765 -15.516 1 74.12 67 LEU B N 1
ATOM 3011 C CA . LEU B 1 67 ? 12.492 0.366 -15.102 1 74.12 67 LEU B CA 1
ATOM 3012 C C . LEU B 1 67 ? 11.078 -0.2 -14.992 1 74.12 67 LEU B C 1
ATOM 3014 O O . LEU B 1 67 ? 10.82 -1.321 -15.438 1 74.12 67 LEU B O 1
ATOM 3018 N N . GLY B 1 68 ? 10.242 0.545 -14.438 1 64.31 68 GLY B N 1
ATOM 3019 C CA . GLY B 1 68 ? 8.844 0.126 -14.398 1 64.31 68 GLY B CA 1
ATOM 3020 C C . GLY B 1 68 ? 8.273 -0.166 -15.773 1 64.31 68 GLY B C 1
ATOM 3021 O O . GLY B 1 68 ? 7.574 -1.164 -15.961 1 64.31 68 GLY B O 1
ATOM 3022 N N . VAL B 1 69 ? 8.648 0.598 -16.719 1 64.81 69 VAL B N 1
ATOM 3023 C CA . VAL B 1 69 ? 8.203 0.438 -18.094 1 64.81 69 VAL B CA 1
ATOM 3024 C C . VAL B 1 69 ? 8.82 -0.822 -18.703 1 64.81 69 VAL B C 1
ATOM 3026 O O . VAL B 1 69 ? 8.133 -1.599 -19.375 1 64.81 69 VAL B O 1
ATOM 3029 N N . VAL B 1 70 ? 10.086 -0.93 -18.391 1 74.12 70 VAL B N 1
ATOM 3030 C CA . VAL B 1 70 ? 10.82 -2.064 -18.938 1 74.12 70 VAL B CA 1
ATOM 3031 C C . VAL B 1 70 ? 10.188 -3.371 -18.469 1 74.12 70 VAL B C 1
ATOM 3033 O O . VAL B 1 70 ? 9.984 -4.297 -19.25 1 74.12 70 VAL B O 1
ATOM 3036 N N . VAL B 1 71 ? 9.938 -3.33 -17.25 1 66.56 71 VAL B N 1
ATOM 3037 C CA . VAL B 1 71 ? 9.344 -4.531 -16.672 1 66.56 71 VAL B CA 1
ATOM 3038 C C . VAL B 1 71 ? 8.023 -4.84 -17.375 1 66.56 71 VAL B C 1
ATOM 3040 O O . VAL B 1 71 ? 7.781 -5.98 -17.781 1 66.56 71 VAL B O 1
ATOM 3043 N N . HIS B 1 72 ? 7.34 -3.887 -17.609 1 61.81 72 HIS B N 1
ATOM 3044 C CA . HIS B 1 72 ? 6.059 -4.055 -18.297 1 61.81 72 HIS B CA 1
ATOM 3045 C C . HIS B 1 72 ? 6.254 -4.488 -19.75 1 61.81 72 HIS B C 1
ATOM 3047 O O . HIS B 1 72 ? 5.547 -5.375 -20.234 1 61.81 72 HIS B O 1
ATOM 3053 N N . MET B 1 73 ? 7.137 -3.834 -20.344 1 64.12 73 MET B N 1
ATOM 3054 C CA . MET B 1 73 ? 7.426 -4.176 -21.734 1 64.12 73 MET B CA 1
ATOM 3055 C C . MET B 1 73 ? 7.828 -5.645 -21.859 1 64.12 73 MET B C 1
ATOM 3057 O O . MET B 1 73 ? 7.367 -6.344 -22.766 1 64.12 73 MET B O 1
ATOM 3061 N N . LEU B 1 74 ? 8.609 -6.016 -20.953 1 68.44 74 LEU B N 1
ATOM 3062 C CA . LEU B 1 74 ? 9.102 -7.387 -21.016 1 68.44 74 LEU B CA 1
ATOM 3063 C C . LEU B 1 74 ? 7.996 -8.383 -20.703 1 68.44 74 LEU B C 1
ATOM 3065 O O . LEU B 1 74 ? 7.949 -9.469 -21.266 1 68.44 74 LEU B O 1
ATOM 3069 N N . GLU B 1 75 ? 7.145 -7.941 -19.859 1 61 75 GLU B N 1
ATOM 3070 C CA . GLU B 1 75 ? 5.973 -8.766 -19.578 1 61 75 GLU B CA 1
ATOM 3071 C C . GLU B 1 75 ? 5.098 -8.922 -20.812 1 61 75 GLU B C 1
ATOM 3073 O O . GLU B 1 75 ? 4.641 -10.023 -21.125 1 61 75 GLU B O 1
ATOM 3078 N N . LEU B 1 76 ? 4.945 -7.859 -21.469 1 57.88 76 LEU B N 1
ATOM 3079 C CA . LEU B 1 76 ? 4.152 -7.891 -22.703 1 57.88 76 LEU B CA 1
ATOM 3080 C C . LEU B 1 76 ? 4.844 -8.719 -23.766 1 57.88 76 LEU B C 1
ATOM 3082 O O . LEU B 1 76 ? 4.188 -9.461 -24.516 1 57.88 76 LEU B O 1
ATOM 3086 N N . TYR B 1 77 ? 6.102 -8.484 -23.812 1 59.44 77 TYR B N 1
ATOM 3087 C CA . TYR B 1 77 ? 6.875 -9.289 -24.75 1 59.44 77 TYR B CA 1
ATOM 3088 C C . TYR B 1 77 ? 6.691 -10.781 -24.469 1 59.44 77 TYR B C 1
ATOM 3090 O O . TYR B 1 77 ? 6.461 -11.562 -25.391 1 59.44 77 TYR B O 1
ATOM 3098 N N . GLU B 1 78 ? 6.777 -11.078 -23.281 1 58.88 78 GLU B N 1
ATOM 3099 C CA . GLU B 1 78 ? 6.602 -12.469 -22.906 1 58.88 78 GLU B CA 1
ATOM 3100 C C . GLU B 1 78 ? 5.188 -12.961 -23.203 1 58.88 78 GLU B C 1
ATOM 3102 O O . GLU B 1 78 ? 4.996 -14.102 -23.625 1 58.88 78 GLU B O 1
ATOM 3107 N N . GLU B 1 79 ? 4.34 -12.055 -23.016 1 55.38 79 GLU B N 1
ATOM 3108 C CA . GLU B 1 79 ? 2.965 -12.367 -23.406 1 55.38 79 GLU B CA 1
ATOM 3109 C C . GLU B 1 79 ? 2.861 -12.664 -24.891 1 55.38 79 GLU B C 1
ATOM 3111 O O . GLU B 1 79 ? 2.174 -13.602 -25.297 1 55.38 79 GLU B O 1
ATOM 3116 N N . GLY B 1 80 ? 3.443 -11.773 -25.578 1 57 80 GLY B N 1
ATOM 3117 C CA . GLY B 1 80 ? 3.439 -11.977 -27.016 1 57 80 GLY B CA 1
ATOM 3118 C C . GLY B 1 80 ? 4.043 -13.297 -27.438 1 57 80 GLY B C 1
ATOM 3119 O O . GLY B 1 80 ? 3.547 -13.953 -28.359 1 57 80 GLY B O 1
ATOM 3120 N N . LEU B 1 81 ? 5.102 -13.625 -26.75 1 53.97 81 LEU B N 1
ATOM 3121 C CA . LEU B 1 81 ? 5.73 -14.906 -27.062 1 53.97 81 LEU B CA 1
ATOM 3122 C C . LEU B 1 81 ? 4.797 -16.062 -26.719 1 53.97 81 LEU B C 1
ATOM 3124 O O . LEU B 1 81 ? 4.863 -17.125 -27.344 1 53.97 81 LEU B O 1
ATOM 3128 N N . SER B 1 82 ? 4.051 -15.75 -25.828 1 51.03 82 SER B N 1
ATOM 3129 C CA . SER B 1 82 ? 3.123 -16.781 -25.406 1 51.03 82 SER B CA 1
ATOM 3130 C C . SER B 1 82 ? 2.049 -17.031 -26.453 1 51.03 82 SER B C 1
ATOM 3132 O O . SER B 1 82 ? 1.375 -18.062 -26.438 1 51.03 82 SER B O 1
ATOM 3134 N N . PHE B 1 83 ? 1.815 -16.047 -27.203 1 47.44 83 PHE B N 1
ATOM 3135 C CA . PHE B 1 83 ? 0.857 -16.234 -28.297 1 47.44 83 PHE B CA 1
ATOM 3136 C C . PHE B 1 83 ? 1.317 -17.344 -29.219 1 47.44 83 PHE B C 1
ATOM 3138 O O . PHE B 1 83 ? 0.501 -17.969 -29.922 1 47.44 83 PHE B O 1
ATOM 3145 N N . ARG B 1 84 ? 2.508 -17.484 -29.344 1 43.84 84 ARG B N 1
ATOM 3146 C CA . ARG B 1 84 ? 2.934 -18.578 -30.219 1 43.84 84 ARG B CA 1
ATOM 3147 C C . ARG B 1 84 ? 2.383 -19.922 -29.734 1 43.84 84 ARG B C 1
ATOM 3149 O O . ARG B 1 84 ? 2.217 -20.844 -30.516 1 43.84 84 ARG B O 1
ATOM 3156 N N . GLU B 1 85 ? 2.32 -20.156 -28.453 1 42.94 85 GLU B N 1
ATOM 3157 C CA . GLU B 1 85 ? 1.794 -21.453 -28.031 1 42.94 85 GLU B CA 1
ATOM 3158 C C . GLU B 1 85 ? 0.268 -21.453 -28 1 42.94 85 GLU B C 1
ATOM 3160 O O . GLU B 1 85 ? -0.35 -20.391 -27.844 1 42.94 85 GLU B O 1
ATOM 3165 N N . GLU B 1 86 ? -0.534 -22.344 -28.609 1 43.47 86 GLU B N 1
ATOM 3166 C CA . GLU B 1 86 ? -1.975 -22.516 -28.75 1 43.47 86 GLU B CA 1
ATOM 3167 C C . GLU B 1 86 ? -2.732 -21.906 -27.578 1 43.47 86 GLU B C 1
ATOM 3169 O O . GLU B 1 86 ? -3.844 -21.406 -27.75 1 43.47 86 GLU B O 1
ATOM 3174 N N . GLN B 1 87 ? -2.643 -22.328 -26.281 1 49.38 87 GLN B N 1
ATOM 3175 C CA . GLN B 1 87 ? -3.547 -22 -25.188 1 49.38 87 GLN B CA 1
ATOM 3176 C C . GLN B 1 87 ? -3.27 -20.609 -24.641 1 49.38 87 GLN B C 1
ATOM 3178 O O . GLN B 1 87 ? -2.482 -20.453 -23.703 1 49.38 87 GLN B O 1
ATOM 3183 N N . GLU B 1 88 ? -3.596 -19.484 -25.406 1 57.78 88 GLU B N 1
ATOM 3184 C CA . GLU B 1 88 ? -3.232 -18.078 -25.406 1 57.78 88 GLU B CA 1
ATOM 3185 C C . GLU B 1 88 ? -3.713 -17.375 -24.141 1 57.78 88 GLU B C 1
ATOM 3187 O O . GLU B 1 88 ? -4.918 -17.25 -23.906 1 57.78 88 GLU B O 1
ATOM 3192 N N . ARG B 1 89 ? -2.977 -17.547 -23.141 1 69 89 ARG B N 1
ATOM 3193 C CA . ARG B 1 89 ? -3.322 -16.734 -21.969 1 69 89 ARG B CA 1
ATOM 3194 C C . ARG B 1 89 ? -3.146 -15.25 -22.266 1 69 89 ARG B C 1
ATOM 3196 O O . ARG B 1 89 ? -2.334 -14.875 -23.109 1 69 89 ARG B O 1
ATOM 3203 N N . TYR B 1 90 ? -4.195 -14.492 -21.984 1 76.44 90 TYR B N 1
ATOM 3204 C CA . TYR B 1 90 ? -4.078 -13.047 -22.125 1 76.44 90 TYR B CA 1
ATOM 3205 C C . TYR B 1 90 ? -3.855 -12.391 -20.766 1 76.44 90 TYR B C 1
ATOM 3207 O O . TYR B 1 90 ? -4.344 -12.883 -19.734 1 76.44 90 TYR B O 1
ATOM 3215 N N . LEU B 1 91 ? -3.082 -11.281 -20.844 1 81.25 91 LEU B N 1
ATOM 3216 C CA . LEU B 1 91 ? -2.695 -10.578 -19.641 1 81.25 91 LEU B CA 1
ATOM 3217 C C . LEU B 1 91 ? -3.646 -9.414 -19.359 1 81.25 91 LEU B C 1
ATOM 3219 O O . LEU B 1 91 ? -4.012 -8.672 -20.266 1 81.25 91 LEU B O 1
ATOM 3223 N N . LEU B 1 92 ? -4.125 -9.359 -18.172 1 89.38 92 LEU B N 1
ATOM 3224 C CA . LEU B 1 92 ? -4.938 -8.258 -17.688 1 89.38 92 LEU B CA 1
ATOM 3225 C C . LEU B 1 92 ? -4.332 -7.656 -16.422 1 89.38 92 LEU B C 1
ATOM 3227 O O . LEU B 1 92 ? -4.062 -8.375 -15.453 1 89.38 92 LEU B O 1
ATOM 3231 N N . ARG B 1 93 ? -4.039 -6.387 -16.438 1 91.25 93 ARG B N 1
ATOM 3232 C CA . ARG B 1 93 ? -3.457 -5.676 -15.305 1 91.25 93 ARG B CA 1
ATOM 3233 C C . ARG B 1 93 ? -4.449 -4.684 -14.711 1 91.25 93 ARG B C 1
ATOM 3235 O O . ARG B 1 93 ? -4.801 -3.691 -15.352 1 91.25 93 ARG B O 1
ATOM 3242 N N . LEU B 1 94 ? -4.832 -4.961 -13.484 1 95.31 94 LEU B N 1
ATOM 3243 C CA . LEU B 1 94 ? -5.824 -4.156 -12.773 1 95.31 94 LEU B CA 1
ATOM 3244 C C . LEU B 1 94 ? -5.203 -3.469 -11.562 1 95.31 94 LEU B C 1
ATOM 3246 O O . LEU B 1 94 ? -4.543 -4.113 -10.75 1 95.31 94 LEU B O 1
ATOM 3250 N N . GLY B 1 95 ? -5.277 -2.145 -11.539 1 94.75 95 GLY B N 1
ATOM 3251 C CA . GLY B 1 95 ? -4.898 -1.374 -10.367 1 94.75 95 GLY B CA 1
ATOM 3252 C C . GLY B 1 95 ? -6.086 -0.863 -9.578 1 94.75 95 GLY B C 1
ATOM 3253 O O . GLY B 1 95 ? -7.031 -0.318 -10.148 1 94.75 95 GLY B O 1
ATOM 3254 N N . CYS B 1 96 ? -6.008 -1.063 -8.336 1 92.75 96 CYS B N 1
ATOM 3255 C CA . CYS B 1 96 ? -7.098 -0.565 -7.5 1 92.75 96 CYS B CA 1
ATOM 3256 C C . CYS B 1 96 ? -6.609 -0.262 -6.086 1 92.75 96 CYS B C 1
ATOM 3258 O O . CYS B 1 96 ? -5.574 -0.778 -5.66 1 92.75 96 CYS B O 1
ATOM 3260 N N . MET B 1 97 ? -7.312 0.604 -5.473 1 85.31 97 MET B N 1
ATOM 3261 C CA . MET B 1 97 ? -7.008 0.869 -4.07 1 85.31 97 MET B CA 1
ATOM 3262 C C . MET B 1 97 ? -7.387 -0.322 -3.197 1 85.31 97 MET B C 1
ATOM 3264 O O . MET B 1 97 ? -8.266 -1.108 -3.557 1 85.31 97 MET B O 1
ATOM 3268 N N . ARG B 1 98 ? -6.832 -0.386 -2.092 1 78.56 98 ARG B N 1
ATOM 3269 C CA . ARG B 1 98 ? -6.957 -1.537 -1.203 1 78.56 98 ARG B CA 1
ATOM 3270 C C . ARG B 1 98 ? -8.414 -1.769 -0.811 1 78.56 98 ARG B C 1
ATOM 3272 O O . ARG B 1 98 ? -8.898 -2.9 -0.843 1 78.56 98 ARG B O 1
ATOM 3279 N N . SER B 1 99 ? -9.086 -0.75 -0.367 1 77.88 99 SER B N 1
ATOM 3280 C CA . SER B 1 99 ? -10.469 -0.903 0.085 1 77.88 99 SER B CA 1
ATOM 3281 C C . SER B 1 99 ? -11.359 -1.426 -1.034 1 77.88 99 SER B C 1
ATOM 3283 O O . SER B 1 99 ? -12.25 -2.242 -0.793 1 77.88 99 SER B O 1
ATOM 3285 N N . ALA B 1 100 ? -11.109 -0.958 -2.23 1 85 100 ALA B N 1
ATOM 3286 C CA . ALA B 1 100 ? -11.906 -1.423 -3.365 1 85 100 ALA B CA 1
ATOM 3287 C C . ALA B 1 100 ? -11.688 -2.914 -3.611 1 85 100 ALA B C 1
ATOM 3289 O O . ALA B 1 100 ? -12.633 -3.645 -3.902 1 85 100 ALA B O 1
ATOM 3290 N N . GLN B 1 101 ? -10.438 -3.281 -3.527 1 86 101 GLN B N 1
ATOM 3291 C CA . GLN B 1 101 ? -10.109 -4.688 -3.746 1 86 101 GLN B CA 1
ATOM 3292 C C . GLN B 1 101 ? -10.75 -5.57 -2.68 1 86 101 GLN B C 1
ATOM 3294 O O . GLN B 1 101 ? -11.383 -6.578 -2.998 1 86 101 GLN B O 1
ATOM 3299 N N . GLU B 1 102 ? -10.562 -5.191 -1.454 1 78.56 102 GLU B N 1
ATOM 3300 C CA . GLU B 1 102 ? -10.953 -6.02 -0.318 1 78.56 102 GLU B CA 1
ATOM 3301 C C . GLU B 1 102 ? -12.477 -6.125 -0.21 1 78.56 102 GLU B C 1
ATOM 3303 O O . GLU B 1 102 ? -13.008 -7.195 0.096 1 78.56 102 GLU B O 1
ATOM 3308 N N . TYR B 1 103 ? -13.172 -5.102 -0.541 1 80.75 103 TYR B N 1
ATOM 3309 C CA . TYR B 1 103 ? -14.578 -5.074 -0.171 1 80.75 103 TYR B CA 1
ATOM 3310 C C . TYR B 1 103 ? -15.469 -5.227 -1.399 1 80.75 103 TYR B C 1
ATOM 3312 O O . TYR B 1 103 ? -16.641 -5.617 -1.285 1 80.75 103 TYR B O 1
ATOM 3320 N N . PHE B 1 104 ? -14.883 -4.938 -2.549 1 86.56 104 PHE B N 1
ATOM 3321 C CA . PHE B 1 104 ? -15.773 -4.906 -3.701 1 86.56 104 PHE B CA 1
ATOM 3322 C C . PHE B 1 104 ? -15.336 -5.914 -4.754 1 86.56 104 PHE B C 1
ATOM 3324 O O . PHE B 1 104 ? -16.156 -6.406 -5.535 1 86.56 104 PHE B O 1
ATOM 3331 N N . LEU B 1 105 ? -14.047 -6.281 -4.758 1 91.25 105 LEU B N 1
ATOM 3332 C CA . LEU B 1 105 ? -13.578 -6.883 -6 1 91.25 105 LEU B CA 1
ATOM 3333 C C . LEU B 1 105 ? -13.211 -8.352 -5.793 1 91.25 105 LEU B C 1
ATOM 3335 O O . LEU B 1 105 ? -13.227 -9.133 -6.742 1 91.25 105 LEU B O 1
ATOM 3339 N N . ALA B 1 106 ? -12.875 -8.758 -4.602 1 88.31 106 ALA B N 1
ATOM 3340 C CA . ALA B 1 106 ? -12.305 -10.086 -4.383 1 88.31 106 ALA B CA 1
ATOM 3341 C C . ALA B 1 106 ? -13.242 -11.18 -4.887 1 88.31 106 ALA B C 1
ATOM 3343 O O . ALA B 1 106 ? -12.844 -12.016 -5.703 1 88.31 106 ALA B O 1
ATOM 3344 N N . GLY B 1 107 ? -14.516 -11.141 -4.422 1 88.69 107 GLY B N 1
ATOM 3345 C CA . GLY B 1 107 ? -15.484 -12.141 -4.863 1 88.69 107 GLY B CA 1
ATOM 3346 C C . GLY B 1 107 ? -15.734 -12.102 -6.359 1 88.69 107 GLY B C 1
ATOM 3347 O O . GLY B 1 107 ? -15.766 -13.141 -7.016 1 88.69 107 GLY B O 1
ATOM 3348 N N . PHE B 1 108 ? -15.836 -10.969 -6.867 1 93.56 108 PHE B N 1
ATOM 3349 C CA . PHE B 1 108 ? -16.062 -10.766 -8.297 1 93.56 108 PHE B CA 1
ATOM 3350 C C . PHE B 1 108 ? -14.914 -11.336 -9.117 1 93.56 108 PHE B C 1
ATOM 3352 O O . PHE B 1 108 ? -15.133 -12.047 -10.094 1 93.56 108 PHE B O 1
ATOM 3359 N N . LEU B 1 109 ? -13.648 -11.023 -8.727 1 94.12 109 LEU B N 1
ATOM 3360 C CA . LEU B 1 109 ? -12.484 -11.422 -9.508 1 94.12 109 LEU B CA 1
ATOM 3361 C C . LEU B 1 109 ? -12.258 -12.93 -9.414 1 94.12 109 LEU B C 1
ATOM 3363 O O . LEU B 1 109 ? -11.797 -13.555 -10.375 1 94.12 109 LEU B O 1
ATOM 3367 N N . GLN B 1 110 ? -12.555 -13.484 -8.266 1 90.88 110 GLN B N 1
ATOM 3368 C CA . GLN B 1 110 ? -12.477 -14.938 -8.148 1 90.88 110 GLN B CA 1
ATOM 3369 C C . GLN B 1 110 ? -13.414 -15.625 -9.141 1 90.88 110 GLN B C 1
ATOM 3371 O O . GLN B 1 110 ? -13.008 -16.547 -9.852 1 90.88 110 GLN B O 1
ATOM 3376 N N . ASP B 1 111 ? -14.633 -15.125 -9.172 1 92.06 111 ASP B N 1
ATOM 3377 C CA . ASP B 1 111 ? -15.617 -15.672 -10.102 1 92.06 111 ASP B CA 1
ATOM 3378 C C . ASP B 1 111 ? -15.203 -15.414 -11.547 1 92.06 111 ASP B C 1
ATOM 3380 O O . ASP B 1 111 ? -15.359 -16.297 -12.406 1 92.06 111 ASP B O 1
ATOM 3384 N N . TYR B 1 112 ? -14.75 -14.242 -11.781 1 93.81 112 TYR B N 1
ATOM 3385 C CA . TYR B 1 112 ? -14.32 -13.867 -13.125 1 93.81 112 TYR B CA 1
ATOM 3386 C C . TYR B 1 112 ? -13.234 -14.805 -13.633 1 93.81 112 TYR B C 1
ATOM 3388 O O . TYR B 1 112 ? -13.273 -15.242 -14.781 1 93.81 112 TYR B O 1
ATOM 3396 N N . LEU B 1 113 ? -12.266 -15.117 -12.805 1 89.38 113 LEU B N 1
ATOM 3397 C CA . LEU B 1 113 ? -11.125 -15.938 -13.195 1 89.38 113 LEU B CA 1
ATOM 3398 C C . LEU B 1 113 ? -11.562 -17.391 -13.438 1 89.38 113 LEU B C 1
ATOM 3400 O O . LEU B 1 113 ? -10.984 -18.078 -14.281 1 89.38 113 LEU B O 1
ATOM 3404 N N . LEU B 1 114 ? -12.492 -17.859 -12.688 1 87.62 114 LEU B N 1
ATOM 3405 C CA . LEU B 1 114 ? -13.039 -19.188 -12.906 1 87.62 114 LEU B CA 1
ATOM 3406 C C . LEU B 1 114 ? -13.648 -19.297 -14.305 1 87.62 114 LEU B C 1
ATOM 3408 O O . LEU B 1 114 ? -13.531 -20.344 -14.953 1 87.62 114 LEU B O 1
ATOM 3412 N N . GLY B 1 115 ? -14.273 -18.266 -14.719 1 89.56 115 GLY B N 1
ATOM 3413 C CA . GLY B 1 115 ? -14.93 -18.234 -16.016 1 89.56 115 GLY B CA 1
ATOM 3414 C C . GLY B 1 115 ? -13.992 -17.891 -17.156 1 89.56 115 GLY B C 1
ATOM 3415 O O . GLY B 1 115 ? -14.336 -18.047 -18.328 1 89.56 115 GLY B O 1
ATOM 3416 N N . HIS B 1 116 ? -12.805 -17.469 -16.812 1 90.38 116 HIS B N 1
ATOM 3417 C CA . HIS B 1 116 ? -11.82 -17.062 -17.797 1 90.38 116 HIS B CA 1
ATOM 3418 C C . HIS B 1 116 ? -10.461 -17.688 -17.531 1 90.38 116 HIS B C 1
ATOM 3420 O O . HIS B 1 116 ? -9.492 -16.984 -17.219 1 90.38 116 HIS B O 1
ATOM 3426 N N . PRO B 1 117 ? -10.312 -18.922 -17.766 1 84 117 PRO B N 1
ATOM 3427 C CA . PRO B 1 117 ? -9.102 -19.672 -17.406 1 84 117 PRO B CA 1
ATOM 3428 C C . PRO B 1 117 ? -7.871 -19.188 -18.172 1 84 117 PRO B C 1
ATOM 3430 O O . PRO B 1 117 ? -6.738 -19.453 -17.734 1 84 117 PRO B O 1
ATOM 3433 N N . ARG B 1 118 ? -8.125 -18.531 -19.25 1 82.81 118 ARG B N 1
ATOM 3434 C CA . ARG B 1 118 ? -7 -18.062 -20.047 1 82.81 118 ARG B CA 1
ATOM 3435 C C . ARG B 1 118 ? -6.512 -16.703 -19.562 1 82.81 118 ARG B C 1
ATOM 3437 O O . ARG B 1 118 ? -5.492 -16.203 -20.047 1 82.81 118 ARG B O 1
ATOM 3444 N N . CYS B 1 119 ? -7.141 -16.125 -18.625 1 87.31 119 CYS B N 1
ATOM 3445 C CA . CYS B 1 119 ? -6.789 -14.789 -18.141 1 87.31 119 CYS B CA 1
ATOM 3446 C C . CYS B 1 119 ? -5.652 -14.867 -17.125 1 87.31 119 CYS B C 1
ATOM 3448 O O . CYS B 1 119 ? -5.734 -15.609 -16.141 1 87.31 119 CYS B O 1
ATOM 3450 N N . SER B 1 120 ? -4.617 -14.188 -17.453 1 85.69 120 SER B N 1
ATOM 3451 C CA . SER B 1 120 ? -3.559 -13.953 -16.484 1 85.69 120 SER B CA 1
ATOM 3452 C C . SER B 1 120 ? -3.703 -12.586 -15.82 1 85.69 120 SER B C 1
ATOM 3454 O O . SER B 1 120 ? -3.359 -11.562 -16.422 1 85.69 120 SER B O 1
ATOM 3456 N N . LEU B 1 121 ? -4.156 -12.586 -14.555 1 91.75 121 LEU B N 1
ATOM 3457 C CA . LEU B 1 121 ? -4.531 -11.336 -13.891 1 91.75 121 LEU B CA 1
ATOM 3458 C C . LEU B 1 121 ? -3.424 -10.859 -12.961 1 91.75 121 LEU B C 1
ATOM 3460 O O . LEU B 1 121 ? -2.93 -11.633 -12.133 1 91.75 121 LEU B O 1
ATOM 3464 N N . THR B 1 122 ? -3 -9.672 -13.188 1 90.12 122 THR B N 1
ATOM 3465 C CA . THR B 1 122 ? -2.191 -8.922 -12.234 1 90.12 122 THR B CA 1
ATOM 3466 C C . THR B 1 122 ? -3.039 -7.883 -11.508 1 90.12 122 THR B C 1
ATOM 3468 O O . THR B 1 122 ? -3.643 -7.016 -12.141 1 90.12 122 THR B O 1
ATOM 3471 N N . LEU B 1 123 ? -3.137 -8.047 -10.234 1 93.19 123 LEU B N 1
ATOM 3472 C CA . LEU B 1 123 ? -3.898 -7.148 -9.375 1 93.19 123 LEU B CA 1
ATOM 3473 C C . LEU B 1 123 ? -2.973 -6.371 -8.445 1 93.19 123 LEU B C 1
ATOM 3475 O O . LEU B 1 123 ? -2.324 -6.957 -7.574 1 93.19 123 LEU B O 1
ATOM 3479 N N . GLU B 1 124 ? -2.943 -5.051 -8.656 1 90.06 124 GLU B N 1
ATOM 3480 C CA . GLU B 1 124 ? -2.012 -4.234 -7.883 1 90.06 124 GLU B CA 1
ATOM 3481 C C . GLU B 1 124 ? -2.756 -3.203 -7.039 1 90.06 124 GLU B C 1
ATOM 3483 O O . GLU B 1 124 ? -3.715 -2.586 -7.504 1 90.06 124 GLU B O 1
ATOM 3488 N N . ASP B 1 125 ? -2.24 -3.094 -5.855 1 88.56 125 ASP B N 1
ATOM 3489 C CA . ASP B 1 125 ? -2.762 -2.092 -4.93 1 88.56 125 ASP B CA 1
ATOM 3490 C C . ASP B 1 125 ? -1.941 -0.805 -4.996 1 88.56 125 ASP B C 1
ATOM 3492 O O . ASP B 1 125 ? -0.755 -0.801 -4.664 1 88.56 125 ASP B O 1
ATOM 3496 N N . HIS B 1 126 ? -2.533 0.261 -5.508 1 85.5 126 HIS B N 1
ATOM 3497 C CA . HIS B 1 126 ? -1.918 1.58 -5.602 1 85.5 126 HIS B CA 1
ATOM 3498 C C . HIS B 1 126 ? -2.926 2.682 -5.285 1 85.5 126 HIS B C 1
ATOM 3500 O O . HIS B 1 126 ? -4.137 2.459 -5.352 1 85.5 126 HIS B O 1
ATOM 3506 N N . HIS B 1 127 ? -2.367 3.807 -4.906 1 83.62 127 HIS B N 1
ATOM 3507 C CA . HIS B 1 127 ? -3.221 4.98 -4.777 1 83.62 127 HIS B CA 1
ATOM 3508 C C . HIS B 1 127 ? -3.582 5.555 -6.145 1 83.62 127 HIS B C 1
ATOM 3510 O O . HIS B 1 127 ? -2.934 5.238 -7.145 1 83.62 127 HIS B O 1
ATOM 3516 N N . SER B 1 128 ? -4.594 6.418 -6.148 1 85.88 128 SER B N 1
ATOM 3517 C CA . SER B 1 128 ? -5.168 6.91 -7.395 1 85.88 128 SER B CA 1
ATOM 3518 C C . SER B 1 128 ? -4.113 7.609 -8.25 1 85.88 128 SER B C 1
ATOM 3520 O O . SER B 1 128 ? -4.094 7.449 -9.469 1 85.88 128 SER B O 1
ATOM 3522 N N . VAL B 1 129 ? -3.256 8.328 -7.625 1 77 129 VAL B N 1
ATOM 3523 C CA . VAL B 1 129 ? -2.258 9.094 -8.367 1 77 129 VAL B CA 1
ATOM 3524 C C . VAL B 1 129 ? -1.295 8.141 -9.07 1 77 129 VAL B C 1
ATOM 3526 O O . VAL B 1 129 ? -0.919 8.367 -10.227 1 77 129 VAL B O 1
ATOM 3529 N N . GLU B 1 130 ? -0.932 7.129 -8.383 1 80.5 130 GLU B N 1
ATOM 3530 C CA . GLU B 1 130 ? -0.038 6.137 -8.969 1 80.5 130 GLU B CA 1
ATOM 3531 C C . GLU B 1 130 ? -0.733 5.359 -10.086 1 80.5 130 GLU B C 1
ATOM 3533 O O . GLU B 1 130 ? -0.121 5.051 -11.109 1 80.5 130 GLU B O 1
ATOM 3538 N N . ILE B 1 131 ? -1.93 5.051 -9.867 1 88.69 131 ILE B N 1
ATOM 3539 C CA . ILE B 1 131 ? -2.697 4.324 -10.867 1 88.69 131 ILE B CA 1
ATOM 3540 C C . ILE B 1 131 ? -2.787 5.152 -12.148 1 88.69 131 ILE B C 1
ATOM 3542 O O . ILE B 1 131 ? -2.658 4.617 -13.25 1 88.69 131 ILE B O 1
ATOM 3546 N N . ARG B 1 132 ? -3.021 6.43 -11.945 1 85.25 132 ARG B N 1
ATOM 3547 C CA . ARG B 1 132 ? -3.059 7.332 -13.094 1 85.25 132 ARG B CA 1
ATOM 3548 C C . ARG B 1 132 ? -1.786 7.207 -13.93 1 85.25 132 ARG B C 1
ATOM 3550 O O . ARG B 1 132 ? -1.851 7.016 -15.148 1 85.25 132 ARG B O 1
ATOM 3557 N N . ASP B 1 133 ? -0.656 7.305 -13.281 1 75.69 133 ASP B N 1
ATOM 3558 C CA . ASP B 1 133 ? 0.631 7.262 -13.969 1 75.69 133 ASP B CA 1
ATOM 3559 C C . ASP B 1 133 ? 0.848 5.906 -14.641 1 75.69 133 ASP B C 1
ATOM 3561 O O . ASP B 1 133 ? 1.309 5.84 -15.781 1 75.69 133 ASP B O 1
ATOM 3565 N N . LEU B 1 134 ? 0.494 4.84 -13.969 1 79.62 134 LEU B N 1
ATOM 3566 C CA . LEU B 1 134 ? 0.677 3.49 -14.492 1 79.62 134 LEU B CA 1
ATOM 3567 C C . LEU B 1 134 ? -0.222 3.25 -15.703 1 79.62 134 LEU B C 1
ATOM 3569 O O . LEU B 1 134 ? 0.179 2.576 -16.656 1 79.62 134 LEU B O 1
ATOM 3573 N N . LEU B 1 135 ? -1.423 3.824 -15.68 1 85.5 135 LEU B N 1
ATOM 3574 C CA . LEU B 1 135 ? -2.318 3.736 -16.828 1 85.5 135 LEU B CA 1
ATOM 3575 C C . LEU B 1 135 ? -1.75 4.5 -18.016 1 85.5 135 LEU B C 1
ATOM 3577 O O . LEU B 1 135 ? -1.756 3.996 -19.141 1 85.5 135 LEU B O 1
ATOM 3581 N N . GLN B 1 136 ? -1.282 5.68 -17.703 1 76.25 136 GLN B N 1
ATOM 3582 C CA . GLN B 1 136 ? -0.733 6.52 -18.766 1 76.25 136 GLN B CA 1
ATOM 3583 C C . GLN B 1 136 ? 0.475 5.859 -19.422 1 76.25 136 GLN B C 1
ATOM 3585 O O . GLN B 1 136 ? 0.674 5.984 -20.641 1 76.25 136 GLN B O 1
ATOM 3590 N N . GLU B 1 137 ? 1.168 5.188 -18.594 1 67.88 137 GLU B N 1
ATOM 3591 C CA . GLU B 1 137 ? 2.383 4.535 -19.078 1 67.88 137 GLU B CA 1
ATOM 3592 C C . GLU B 1 137 ? 2.072 3.172 -19.688 1 67.88 137 GLU B C 1
ATOM 3594 O O . GLU B 1 137 ? 2.965 2.508 -20.219 1 67.88 137 GLU B O 1
ATOM 3599 N N . GLY B 1 138 ? 0.888 2.801 -19.609 1 74.94 138 GLY B N 1
ATOM 3600 C CA . GLY B 1 138 ? 0.481 1.527 -20.172 1 74.94 138 GLY B CA 1
ATOM 3601 C C . GLY B 1 138 ? 0.861 0.336 -19.312 1 74.94 138 GLY B C 1
ATOM 3602 O O . GLY B 1 138 ? 0.877 -0.8 -19.797 1 74.94 138 GLY B O 1
ATOM 3603 N N . LEU B 1 139 ? 1.167 0.576 -18.062 1 76 139 LEU B N 1
ATOM 3604 C CA . LEU B 1 139 ? 1.593 -0.47 -17.141 1 76 139 LEU B CA 1
ATOM 3605 C C . LEU B 1 139 ? 0.397 -1.065 -16.406 1 76 139 LEU B C 1
ATOM 3607 O O . LEU B 1 139 ? 0.519 -2.105 -15.758 1 76 139 LEU B O 1
ATOM 3611 N N . LEU B 1 140 ? -0.687 -0.428 -16.531 1 87.06 140 LEU B N 1
ATOM 3612 C CA . LEU B 1 140 ? -1.991 -0.928 -16.109 1 87.06 140 LEU B CA 1
ATOM 3613 C C . LEU B 1 140 ? -3.002 -0.827 -17.25 1 87.06 140 LEU B C 1
ATOM 3615 O O . LEU B 1 140 ? -2.875 0.032 -18.125 1 87.06 140 LEU B O 1
ATOM 3619 N N . ASP B 1 141 ? -3.91 -1.757 -17.266 1 88.31 141 ASP B N 1
ATOM 3620 C CA . ASP B 1 141 ? -4.945 -1.759 -18.297 1 88.31 141 ASP B CA 1
ATOM 3621 C C . ASP B 1 141 ? -6.227 -1.105 -17.781 1 88.31 141 ASP B C 1
ATOM 3623 O O . ASP B 1 141 ? -6.922 -0.417 -18.531 1 88.31 141 ASP B O 1
ATOM 3627 N N . VAL B 1 142 ? -6.555 -1.406 -16.562 1 95.06 142 VAL B N 1
ATOM 3628 C CA . VAL B 1 142 ? -7.77 -0.915 -15.914 1 95.06 142 VAL B CA 1
ATOM 3629 C C . VAL B 1 142 ? -7.449 -0.438 -14.5 1 95.06 142 VAL B C 1
ATOM 3631 O O . VAL B 1 142 ? -6.594 -1.012 -13.82 1 95.06 142 VAL B O 1
ATOM 3634 N N . GLY B 1 143 ? -8.055 0.656 -14.109 1 96 143 GLY B N 1
ATOM 3635 C CA . GLY B 1 143 ? -7.883 1.187 -12.766 1 96 143 GLY B CA 1
ATOM 3636 C C . GLY B 1 143 ? -9.195 1.47 -12.062 1 96 143 GLY B C 1
ATOM 3637 O O . GLY B 1 143 ? -10.164 1.886 -12.695 1 96 143 GLY B O 1
ATOM 3638 N N . ILE B 1 144 ? -9.242 1.179 -10.82 1 95.38 144 ILE B N 1
ATOM 3639 C CA . ILE B 1 144 ? -10.305 1.65 -9.938 1 95.38 144 ILE B CA 1
ATOM 3640 C C . ILE B 1 144 ? -9.75 2.684 -8.961 1 95.38 144 ILE B C 1
ATOM 3642 O O . ILE B 1 144 ? -8.914 2.359 -8.117 1 95.38 144 ILE B O 1
ATOM 3646 N N . VAL B 1 145 ? -10.234 3.916 -9.109 1 92.5 145 VAL B N 1
ATOM 3647 C CA . VAL B 1 145 ? -9.648 5.043 -8.383 1 92.5 145 VAL B CA 1
ATOM 3648 C C . VAL B 1 145 ? -10.742 5.785 -7.617 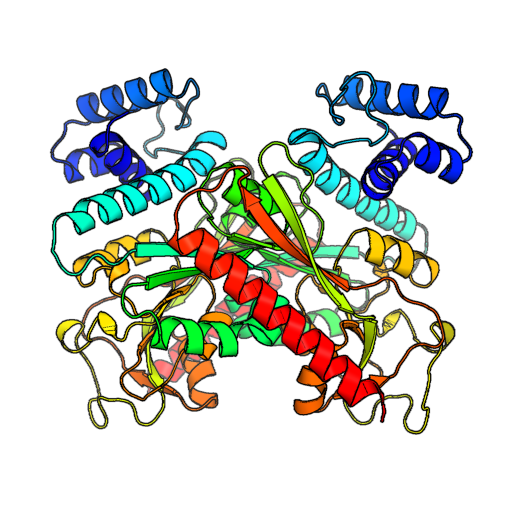1 92.5 145 VAL B C 1
ATOM 3650 O O . VAL B 1 145 ? -11.93 5.547 -7.828 1 92.5 145 VAL B O 1
ATOM 3653 N N . GLN B 1 146 ? -10.266 6.688 -6.793 1 90.75 146 GLN B N 1
ATOM 3654 C CA . GLN B 1 146 ? -11.219 7.383 -5.93 1 90.75 146 GLN B CA 1
ATOM 3655 C C . GLN B 1 146 ? -11.445 8.812 -6.402 1 90.75 146 GLN B C 1
ATOM 3657 O O . GLN B 1 146 ? -12.203 9.562 -5.789 1 90.75 146 GLN B O 1
ATOM 3662 N N . ILE B 1 147 ? -10.758 9.195 -7.387 1 84.62 147 ILE B N 1
ATOM 3663 C CA . ILE B 1 147 ? -10.938 10.508 -8.008 1 84.62 147 ILE B CA 1
ATOM 3664 C C . ILE B 1 147 ? -10.961 10.359 -9.523 1 84.62 147 ILE B C 1
ATOM 3666 O O . ILE B 1 147 ? -10.312 9.469 -10.078 1 84.62 147 ILE B O 1
ATOM 3670 N N . PRO B 1 148 ? -11.812 11.156 -10.109 1 85.25 148 PRO B N 1
ATOM 3671 C CA . PRO B 1 148 ? -11.758 11.094 -11.57 1 85.25 148 PRO B CA 1
ATOM 3672 C C . PRO B 1 148 ? -10.391 11.477 -12.125 1 85.25 148 PRO B C 1
ATOM 3674 O O . PRO B 1 148 ? -9.773 12.43 -11.648 1 85.25 148 PRO B O 1
ATOM 3677 N N . LEU B 1 149 ? -9.953 10.641 -13.023 1 78.38 149 LEU B N 1
ATOM 3678 C CA . LEU B 1 149 ? -8.664 10.945 -13.641 1 78.38 149 LEU B CA 1
ATOM 3679 C C . LEU B 1 149 ? -8.836 11.875 -14.836 1 78.38 149 LEU B C 1
ATOM 3681 O O . LEU B 1 149 ? -9.586 11.562 -15.766 1 78.38 149 LEU B O 1
ATOM 3685 N N . ALA B 1 150 ? -8.414 13.094 -14.664 1 68.94 150 ALA B N 1
ATOM 3686 C CA . ALA B 1 150 ? -8.531 14.102 -15.719 1 68.94 150 ALA B CA 1
ATOM 3687 C C . ALA B 1 150 ? -7.27 14.148 -16.578 1 68.94 150 ALA B C 1
ATOM 3689 O O . ALA B 1 150 ? -6.383 14.969 -16.344 1 68.94 150 ALA B O 1
ATOM 3690 N N . SER B 1 151 ? -6.898 13.125 -17.031 1 62.47 151 SER B N 1
ATOM 3691 C CA . SER B 1 151 ? -5.676 13.156 -17.828 1 62.47 151 SER B CA 1
ATOM 3692 C C . SER B 1 151 ? -5.961 12.859 -19.297 1 62.47 151 SER B C 1
ATOM 3694 O O . SER B 1 151 ? -6.879 12.102 -19.625 1 62.47 151 SER B O 1
ATOM 3696 N N . ARG B 1 152 ? -5.203 13.586 -19.969 1 68 152 ARG B N 1
ATOM 3697 C CA . ARG B 1 152 ? -5.32 13.305 -21.406 1 68 152 ARG B CA 1
ATOM 3698 C C . ARG B 1 152 ? -5.035 11.836 -21.688 1 68 152 ARG B C 1
ATOM 3700 O O . ARG B 1 152 ? -4.102 11.25 -21.141 1 68 152 ARG B O 1
ATOM 3707 N N . GLY B 1 153 ? -5.906 11.258 -22.375 1 82.25 153 GLY B N 1
ATOM 3708 C CA . GLY B 1 153 ? -5.719 9.891 -22.844 1 82.25 153 GLY B CA 1
ATOM 3709 C C . GLY B 1 153 ? -6.352 8.859 -21.922 1 82.25 153 GLY B C 1
ATOM 3710 O O . GLY B 1 153 ? -6.336 7.664 -22.219 1 82.25 153 GLY B O 1
ATOM 3711 N N . LEU B 1 154 ? -6.836 9.367 -20.812 1 88.62 154 LEU B N 1
ATOM 3712 C CA . LEU B 1 154 ? -7.52 8.453 -19.906 1 88.62 154 LEU B CA 1
ATOM 3713 C C . LEU B 1 154 ? -9.008 8.789 -19.812 1 88.62 154 LEU B C 1
ATOM 3715 O O . LEU B 1 154 ? -9.398 9.945 -20 1 88.62 154 LEU B O 1
ATOM 3719 N N . VAL B 1 155 ? -9.844 7.832 -19.625 1 90.38 155 VAL B N 1
ATOM 3720 C CA . VAL B 1 155 ? -11.266 8.008 -19.375 1 90.38 155 VAL B CA 1
ATOM 3721 C C . VAL B 1 155 ? -11.617 7.469 -17.984 1 90.38 155 VAL B C 1
ATOM 3723 O O . VAL B 1 155 ? -11.031 6.48 -17.531 1 90.38 155 VAL B O 1
ATOM 3726 N N . SER B 1 156 ? -12.406 8.18 -17.328 1 92.31 156 SER B N 1
ATOM 3727 C CA . SER B 1 156 ? -12.906 7.781 -16.016 1 92.31 156 SER B CA 1
ATOM 3728 C C . SER B 1 156 ? -14.43 7.758 -15.992 1 92.31 156 SER B C 1
ATOM 3730 O O . SER B 1 156 ? -15.078 8.656 -16.531 1 92.31 156 SER B O 1
ATOM 3732 N N . GLU B 1 157 ? -14.984 6.707 -15.445 1 93.38 157 GLU B N 1
ATOM 3733 C CA . GLU B 1 157 ? -16.422 6.574 -15.266 1 93.38 157 GLU B CA 1
ATOM 3734 C C . GLU B 1 157 ? -16.781 6.285 -13.812 1 93.38 157 GLU B C 1
ATOM 3736 O O . GLU B 1 157 ? -16.156 5.434 -13.172 1 93.38 157 GLU B O 1
ATOM 3741 N N . LEU B 1 158 ? -17.781 7.008 -13.312 1 94.31 158 LEU B N 1
ATOM 3742 C CA . LEU B 1 158 ? -18.234 6.777 -11.945 1 94.31 158 LEU B CA 1
ATOM 3743 C C . LEU B 1 158 ? -18.859 5.391 -11.805 1 94.31 158 LEU B C 1
ATOM 3745 O O . LEU B 1 158 ? -19.766 5.031 -12.57 1 94.31 158 LEU B O 1
ATOM 3749 N N . LEU B 1 159 ? -18.312 4.598 -10.898 1 93.56 159 LEU B N 1
ATOM 3750 C CA . LEU B 1 159 ? -18.812 3.244 -10.664 1 93.56 159 LEU B CA 1
ATOM 3751 C C . LEU B 1 159 ? -19.766 3.207 -9.477 1 93.56 159 LEU B C 1
ATOM 3753 O O . LEU B 1 159 ? -20.75 2.48 -9.492 1 93.56 159 LEU B O 1
ATOM 3757 N N . TYR B 1 160 ? -19.359 3.902 -8.461 1 91.94 160 TYR B N 1
ATOM 3758 C CA . TYR B 1 160 ? -20.016 3.707 -7.176 1 91.94 160 TYR B CA 1
ATOM 3759 C C . TYR B 1 160 ? -19.844 4.93 -6.285 1 91.94 160 TYR B C 1
ATOM 3761 O O . TYR B 1 160 ? -18.828 5.617 -6.348 1 91.94 160 TYR B O 1
ATOM 3769 N N . GLU B 1 161 ? -20.859 5.309 -5.52 1 93.06 161 GLU B N 1
ATOM 3770 C CA . GLU B 1 161 ? -20.797 6.363 -4.512 1 93.06 161 GLU B CA 1
ATOM 3771 C C . GLU B 1 161 ? -21.453 5.926 -3.211 1 93.06 161 GLU B C 1
ATOM 3773 O O . GLU B 1 161 ? -22.484 5.246 -3.229 1 93.06 161 GLU B O 1
ATOM 3778 N N . GLU B 1 162 ? -20.859 6.336 -2.18 1 91.81 162 GLU B N 1
ATOM 3779 C CA . GLU B 1 162 ? -21.406 5.98 -0.874 1 91.81 162 GLU B CA 1
ATOM 3780 C C . GLU B 1 162 ? -21.047 7.027 0.178 1 91.81 162 GLU B C 1
ATOM 3782 O O . GLU B 1 162 ? -20.047 7.738 0.038 1 91.81 162 GLU B O 1
ATOM 3787 N N . PRO B 1 163 ? -21.922 7.145 1.192 1 93.56 163 PRO B N 1
ATOM 3788 C CA . PRO B 1 163 ? -21.609 8.086 2.266 1 93.56 163 PRO B CA 1
ATOM 3789 C C . PRO B 1 163 ? -20.562 7.559 3.236 1 93.56 163 PRO B C 1
ATOM 3791 O O . PRO B 1 163 ? -20.203 6.379 3.176 1 93.56 163 PRO B O 1
ATOM 3794 N N . PHE B 1 164 ? -20.047 8.484 4.039 1 95.19 164 PHE B N 1
ATOM 3795 C CA . PHE B 1 164 ? -19.172 8.102 5.145 1 95.19 164 PHE B CA 1
ATOM 3796 C C . PHE B 1 164 ? -19.984 7.883 6.418 1 95.19 164 PHE B C 1
ATOM 3798 O O . PHE B 1 164 ? -21 8.562 6.645 1 95.19 164 PHE B O 1
ATOM 3805 N N . LEU B 1 165 ? -19.578 6.973 7.188 1 95.38 165 LEU B N 1
ATOM 3806 C CA . LEU B 1 165 ? -20.172 6.652 8.477 1 95.38 165 LEU B CA 1
ATOM 3807 C C . LEU B 1 165 ? -19.125 6.625 9.578 1 95.38 165 LEU B C 1
ATOM 3809 O O . LEU B 1 165 ? -17.938 6.5 9.297 1 95.38 165 LEU B O 1
ATOM 3813 N N . VAL B 1 166 ? -19.578 6.766 10.766 1 95.81 166 VAL B N 1
ATOM 3814 C CA . VAL B 1 166 ? -18.688 6.672 11.922 1 95.81 166 VAL B CA 1
ATOM 3815 C C . VAL B 1 166 ? -18.641 5.23 12.422 1 95.81 166 VAL B C 1
ATOM 3817 O O . VAL B 1 166 ? -19.672 4.559 12.516 1 95.81 166 VAL B O 1
ATOM 3820 N N . VAL B 1 167 ? -17.406 4.781 12.68 1 95.75 167 VAL B N 1
ATOM 3821 C CA . VAL B 1 167 ? -17.266 3.459 13.273 1 95.75 167 VAL B CA 1
ATOM 3822 C C . VAL B 1 167 ? -16.531 3.574 14.609 1 95.75 167 VAL B C 1
ATOM 3824 O O . VAL B 1 167 ? -15.633 4.402 14.766 1 95.75 167 VAL B O 1
ATOM 3827 N N . MET B 1 168 ? -16.953 2.768 15.539 1 94.94 168 MET B N 1
ATOM 3828 C CA . MET B 1 168 ? -16.359 2.641 16.875 1 94.94 168 MET B CA 1
ATOM 3829 C C . MET B 1 168 ? -16.281 1.177 17.297 1 94.94 168 MET B C 1
ATOM 3831 O O . MET B 1 168 ? -17.062 0.348 16.828 1 94.94 168 MET B O 1
ATOM 3835 N N . LYS B 1 169 ? -15.258 0.918 18.109 1 91 169 LYS B N 1
ATOM 3836 C CA . LYS B 1 169 ? -15.266 -0.43 18.672 1 91 169 LYS B CA 1
ATOM 3837 C C . LYS B 1 169 ? -16.516 -0.677 19.5 1 91 169 LYS B C 1
ATOM 3839 O O . LYS B 1 169 ? -17.016 0.227 20.172 1 91 169 LYS B O 1
ATOM 3844 N N . GLU B 1 170 ? -17 -1.923 19.359 1 86.94 170 GLU B N 1
ATOM 3845 C CA . GLU B 1 170 ? -18.156 -2.275 20.172 1 86.94 170 GLU B CA 1
ATOM 3846 C C . GLU B 1 170 ? -17.859 -2.107 21.672 1 86.94 170 GLU B C 1
ATOM 3848 O O . GLU B 1 170 ? -16.766 -2.434 22.125 1 86.94 170 GLU B O 1
ATOM 3853 N N . PRO B 1 171 ? -18.891 -1.593 22.422 1 77.5 171 PRO B N 1
ATOM 3854 C CA . PRO B 1 171 ? -20.266 -1.232 22.031 1 77.5 171 PRO B CA 1
ATOM 3855 C C . PRO B 1 171 ? -20.359 0.192 21.484 1 77.5 171 PRO B C 1
ATOM 3857 O O . PRO B 1 171 ? -21.422 0.602 21.016 1 77.5 171 PRO B O 1
ATOM 3860 N N . GLY B 1 172 ? -19.328 0.84 21.375 1 77.19 172 GLY B N 1
ATOM 3861 C CA . GLY B 1 172 ? -19.312 2.244 21 1 77.19 172 GLY B CA 1
ATOM 3862 C C . GLY B 1 172 ? -19.609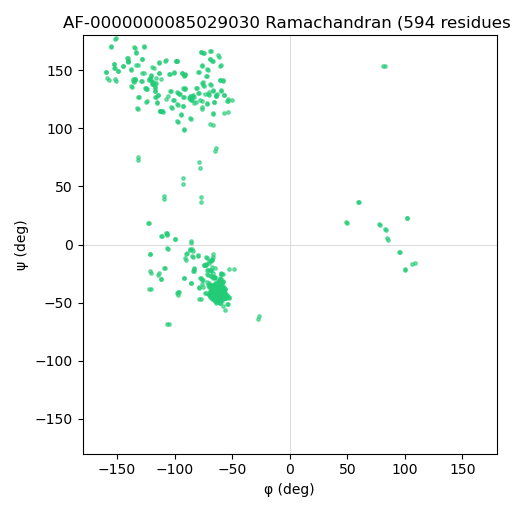 3.178 22.156 1 77.19 172 GLY B C 1
ATOM 3863 O O . GLY B 1 172 ? -20.297 2.795 23.109 1 77.19 172 GLY B O 1
ATOM 3864 N N . HIS B 1 173 ? -19.125 4.359 22.062 1 81.06 173 HIS B N 1
ATOM 3865 C CA . HIS B 1 173 ? -19.312 5.352 23.109 1 81.06 173 HIS B CA 1
ATOM 3866 C C . HIS B 1 173 ? -20.75 5.852 23.156 1 81.06 173 HIS B C 1
ATOM 3868 O O . HIS B 1 173 ? -21.234 6.281 24.203 1 81.06 173 HIS B O 1
ATOM 3874 N N . PHE B 1 174 ? -21.453 5.691 22.031 1 80.12 174 PHE B N 1
ATOM 3875 C CA . PHE B 1 174 ? -22.797 6.258 21.906 1 80.12 174 PHE B CA 1
ATOM 3876 C C . PHE B 1 174 ? -23.844 5.16 21.906 1 80.12 174 PHE B C 1
ATOM 3878 O O . PHE B 1 174 ? -24.859 5.258 21.203 1 80.12 174 PHE B O 1
ATOM 3885 N N . GLN B 1 175 ? -23.594 4.258 22.703 1 73.62 175 GLN B N 1
ATOM 3886 C CA . GLN B 1 175 ? -24.562 3.17 22.781 1 73.62 175 GLN B CA 1
ATOM 3887 C C . GLN B 1 175 ? -25.984 3.707 22.953 1 73.62 175 GLN B C 1
ATOM 3889 O O . GLN B 1 175 ? -26.234 4.594 23.766 1 73.62 175 GLN B O 1
ATOM 3894 N N . GLY B 1 176 ? -26.844 3.291 22.047 1 73.88 176 GLY B N 1
ATOM 3895 C CA . GLY B 1 176 ? -28.234 3.678 22.125 1 73.88 176 GLY B CA 1
ATOM 3896 C C . GLY B 1 176 ? -28.594 4.812 21.188 1 73.88 176 GLY B C 1
ATOM 3897 O O . GLY B 1 176 ? -29.781 5.012 20.875 1 73.88 176 GLY B O 1
ATOM 3898 N N . LYS B 1 177 ? -27.625 5.57 20.781 1 80 177 LYS B N 1
ATOM 3899 C CA . LYS B 1 177 ? -27.922 6.645 19.844 1 80 177 LYS B CA 1
ATOM 3900 C C . LYS B 1 177 ? -28.016 6.113 18.406 1 80 177 LYS B C 1
ATOM 3902 O O . LYS B 1 177 ? -27.219 5.273 18 1 80 177 LYS B O 1
ATOM 3907 N N . LYS B 1 178 ? -29.047 6.57 17.719 1 82.62 178 LYS B N 1
ATOM 3908 C CA . LYS B 1 178 ? -29.25 6.133 16.328 1 82.62 178 LYS B CA 1
ATOM 3909 C C . LYS B 1 178 ? -28.453 7.004 15.359 1 82.62 178 LYS B C 1
ATOM 3911 O O . LYS B 1 178 ? -28.047 6.543 14.289 1 82.62 178 LYS B O 1
ATOM 3916 N N . ILE B 1 179 ? -28.312 8.258 15.711 1 86.75 179 ILE B N 1
ATOM 3917 C CA . ILE B 1 179 ? -27.609 9.234 14.883 1 86.75 179 ILE B CA 1
ATOM 3918 C C . ILE B 1 179 ? -26.719 10.109 15.766 1 86.75 179 ILE B C 1
ATOM 3920 O O . ILE B 1 179 ? -27.109 10.484 16.875 1 86.75 179 ILE B O 1
ATOM 3924 N N . ILE B 1 180 ? -25.516 10.305 15.25 1 90.31 180 ILE B N 1
ATOM 3925 C CA . ILE B 1 180 ? -24.641 11.164 16.047 1 90.31 180 ILE B CA 1
ATOM 3926 C C . ILE B 1 180 ? -24.25 12.391 15.227 1 90.31 180 ILE B C 1
ATOM 3928 O O . ILE B 1 180 ? -24.328 12.375 13.992 1 90.31 180 ILE B O 1
ATOM 3932 N N . SER B 1 181 ? -23.969 13.477 15.945 1 91.88 181 SER B N 1
ATOM 3933 C CA . SER B 1 181 ? -23.5 14.695 15.297 1 91.88 181 SER B CA 1
ATOM 3934 C C . SER B 1 181 ? -21.984 14.812 15.367 1 91.88 181 SER B C 1
ATOM 3936 O O . SER B 1 181 ? -21.344 14.188 16.219 1 91.88 181 SER B O 1
ATOM 3938 N N . MET B 1 182 ? -21.422 15.578 14.484 1 90.69 182 MET B N 1
ATOM 3939 C CA . MET B 1 182 ? -19.969 15.805 14.461 1 90.69 182 MET B CA 1
ATOM 3940 C C . MET B 1 182 ? -19.484 16.375 15.789 1 90.69 182 MET B C 1
ATOM 3942 O O . MET B 1 182 ? -18.391 16.062 16.234 1 90.69 182 MET B O 1
ATOM 3946 N N . GLU B 1 183 ? -20.359 17.156 16.391 1 89.38 183 GLU B N 1
ATOM 3947 C CA . GLU B 1 183 ? -20 17.812 17.641 1 89.38 183 GLU B CA 1
ATOM 3948 C C . GLU B 1 183 ? -19.844 16.797 18.781 1 89.38 183 GLU B C 1
ATOM 3950 O O . GLU B 1 183 ? -19.172 17.078 19.781 1 89.38 183 GLU B O 1
ATOM 3955 N N . ASP B 1 184 ? -20.5 15.656 18.594 1 91.12 184 ASP B N 1
ATOM 3956 C CA . ASP B 1 184 ? -20.422 14.609 19.609 1 91.12 184 ASP B CA 1
ATOM 3957 C C . ASP B 1 184 ? -19.062 13.93 19.594 1 91.12 184 ASP B C 1
ATOM 3959 O O . ASP B 1 184 ? -18.688 13.258 20.562 1 91.12 184 ASP B O 1
ATOM 3963 N N . LEU B 1 185 ? -18.312 14.086 18.531 1 93.62 185 LEU B N 1
ATOM 3964 C CA . LEU B 1 185 ? -17.094 13.328 18.312 1 93.62 185 LEU B CA 1
ATOM 3965 C C . LEU B 1 185 ? -15.867 14.133 18.75 1 93.62 185 LEU B C 1
ATOM 3967 O O . LEU B 1 185 ? -15.602 15.211 18.219 1 93.62 185 LEU B O 1
ATOM 3971 N N . ASP B 1 186 ? -15.133 13.578 19.703 1 93.25 186 ASP B N 1
ATOM 3972 C CA . ASP B 1 186 ? -13.898 14.195 20.172 1 93.25 186 ASP B CA 1
ATOM 3973 C C . ASP B 1 186 ? -12.766 13.984 19.172 1 93.25 186 ASP B C 1
ATOM 3975 O O . ASP B 1 186 ? -12.312 12.852 18.969 1 93.25 186 ASP B O 1
ATOM 3979 N N . GLY B 1 187 ? -12.25 15 18.609 1 92.56 187 GLY B N 1
ATOM 3980 C CA . GLY B 1 187 ? -11.188 14.93 17.625 1 92.56 187 GLY B CA 1
ATOM 3981 C C . GLY B 1 187 ? -9.938 14.234 18.141 1 92.56 187 GLY B C 1
ATOM 3982 O O . GLY B 1 187 ? -9.188 13.641 17.359 1 92.56 187 GLY B O 1
ATOM 3983 N N . LYS B 1 188 ? -9.727 14.234 19.406 1 89.88 188 LYS B N 1
ATOM 3984 C CA . LYS B 1 188 ? -8.539 13.633 20 1 89.88 188 LYS B CA 1
ATOM 3985 C C . LYS B 1 188 ? -8.625 12.109 19.984 1 89.88 188 LYS B C 1
ATOM 3987 O O . LYS B 1 188 ? -7.617 11.422 20.141 1 89.88 188 LYS B O 1
ATOM 3992 N N . GLN B 1 189 ? -9.828 11.578 19.797 1 93.06 189 GLN B N 1
ATOM 3993 C CA . GLN B 1 189 ? -10.055 10.133 19.781 1 93.06 189 GLN B CA 1
ATOM 3994 C C . GLN B 1 189 ? -10.156 9.609 18.344 1 93.06 189 GLN B C 1
ATOM 3996 O O . GLN B 1 189 ? -10.344 8.406 18.141 1 93.06 189 GLN B O 1
ATOM 4001 N N . GLU B 1 190 ? -9.922 10.492 17.406 1 95.31 190 GLU B N 1
ATOM 4002 C CA . GLU B 1 190 ? -10.078 10.109 16 1 95.31 190 GLU B CA 1
ATOM 4003 C C . GLU B 1 190 ? -8.867 9.328 15.5 1 95.31 190 GLU B C 1
ATOM 4005 O O . GLU B 1 190 ? -7.723 9.703 15.789 1 95.31 190 GLU B O 1
ATOM 4010 N N . ILE B 1 191 ? -9.148 8.266 14.906 1 95.69 191 ILE B N 1
ATOM 4011 C CA . ILE B 1 191 ? -8.195 7.648 13.984 1 95.69 191 ILE B CA 1
ATOM 4012 C C . ILE B 1 191 ? -8.445 8.156 12.57 1 95.69 191 ILE B C 1
ATOM 4014 O O . ILE B 1 191 ? -9.32 7.641 11.867 1 95.69 191 ILE B O 1
ATOM 4018 N N . PHE B 1 192 ? -7.656 9.109 12.188 1 95.12 192 PHE B N 1
ATOM 4019 C CA . PHE B 1 192 ? -7.93 9.844 10.961 1 95.12 192 PHE B CA 1
ATOM 4020 C C . PHE B 1 192 ? -7.332 9.133 9.758 1 95.12 192 PHE B C 1
ATOM 4022 O O . PHE B 1 192 ? -6.137 8.82 9.742 1 95.12 192 PHE B O 1
ATOM 4029 N N . GLN B 1 193 ? -8.156 8.898 8.781 1 92.62 193 GLN B N 1
ATOM 4030 C CA . GLN B 1 193 ? -7.707 8.414 7.48 1 92.62 193 GLN B CA 1
ATOM 4031 C C . GLN B 1 193 ? -8.023 9.422 6.383 1 92.62 193 GLN B C 1
ATOM 4033 O O . GLN B 1 193 ? -9.164 9.875 6.254 1 92.62 193 GLN B O 1
ATOM 4038 N N . ILE B 1 194 ? -7.012 9.742 5.68 1 84.81 194 ILE B N 1
ATOM 4039 C CA . ILE B 1 194 ? -7.25 10.656 4.566 1 84.81 194 ILE B CA 1
ATOM 4040 C C . ILE B 1 194 ? -7.711 9.867 3.342 1 84.81 194 ILE B C 1
ATOM 4042 O O . ILE B 1 194 ? -7.133 8.828 3.006 1 84.81 194 ILE B O 1
ATOM 4046 N N . PHE B 1 195 ? -8.773 10.195 2.723 1 86.44 195 PHE B N 1
ATOM 4047 C CA . PHE B 1 195 ? -9.32 9.57 1.522 1 86.44 195 PHE B CA 1
ATOM 4048 C C . PHE B 1 195 ? -9.07 10.438 0.298 1 86.44 195 PHE B C 1
ATOM 4050 O O . PHE B 1 195 ? -8.312 10.062 -0.6 1 86.44 195 PHE B O 1
ATOM 4057 N N . THR B 1 196 ? -9.719 11.602 0.203 1 83 196 THR B N 1
ATOM 4058 C CA . THR B 1 196 ? -9.57 12.562 -0.885 1 83 196 THR B CA 1
ATOM 4059 C C . THR B 1 196 ? -9.406 13.977 -0.338 1 83 196 THR B C 1
ATOM 4061 O O . THR B 1 196 ? -9.656 14.227 0.845 1 83 196 THR B O 1
ATOM 4064 N N . GLU B 1 197 ? -8.969 14.812 -1.213 1 75.25 197 GLU B N 1
ATOM 4065 C CA . GLU B 1 197 ? -8.891 16.219 -0.821 1 75.25 197 GLU B CA 1
ATOM 4066 C C . GLU B 1 197 ? -10.266 16.766 -0.473 1 75.25 197 GLU B C 1
ATOM 4068 O O . GLU B 1 197 ? -10.398 17.625 0.408 1 75.25 197 GLU B O 1
ATOM 4073 N N . GLU B 1 198 ? -11.242 16.312 -1.185 1 80.25 198 GLU B N 1
ATOM 4074 C CA . GLU B 1 198 ? -12.609 16.719 -0.867 1 80.25 198 GLU B CA 1
ATOM 4075 C C . GLU B 1 198 ? -12.992 16.297 0.549 1 80.25 198 GLU B C 1
ATOM 4077 O O . GLU B 1 198 ? -13.578 17.078 1.3 1 80.25 198 GLU B O 1
ATOM 4082 N N . PHE B 1 199 ? -12.648 15.141 0.927 1 89.06 199 PHE B N 1
ATOM 4083 C CA . PHE B 1 199 ? -12.906 14.641 2.271 1 89.06 199 PHE B CA 1
ATOM 4084 C C . PHE B 1 199 ? -12.133 15.453 3.309 1 89.06 199 PHE B C 1
ATOM 4086 O O . PHE B 1 199 ? -12.688 15.82 4.348 1 89.06 199 PHE B O 1
ATOM 4093 N N . ARG B 1 200 ? -10.922 15.68 2.986 1 84.25 200 ARG B N 1
ATOM 4094 C CA . ARG B 1 200 ? -10.07 16.438 3.902 1 84.25 200 ARG B CA 1
ATOM 4095 C C . ARG B 1 200 ? -10.641 17.828 4.152 1 84.25 200 ARG B C 1
ATOM 4097 O O . ARG B 1 200 ? -10.711 18.281 5.293 1 84.25 200 ARG B O 1
ATOM 4104 N N . SER B 1 201 ? -11.016 18.5 3.076 1 81.38 201 SER B N 1
ATOM 4105 C CA . SER B 1 201 ? -11.562 19.859 3.174 1 81.38 201 SER B CA 1
ATOM 4106 C C . SER B 1 201 ? -12.828 19.875 4.02 1 81.38 201 SER B C 1
ATOM 4108 O O . SER B 1 201 ? -13.031 20.797 4.824 1 81.38 201 SER B O 1
ATOM 4110 N N . TRP B 1 202 ? -13.633 18.922 3.814 1 85.88 202 TRP B N 1
ATOM 4111 C CA . TRP B 1 202 ? -14.852 18.812 4.605 1 85.88 202 TRP B CA 1
ATOM 4112 C C . TRP B 1 202 ? -14.523 18.531 6.07 1 85.88 202 TRP B C 1
ATOM 4114 O O . TRP B 1 202 ? -15.062 19.188 6.969 1 85.88 202 TRP B O 1
ATOM 4124 N N . HIS B 1 203 ? -13.648 17.578 6.312 1 91.19 203 HIS B N 1
ATOM 4125 C CA . HIS B 1 203 ? -13.234 17.188 7.656 1 91.19 203 HIS B CA 1
ATOM 4126 C C . HIS B 1 203 ? -12.688 18.375 8.438 1 91.19 203 HIS B C 1
ATOM 4128 O O . HIS B 1 203 ? -13.008 18.547 9.609 1 91.19 203 HIS B O 1
ATOM 4134 N N . ASP B 1 204 ? -11.891 19.188 7.758 1 85.06 204 ASP B N 1
ATOM 4135 C CA . ASP B 1 204 ? -11.172 20.281 8.391 1 85.06 204 ASP B CA 1
ATOM 4136 C C . ASP B 1 204 ? -12.133 21.359 8.883 1 85.06 204 ASP B C 1
ATOM 4138 O O . ASP B 1 204 ? -11.75 22.234 9.656 1 85.06 204 ASP B O 1
ATOM 4142 N N . GLN B 1 205 ? -13.383 21.328 8.484 1 85.75 205 GLN B N 1
ATOM 4143 C CA . GLN B 1 205 ? -14.391 22.266 8.977 1 85.75 205 GLN B CA 1
ATOM 4144 C C . GLN B 1 205 ? -14.781 21.938 10.414 1 85.75 205 GLN B C 1
ATOM 4146 O O . GLN B 1 205 ? -15.297 22.797 11.133 1 85.75 205 GLN B O 1
ATOM 4151 N N . TYR B 1 206 ? -14.469 20.75 10.859 1 88.62 206 TYR B N 1
ATOM 4152 C CA . TYR B 1 206 ? -14.984 20.312 12.148 1 88.62 206 TYR B CA 1
ATOM 4153 C C . TYR B 1 206 ? -13.844 19.953 13.094 1 88.62 206 TYR B C 1
ATOM 4155 O O . TYR B 1 206 ? -13.977 20.109 14.312 1 88.62 206 TYR B O 1
ATOM 4163 N N . TRP B 1 207 ? -12.867 19.375 12.539 1 88.19 207 TRP B N 1
ATOM 4164 C CA . TRP B 1 207 ? -11.75 18.906 13.352 1 88.19 207 TRP B CA 1
ATOM 4165 C C . TRP B 1 207 ? -10.414 19.344 12.742 1 88.19 207 TRP B C 1
ATOM 4167 O O . TRP B 1 207 ? -10.336 19.609 11.547 1 88.19 207 TRP B O 1
ATOM 4177 N N . ARG B 1 208 ? -9.453 19.422 13.672 1 80.38 208 ARG B N 1
ATOM 4178 C CA . ARG B 1 208 ? -8.07 19.531 13.227 1 80.38 208 ARG B CA 1
ATOM 4179 C C . ARG B 1 208 ? -7.418 18.156 13.133 1 80.38 208 ARG B C 1
ATOM 4181 O O . ARG B 1 208 ? -7.273 17.469 14.148 1 80.38 208 ARG B O 1
ATOM 4188 N N . ALA B 1 209 ? -6.996 17.797 11.969 1 78.44 209 ALA B N 1
ATOM 4189 C CA . ALA B 1 209 ? -6.449 16.453 11.75 1 78.44 209 ALA B CA 1
ATOM 4190 C C . ALA B 1 209 ? -5.227 16.219 12.633 1 78.44 209 ALA B C 1
ATOM 4192 O O . ALA B 1 209 ? -4.992 15.094 13.086 1 78.44 209 ALA B O 1
ATOM 4193 N N . LEU B 1 210 ? -4.508 17.25 12.953 1 78.06 210 LEU B N 1
ATOM 4194 C CA . LEU B 1 210 ? -3.289 17.125 13.742 1 78.06 210 LEU B CA 1
ATOM 4195 C C . LEU B 1 210 ? -3.613 16.75 15.188 1 78.06 210 LEU B C 1
ATOM 4197 O O . LEU B 1 210 ? -2.73 16.328 15.938 1 78.06 210 LEU B O 1
ATOM 4201 N N . ASP B 1 211 ? -4.852 16.906 15.508 1 83.38 211 ASP B N 1
ATOM 4202 C CA . ASP B 1 211 ? -5.27 16.594 16.875 1 83.38 211 ASP B CA 1
ATOM 4203 C C . ASP B 1 211 ? -5.699 15.141 17.016 1 83.38 211 ASP B C 1
ATOM 4205 O O . ASP B 1 211 ? -5.898 14.648 18.125 1 83.38 211 ASP B O 1
ATOM 4209 N N . SER B 1 212 ? -5.77 14.484 15.859 1 90.31 212 SER B N 1
ATOM 4210 C CA . SER B 1 212 ? -6.238 13.102 15.883 1 90.31 212 SER B CA 1
ATOM 4211 C C . SER B 1 212 ? -5.25 12.195 16.609 1 90.31 212 SER B C 1
ATOM 4213 O O . SER B 1 212 ? -4.098 12.578 16.828 1 90.31 212 SER B O 1
ATOM 4215 N N . LYS B 1 213 ? -5.727 11.109 17.062 1 89.94 213 LYS B N 1
ATOM 4216 C CA . LYS B 1 213 ? -4.898 10.102 17.719 1 89.94 213 LYS B CA 1
ATOM 4217 C C . LYS B 1 213 ? -3.76 9.648 16.812 1 89.94 213 LYS B C 1
ATOM 4219 O O . LYS B 1 213 ? -2.627 9.469 17.266 1 89.94 213 LYS B O 1
ATOM 4224 N N . ILE B 1 214 ? -4.09 9.422 15.602 1 92 214 ILE B N 1
ATOM 4225 C CA . ILE B 1 214 ? -3.152 8.992 14.57 1 92 214 ILE B CA 1
ATOM 4226 C C . ILE B 1 214 ? -3.734 9.297 13.188 1 92 214 ILE B C 1
ATOM 4228 O O . ILE B 1 214 ? -4.957 9.32 13.016 1 92 214 ILE B O 1
ATOM 4232 N N . ARG B 1 215 ? -2.869 9.57 12.289 1 92.81 215 ARG B N 1
ATOM 4233 C CA . ARG B 1 215 ? -3.256 9.781 10.898 1 92.81 215 ARG B CA 1
ATOM 4234 C C . ARG B 1 215 ? -2.693 8.688 10 1 92.81 215 ARG B C 1
ATOM 4236 O O . ARG B 1 215 ? -1.496 8.398 10.039 1 92.81 215 ARG B O 1
ATOM 4243 N N . VAL B 1 216 ? -3.592 8.102 9.211 1 91.88 216 VAL B N 1
ATOM 4244 C CA . VAL B 1 216 ? -3.191 6.977 8.367 1 91.88 216 VAL B CA 1
ATOM 4245 C C . VAL B 1 216 ? -3.762 7.156 6.961 1 91.88 216 VAL B C 1
ATOM 4247 O O . VAL B 1 216 ? -4.562 8.062 6.719 1 91.88 216 VAL B O 1
ATOM 4250 N N . ASN B 1 217 ? -3.312 6.305 5.996 1 87.88 217 ASN B N 1
ATOM 4251 C CA . ASN B 1 217 ? -3.855 6.375 4.645 1 87.88 217 ASN B CA 1
ATOM 4252 C C . ASN B 1 217 ? -4.445 5.035 4.203 1 87.88 217 ASN B C 1
ATOM 4254 O O . ASN B 1 217 ? -4.586 4.777 3.008 1 87.88 217 ASN B O 1
ATOM 4258 N N . SER B 1 218 ? -4.723 4.184 5.18 1 86.19 218 SER B N 1
ATOM 4259 C CA . SER B 1 218 ? -5.344 2.902 4.871 1 86.19 218 SER B CA 1
ATOM 4260 C C . SER B 1 218 ? -6.191 2.404 6.039 1 86.19 218 SER B C 1
ATOM 4262 O O . SER B 1 218 ? -5.812 2.564 7.199 1 86.19 218 SER B O 1
ATOM 4264 N N . THR B 1 219 ? -7.312 1.803 5.719 1 86.44 219 THR B N 1
ATOM 4265 C CA . THR B 1 219 ? -8.25 1.348 6.742 1 86.44 219 THR B CA 1
ATOM 4266 C C . THR B 1 219 ? -7.672 0.166 7.516 1 86.44 219 THR B C 1
ATOM 4268 O O . THR B 1 219 ? -7.781 0.105 8.742 1 86.44 219 THR B O 1
ATOM 4271 N N . PRO B 1 220 ? -7.047 -0.788 6.836 1 81.19 220 PRO B N 1
ATOM 4272 C CA . PRO B 1 220 ? -6.484 -1.902 7.605 1 81.19 220 PRO B CA 1
ATOM 4273 C C . PRO B 1 220 ? -5.484 -1.446 8.664 1 81.19 220 PRO B C 1
ATOM 4275 O O . PRO B 1 220 ? -5.445 -2 9.766 1 81.19 220 PRO B O 1
ATOM 4278 N N . THR B 1 221 ? -4.723 -0.454 8.297 1 84.19 221 THR B N 1
ATOM 4279 C CA . THR B 1 221 ? -3.795 0.114 9.266 1 84.19 221 THR B CA 1
ATOM 4280 C C . THR B 1 221 ? -4.555 0.786 10.406 1 84.19 221 THR B C 1
ATOM 4282 O O . THR B 1 221 ? -4.211 0.604 11.578 1 84.19 221 THR B O 1
ATOM 4285 N N . ALA B 1 222 ? -5.551 1.51 10.062 1 89.81 222 ALA B N 1
ATOM 4286 C CA . ALA B 1 222 ? -6.34 2.248 11.039 1 89.81 222 ALA B CA 1
ATOM 4287 C C . ALA B 1 222 ? -6.941 1.308 12.078 1 89.81 222 ALA B C 1
ATOM 4289 O O . ALA B 1 222 ? -6.984 1.633 13.273 1 89.81 222 ALA B O 1
ATOM 4290 N N . GLU B 1 223 ? -7.387 0.175 11.672 1 88.19 223 GLU B N 1
ATOM 4291 C CA . GLU B 1 223 ? -8.086 -0.785 12.523 1 88.19 223 GLU B CA 1
ATOM 4292 C C . GLU B 1 223 ? -7.211 -1.218 13.695 1 88.19 223 GLU B C 1
ATOM 4294 O O . GLU B 1 223 ? -7.723 -1.525 14.773 1 88.19 223 GLU B O 1
ATOM 4299 N N . LYS B 1 224 ? -5.957 -1.141 13.523 1 86.81 224 LYS B N 1
ATOM 4300 C CA . LYS B 1 224 ? -5.027 -1.646 14.531 1 86.81 224 LYS B CA 1
ATOM 4301 C C . LYS B 1 224 ? -4.871 -0.655 15.68 1 86.81 224 LYS B C 1
ATOM 4303 O O . LYS B 1 224 ? -4.359 -1.007 16.75 1 86.81 224 LYS B O 1
ATOM 4308 N N . TYR B 1 225 ? -5.395 0.503 15.555 1 90.62 225 TYR B N 1
ATOM 4309 C CA . TYR B 1 225 ? -5.094 1.545 16.531 1 90.62 225 TYR B CA 1
ATOM 4310 C C . TYR B 1 225 ? -6.324 1.89 17.359 1 90.62 225 TYR B C 1
ATOM 4312 O O . TYR B 1 225 ? -6.316 2.859 18.109 1 90.62 225 TYR B O 1
ATOM 4320 N N . PHE B 1 226 ? -7.344 1.114 17.156 1 91.5 226 PHE B N 1
ATOM 4321 C CA . PHE B 1 226 ? -8.477 1.221 18.062 1 91.5 226 PHE B CA 1
ATOM 4322 C C . PHE B 1 226 ? -8.133 0.64 19.438 1 91.5 226 PHE B C 1
ATOM 4324 O O . PHE B 1 226 ? -7.75 -0.528 19.531 1 91.5 226 PHE B O 1
ATOM 4331 N N . GLN B 1 227 ? -8.211 1.397 20.469 1 87.25 227 GLN B N 1
ATOM 4332 C CA . GLN B 1 227 ? -7.863 0.939 21.812 1 87.25 227 GLN B CA 1
ATOM 4333 C C . GLN B 1 227 ? -9.094 0.848 22.703 1 87.25 227 GLN B C 1
ATOM 4335 O O . GLN B 1 227 ? -9.141 0.039 23.625 1 87.25 227 GLN B O 1
ATOM 4340 N N . GLY B 1 228 ? -10.062 1.627 22.484 1 87.88 228 GLY B N 1
ATOM 4341 C CA . GLY B 1 228 ? -11.258 1.654 23.312 1 87.88 228 GLY B CA 1
ATOM 4342 C C . GLY B 1 228 ? -12.492 2.098 22.547 1 87.88 228 GLY B C 1
ATOM 4343 O O . GLY B 1 228 ? -12.414 2.439 21.375 1 87.88 228 GLY B O 1
ATOM 4344 N N . PRO B 1 229 ? -13.602 2.078 23.25 1 89.94 229 PRO B N 1
ATOM 4345 C CA . PRO B 1 229 ? -14.875 2.398 22.578 1 89.94 229 PRO B CA 1
ATOM 4346 C C . PRO B 1 229 ? -15.008 3.885 22.25 1 89.94 229 PRO B C 1
ATOM 4348 O O . PRO B 1 229 ? -15.922 4.277 21.531 1 89.94 229 PRO B O 1
ATOM 4351 N N . GLU B 1 230 ? -14.109 4.684 22.781 1 91.38 230 GLU B N 1
ATOM 4352 C CA . GLU B 1 230 ? -14.156 6.117 22.5 1 91.38 230 GLU B CA 1
ATOM 4353 C C . GLU B 1 230 ? -13.477 6.449 21.172 1 91.38 230 GLU B C 1
ATOM 4355 O O . GLU B 1 230 ? -13.672 7.539 20.641 1 91.38 230 GLU B O 1
ATOM 4360 N N . ASP B 1 231 ? -12.609 5.52 20.734 1 94.38 231 ASP B N 1
ATOM 4361 C CA . ASP B 1 231 ? -11.938 5.738 19.453 1 94.38 231 ASP B CA 1
ATOM 4362 C C . ASP B 1 231 ? -12.922 5.641 18.297 1 94.38 231 ASP B C 1
ATOM 4364 O O . ASP B 1 231 ? -13.812 4.789 18.297 1 94.38 231 ASP B O 1
ATOM 4368 N N . TRP B 1 232 ? -12.742 6.582 17.375 1 95.44 232 TRP B N 1
ATOM 4369 C CA . TRP B 1 232 ? -13.672 6.57 16.25 1 95.44 232 TRP B CA 1
ATOM 4370 C C . TRP B 1 232 ? -12.945 6.891 14.953 1 95.44 232 TRP B C 1
ATOM 4372 O O . TRP B 1 232 ? -11.828 7.406 14.961 1 95.44 232 TRP B O 1
ATOM 4382 N N . MET B 1 233 ? -13.562 6.527 13.852 1 96.12 233 MET B N 1
ATOM 4383 C CA . MET B 1 233 ? -13.07 6.84 12.516 1 96.12 233 MET B CA 1
ATOM 4384 C C . MET B 1 233 ? -14.219 6.996 11.531 1 96.12 233 MET B C 1
ATOM 4386 O O . MET B 1 233 ? -15.305 6.453 11.75 1 96.12 233 MET B O 1
ATOM 4390 N N . LEU B 1 234 ? -14 7.824 10.562 1 95.94 234 LEU B N 1
ATOM 4391 C CA . LEU B 1 234 ? -14.914 7.938 9.438 1 95.94 234 LEU B CA 1
ATOM 4392 C C . LEU B 1 234 ? -14.492 7.023 8.289 1 95.94 234 LEU B C 1
ATOM 4394 O O . LEU B 1 234 ? -13.336 7.051 7.871 1 95.94 234 LEU B O 1
ATOM 4398 N N . VAL B 1 235 ? -15.445 6.219 7.863 1 95.38 235 VAL B N 1
ATOM 4399 C CA . VAL B 1 235 ? -15.133 5.316 6.762 1 95.38 235 VAL B CA 1
ATOM 4400 C C . VAL B 1 235 ? -16.328 5.234 5.812 1 95.38 235 VAL B C 1
ATOM 4402 O O . VAL B 1 235 ? -17.453 5.531 6.203 1 95.38 235 VAL B O 1
ATOM 4405 N N . PRO B 1 236 ? -16.078 4.844 4.543 1 93.5 236 PRO B N 1
ATOM 4406 C CA . PRO B 1 236 ? -17.203 4.59 3.635 1 93.5 236 PRO B CA 1
ATOM 4407 C C . PRO B 1 236 ? -18.125 3.482 4.133 1 93.5 236 PRO B C 1
ATOM 4409 O O . PRO B 1 236 ? -17.688 2.572 4.84 1 93.5 236 PRO B O 1
ATOM 4412 N N . ARG B 1 237 ? -19.344 3.496 3.756 1 92.5 237 ARG B N 1
ATOM 4413 C CA . ARG B 1 237 ? -20.391 2.572 4.199 1 92.5 237 ARG B CA 1
ATOM 4414 C C . ARG B 1 237 ? -19.969 1.124 3.979 1 92.5 237 ARG B C 1
ATOM 4416 O O . ARG B 1 237 ? -20.188 0.267 4.832 1 92.5 237 ARG B O 1
ATOM 4423 N N . SER B 1 238 ? -19.406 0.817 2.857 1 88.62 238 SER B N 1
ATOM 4424 C CA . SER B 1 238 ? -18.984 -0.547 2.553 1 88.62 238 SER B CA 1
ATOM 4425 C C . SER B 1 238 ? -17.922 -1.032 3.539 1 88.62 238 SER B C 1
ATOM 4427 O O . SER B 1 238 ? -17.953 -2.186 3.973 1 88.62 238 SER B O 1
ATOM 4429 N N . VAL B 1 239 ? -17.016 -0.144 3.879 1 90.31 239 VAL B N 1
ATOM 4430 C CA . VAL B 1 239 ? -15.969 -0.469 4.844 1 90.31 239 VAL B CA 1
ATOM 4431 C C . VAL B 1 239 ? -16.594 -0.668 6.227 1 90.31 239 VAL B C 1
ATOM 4433 O O . VAL B 1 239 ? -16.219 -1.597 6.949 1 90.31 239 VAL B O 1
ATOM 4436 N N . ALA B 1 240 ? -17.5 0.208 6.543 1 92.94 240 ALA B N 1
ATOM 4437 C CA . ALA B 1 240 ? -18.188 0.101 7.828 1 92.94 240 ALA B CA 1
ATOM 4438 C C . ALA B 1 240 ? -18.891 -1.249 7.965 1 92.94 240 ALA B C 1
ATOM 4440 O O . ALA B 1 240 ? -18.844 -1.872 9.031 1 92.94 240 ALA B O 1
ATOM 4441 N N . ALA B 1 241 ? -19.547 -1.669 6.926 1 89.75 241 ALA B N 1
ATOM 4442 C CA . ALA B 1 241 ? -20.25 -2.947 6.934 1 89.75 241 ALA B CA 1
ATOM 4443 C C . ALA B 1 241 ? -19.297 -4.102 7.223 1 89.75 241 ALA B C 1
ATOM 4445 O O . ALA B 1 241 ? -19.625 -5.023 7.973 1 89.75 241 ALA B O 1
ATOM 4446 N N . ALA B 1 242 ? -18.172 -4.016 6.664 1 86.25 242 ALA B N 1
ATOM 4447 C CA . ALA B 1 242 ? -17.156 -5.047 6.895 1 86.25 242 ALA B CA 1
ATOM 4448 C C . ALA B 1 242 ? -16.641 -4.996 8.328 1 86.25 242 ALA B C 1
ATOM 4450 O O . ALA B 1 242 ? -16.422 -6.039 8.953 1 86.25 242 ALA B O 1
ATOM 4451 N N . MET B 1 243 ? -16.406 -3.838 8.773 1 90.19 243 MET B N 1
ATOM 4452 C CA . MET B 1 243 ? -15.891 -3.656 10.133 1 90.19 243 MET B CA 1
ATOM 4453 C C . MET B 1 243 ? -16.906 -4.109 11.172 1 90.19 243 MET B C 1
ATOM 4455 O O . MET B 1 243 ? -16.547 -4.562 12.25 1 90.19 243 MET B O 1
ATOM 4459 N N . LYS B 1 244 ? -18.172 -4.004 10.805 1 91.69 244 LYS B N 1
ATOM 4460 C CA . LYS B 1 244 ? -19.219 -4.469 11.703 1 91.69 244 LYS B CA 1
ATOM 4461 C C . LYS B 1 244 ? -19.062 -5.957 12.016 1 91.69 244 LYS B C 1
ATOM 4463 O O . LYS B 1 244 ? -19.266 -6.387 13.148 1 91.69 244 LYS B O 1
ATOM 4468 N N . LYS B 1 245 ? -18.688 -6.637 11.07 1 88.31 245 LYS B N 1
ATOM 4469 C CA . LYS B 1 245 ? -18.484 -8.078 11.227 1 88.31 245 LYS B CA 1
ATOM 4470 C C . LYS B 1 245 ? -17.297 -8.367 12.125 1 88.31 245 LYS B C 1
ATOM 4472 O O . LYS B 1 245 ? -17.141 -9.492 12.617 1 88.31 245 LYS B O 1
ATOM 4477 N N . GLN B 1 246 ? -16.531 -7.371 12.352 1 86.81 246 GLN B N 1
ATOM 4478 C CA . GLN B 1 246 ? -15.32 -7.543 13.148 1 86.81 246 GLN B CA 1
ATOM 4479 C C . GLN B 1 246 ? -15.484 -6.938 14.539 1 86.81 246 GLN B C 1
ATOM 4481 O O . GLN B 1 246 ? -14.5 -6.691 15.242 1 86.81 246 GLN B O 1
ATOM 4486 N N . GLY B 1 247 ? -16.656 -6.547 14.836 1 89.56 247 GLY B N 1
ATOM 4487 C CA . GLY B 1 247 ? -16.906 -6.102 16.203 1 89.56 247 GLY B CA 1
ATOM 4488 C C . GLY B 1 247 ? -16.953 -4.594 16.328 1 89.56 247 GLY B C 1
ATOM 4489 O O . GLY B 1 247 ? -16.641 -4.047 17.391 1 89.56 247 GLY B O 1
ATOM 4490 N N . PHE B 1 248 ? -17.219 -3.939 15.266 1 92.94 248 PHE B N 1
ATOM 4491 C CA . PHE B 1 248 ? -17.359 -2.49 15.32 1 92.94 248 PHE B CA 1
ATOM 4492 C C . PHE B 1 248 ? -18.828 -2.088 15.242 1 92.94 248 PHE B C 1
ATOM 4494 O O . PHE B 1 248 ? -19.641 -2.785 14.625 1 92.94 248 PHE B O 1
ATOM 4501 N N . SER B 1 249 ? -19.141 -1.015 15.922 1 93.25 249 SER B N 1
ATOM 4502 C CA . SER B 1 249 ? -20.438 -0.377 15.797 1 93.25 249 SER B CA 1
ATOM 4503 C C . SER B 1 249 ? -20.406 0.733 14.75 1 93.25 249 SER B C 1
ATOM 4505 O O . SER B 1 249 ? -19.391 1.403 14.57 1 93.25 249 SER B O 1
ATOM 4507 N N . ILE B 1 250 ? -21.562 0.889 14.094 1 94.06 250 ILE B N 1
ATOM 4508 C CA . ILE B 1 250 ? -21.672 1.871 13.023 1 94.06 250 ILE B CA 1
ATOM 4509 C C . ILE B 1 250 ? -22.688 2.938 13.398 1 94.06 250 ILE B C 1
ATOM 4511 O O . ILE B 1 250 ? -23.781 2.619 13.891 1 94.06 250 ILE B O 1
ATOM 4515 N N . PHE B 1 251 ? -22.359 4.184 13.164 1 93.19 251 PHE B N 1
ATOM 4516 C CA . PHE B 1 251 ? -23.266 5.293 13.43 1 93.19 251 PHE B CA 1
ATOM 4517 C C . PHE B 1 251 ? -23.328 6.234 12.227 1 93.19 251 PHE B C 1
ATOM 4519 O O . PHE B 1 251 ? -22.312 6.723 11.75 1 93.19 251 PHE B O 1
ATOM 4526 N N . PRO B 1 252 ? -24.562 6.5 11.758 1 93 252 PRO B N 1
ATOM 4527 C CA . PRO B 1 252 ? -24.688 7.57 10.766 1 93 252 PRO B CA 1
ATOM 4528 C C . PRO B 1 252 ? -24.484 8.961 11.367 1 93 252 PRO B C 1
ATOM 4530 O O . PRO B 1 252 ? -24.688 9.148 12.57 1 93 252 PRO B O 1
ATOM 4533 N N . LEU B 1 253 ? -24 9.82 10.516 1 92.81 253 LEU B N 1
ATOM 4534 C CA . LEU B 1 253 ? -23.859 11.211 10.922 1 92.81 253 LEU B CA 1
ATOM 4535 C C . LEU B 1 253 ? -25.109 12.016 10.578 1 92.81 253 LEU B C 1
ATOM 4537 O O . LEU B 1 253 ? -25.719 11.797 9.531 1 92.81 253 LEU B O 1
ATOM 4541 N N . ALA B 1 254 ? -25.391 12.969 11.414 1 90.56 254 ALA B N 1
ATOM 4542 C CA . ALA B 1 254 ? -26.5 13.883 11.156 1 90.56 254 ALA B CA 1
ATOM 4543 C C . ALA B 1 254 ? -26.172 14.82 9.992 1 90.56 254 ALA B C 1
ATOM 4545 O O . ALA B 1 254 ? -27.047 15.18 9.211 1 90.56 254 ALA B O 1
ATOM 4546 N N . GLU B 1 255 ? -24.969 15.195 9.922 1 90.5 255 GLU B N 1
ATOM 4547 C CA . GLU B 1 255 ? -24.5 16.094 8.875 1 90.5 255 GLU B CA 1
ATOM 4548 C C . GLU B 1 255 ? -24.25 15.352 7.57 1 90.5 255 GLU B C 1
ATOM 4550 O O . GLU B 1 255 ? -23.906 14.164 7.578 1 90.5 255 GLU B O 1
ATOM 4555 N N . ARG B 1 256 ? -24.469 16.062 6.531 1 90.5 256 ARG B N 1
ATOM 4556 C CA . ARG B 1 256 ? -24.125 15.5 5.23 1 90.5 256 ARG B CA 1
ATOM 4557 C C . ARG B 1 256 ? -22.625 15.398 5.051 1 90.5 256 ARG B C 1
ATOM 4559 O O . ARG B 1 256 ? -21.891 16.344 5.336 1 90.5 256 ARG B O 1
ATOM 4566 N N . THR B 1 257 ? -22.156 14.219 4.668 1 91.12 257 THR B N 1
ATOM 4567 C CA . THR B 1 257 ? -20.75 14 4.367 1 91.12 257 THR B CA 1
ATOM 4568 C C . THR B 1 257 ? -20.5 14.055 2.861 1 91.12 257 THR B C 1
ATOM 4570 O O . THR B 1 257 ? -21.438 13.93 2.07 1 91.12 257 THR B O 1
ATOM 4573 N N . PRO B 1 258 ? -19.234 14.32 2.51 1 90.44 258 PRO B N 1
ATOM 4574 C CA . PRO B 1 258 ? -18.938 14.055 1.1 1 90.44 258 PRO B CA 1
ATOM 4575 C C . PRO B 1 258 ? -19.125 12.578 0.732 1 90.44 258 PRO B C 1
ATOM 4577 O O . PRO B 1 258 ? -19.266 11.734 1.617 1 90.44 258 PRO B O 1
ATOM 4580 N N . PHE B 1 259 ? -19.219 12.367 -0.564 1 92.31 259 PHE B N 1
ATOM 4581 C CA . PHE B 1 259 ? -19.359 10.984 -1.01 1 92.31 259 PHE B CA 1
ATOM 4582 C C . PHE B 1 259 ? -18 10.367 -1.317 1 92.31 259 PHE B C 1
ATOM 4584 O O . PHE B 1 259 ? -17.125 11.047 -1.845 1 92.31 259 PHE B O 1
ATOM 4591 N N . HIS B 1 260 ? -17.859 9.148 -0.82 1 92.44 260 HIS B N 1
ATOM 4592 C CA . HIS B 1 260 ? -16.766 8.312 -1.325 1 92.44 260 HIS B CA 1
ATOM 4593 C C . HIS B 1 260 ? -17.125 7.73 -2.691 1 92.44 260 HIS B C 1
ATOM 4595 O O . HIS B 1 260 ? -18.141 7.062 -2.844 1 92.44 260 HIS B O 1
ATOM 4601 N N . ARG B 1 261 ? -16.297 7.988 -3.59 1 92.75 261 ARG B N 1
ATOM 4602 C CA . ARG B 1 261 ? -16.609 7.594 -4.961 1 92.75 261 ARG B CA 1
ATOM 4603 C C . ARG B 1 261 ? -15.555 6.641 -5.508 1 92.75 261 ARG B C 1
ATOM 4605 O O . ARG B 1 261 ? -14.391 6.707 -5.109 1 92.75 261 ARG B O 1
ATOM 4612 N N . LEU B 1 262 ? -15.992 5.742 -6.309 1 94 262 LEU B N 1
ATOM 4613 C CA . LEU B 1 262 ? -15.125 4.867 -7.082 1 94 262 LEU B CA 1
ATOM 4614 C C . LEU B 1 262 ? -15.32 5.086 -8.578 1 94 262 LEU B C 1
ATOM 4616 O O . LEU B 1 262 ? -16.453 5.168 -9.055 1 94 262 LEU B O 1
ATOM 4620 N N . TYR B 1 263 ? -14.219 5.219 -9.227 1 94.25 263 TYR B N 1
ATOM 4621 C CA . TYR B 1 263 ? -14.25 5.418 -10.672 1 94.25 263 TYR B CA 1
ATOM 4622 C C . TYR B 1 263 ? -13.516 4.297 -11.391 1 94.25 263 TYR B C 1
ATOM 4624 O O . TYR B 1 263 ? -12.477 3.822 -10.922 1 94.25 263 TYR B O 1
ATOM 4632 N N . LEU B 1 264 ? -14.06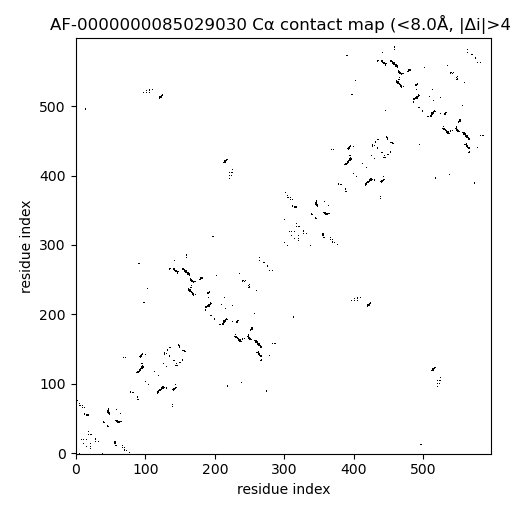2 3.885 -12.445 1 95.81 264 LEU B N 1
ATOM 4633 C CA . LEU B 1 264 ? -13.367 3.02 -13.391 1 95.81 264 LEU B CA 1
ATOM 4634 C C . LEU B 1 264 ? -12.531 3.842 -14.367 1 95.81 264 LEU B C 1
ATOM 4636 O O . LEU B 1 264 ? -13.039 4.781 -14.992 1 95.81 264 LEU B O 1
ATOM 4640 N N . ALA B 1 265 ? -11.289 3.543 -14.414 1 95.12 265 ALA B N 1
ATOM 4641 C CA . ALA B 1 265 ? -10.406 4.297 -15.305 1 95.12 265 ALA B CA 1
ATOM 4642 C C . ALA B 1 265 ? -9.711 3.369 -16.297 1 95.12 265 ALA B C 1
ATOM 4644 O O . ALA B 1 265 ? -9.32 2.254 -15.945 1 95.12 265 ALA B O 1
ATOM 4645 N N . SER B 1 266 ? -9.555 3.818 -17.5 1 93.12 266 SER B N 1
ATOM 4646 C CA . SER B 1 266 ? -8.812 3.127 -18.547 1 93.12 266 SER B CA 1
ATOM 4647 C C . SER B 1 266 ? -8.297 4.105 -19.594 1 93.12 266 SER B C 1
ATOM 4649 O O . SER B 1 266 ? -8.594 5.301 -19.531 1 93.12 266 SER B O 1
ATOM 4651 N N . ARG B 1 267 ? -7.469 3.619 -20.438 1 87.31 267 ARG B N 1
ATOM 4652 C CA . ARG B 1 267 ? -6.957 4.469 -21.5 1 87.31 267 ARG B CA 1
ATOM 4653 C C . ARG B 1 267 ? -8.031 4.746 -22.547 1 87.31 267 ARG B C 1
ATOM 4655 O O . ARG B 1 267 ? -8.844 3.873 -22.859 1 87.31 267 ARG B O 1
ATOM 4662 N N . GLN B 1 268 ? -7.922 5.969 -23.047 1 88.12 268 GLN B N 1
ATOM 4663 C CA . GLN B 1 268 ? -8.812 6.324 -24.141 1 88.12 268 GLN B CA 1
ATOM 4664 C C . GLN B 1 268 ? -8.492 5.508 -25.391 1 88.12 268 GLN B C 1
ATOM 4666 O O . GLN B 1 268 ? -7.32 5.348 -25.75 1 88.12 268 GLN B O 1
ATOM 4671 N N . GLY B 1 269 ? -9.461 4.945 -26 1 84.5 269 GLY B N 1
ATOM 4672 C CA . GLY B 1 269 ? -9.266 4.199 -27.234 1 84.5 269 GLY B CA 1
ATOM 4673 C C . GLY B 1 269 ? -8.828 2.768 -27 1 84.5 269 GLY B C 1
ATOM 4674 O O . GLY B 1 269 ? -8.297 2.123 -27.906 1 84.5 269 GLY B O 1
ATOM 4675 N N . GLU B 1 270 ? -8.938 2.338 -25.797 1 84.44 270 GLU B N 1
ATOM 4676 C CA . GLU B 1 270 ? -8.641 0.933 -25.531 1 84.44 270 GLU B CA 1
ATOM 4677 C C . GLU B 1 270 ? -9.453 0.014 -26.438 1 84.44 270 GLU B C 1
ATOM 4679 O O . GLU B 1 270 ? -10.68 0.105 -26.484 1 84.44 270 GLU B O 1
ATOM 4684 N N . ASP B 1 271 ? -8.695 -0.856 -27.203 1 80.94 271 ASP B N 1
ATOM 4685 C CA . ASP B 1 271 ? -9.391 -1.66 -28.203 1 80.94 271 ASP B CA 1
ATOM 4686 C C . ASP B 1 271 ? -9.188 -3.152 -27.953 1 80.94 271 ASP B C 1
ATOM 4688 O O . ASP B 1 271 ? -9.789 -3.99 -28.625 1 80.94 271 ASP B O 1
ATOM 4692 N N . ARG B 1 272 ? -8.359 -3.564 -27.062 1 81.94 272 ARG B N 1
ATOM 4693 C CA . ARG B 1 272 ? -8.203 -4.98 -26.75 1 81.94 272 ARG B CA 1
ATOM 4694 C C . ARG B 1 272 ? -9.492 -5.562 -26.188 1 81.94 272 ARG B C 1
ATOM 4696 O O . ARG B 1 272 ? -10.039 -5.035 -25.219 1 81.94 272 ARG B O 1
ATOM 4703 N N . LEU B 1 273 ? -9.984 -6.566 -26.625 1 84.75 273 LEU B N 1
ATOM 4704 C CA . LEU B 1 273 ? -11.281 -7.156 -26.328 1 84.75 273 LEU B CA 1
ATOM 4705 C C . LEU B 1 273 ? -11.359 -7.578 -24.859 1 84.75 273 LEU B C 1
ATOM 4707 O O . LEU B 1 273 ? -12.367 -7.332 -24.188 1 84.75 273 LEU B O 1
ATOM 4711 N N . TRP B 1 274 ? -10.305 -8.242 -24.344 1 86.62 274 TRP B N 1
ATOM 4712 C CA . TRP B 1 274 ? -10.352 -8.766 -22.984 1 86.62 274 TRP B CA 1
ATOM 4713 C C . TRP B 1 274 ? -10.367 -7.633 -21.969 1 86.62 274 TRP B C 1
ATOM 4715 O O . TRP B 1 274 ? -10.938 -7.773 -20.875 1 86.62 274 TRP B O 1
ATOM 4725 N N . VAL B 1 275 ? -9.805 -6.449 -22.281 1 90.62 275 VAL B N 1
ATOM 4726 C CA . VAL B 1 275 ? -9.859 -5.281 -21.406 1 90.62 275 VAL B CA 1
ATOM 4727 C C . VAL B 1 275 ? -11.266 -4.695 -21.406 1 90.62 275 VAL B C 1
ATOM 4729 O O . VAL B 1 275 ? -11.812 -4.375 -20.344 1 90.62 275 VAL B O 1
ATOM 4732 N N . LYS B 1 276 ? -11.82 -4.656 -22.578 1 91.44 276 LYS B N 1
ATOM 4733 C CA . LYS B 1 276 ? -13.188 -4.164 -22.703 1 91.44 276 LYS B CA 1
ATOM 4734 C C . LYS B 1 276 ? -14.172 -5.074 -21.969 1 91.44 276 LYS B C 1
ATOM 4736 O O . LYS B 1 276 ? -15.102 -4.594 -21.312 1 91.44 276 LYS B O 1
ATOM 4741 N N . GLU B 1 277 ? -13.922 -6.316 -22.094 1 92.12 277 GLU B N 1
ATOM 4742 C CA . GLU B 1 277 ? -14.773 -7.285 -21.406 1 92.12 277 GLU B CA 1
ATOM 4743 C C . GLU B 1 277 ? -14.68 -7.133 -19.891 1 92.12 277 GLU B C 1
ATOM 4745 O O . GLU B 1 277 ? -15.688 -7.191 -19.188 1 92.12 277 GLU B O 1
ATOM 4750 N N . MET B 1 278 ? -13.477 -6.996 -19.406 1 94.31 278 MET B N 1
ATOM 4751 C CA . MET B 1 278 ? -13.289 -6.789 -17.969 1 94.31 278 MET B CA 1
ATOM 4752 C C . MET B 1 278 ? -13.969 -5.504 -17.516 1 94.31 278 MET B C 1
ATOM 4754 O O . MET B 1 278 ? -14.641 -5.488 -16.469 1 94.31 278 MET B O 1
ATOM 4758 N N . THR B 1 279 ? -13.812 -4.441 -18.297 1 95 279 THR B N 1
ATOM 4759 C CA . THR B 1 279 ? -14.422 -3.158 -17.953 1 95 279 THR B CA 1
ATOM 4760 C C . THR B 1 279 ? -15.938 -3.275 -17.906 1 95 279 THR B C 1
ATOM 4762 O O . THR B 1 279 ? -16.578 -2.781 -16.969 1 95 279 THR B O 1
ATOM 4765 N N . ALA B 1 280 ? -16.484 -3.945 -18.859 1 95.19 280 ALA B N 1
ATOM 4766 C CA . ALA B 1 280 ? -17.922 -4.148 -18.906 1 95.19 280 ALA B CA 1
ATOM 4767 C C . ALA B 1 280 ? -18.406 -4.992 -17.734 1 95.19 280 ALA B C 1
ATOM 4769 O O . ALA B 1 280 ? -19.438 -4.711 -17.125 1 95.19 280 ALA B O 1
ATOM 4770 N N . ALA B 1 281 ? -17.656 -6.004 -17.453 1 95.81 281 ALA B N 1
ATOM 4771 C CA . ALA B 1 281 ? -18 -6.879 -16.344 1 95.81 281 ALA B CA 1
ATOM 4772 C C . ALA B 1 281 ? -17.953 -6.117 -15.016 1 95.81 281 ALA B C 1
ATOM 4774 O O . ALA B 1 281 ? -18.828 -6.309 -14.156 1 95.81 281 ALA B O 1
ATOM 4775 N N . LEU B 1 282 ? -16.953 -5.297 -14.828 1 95.44 282 LEU B N 1
ATOM 4776 C CA . LEU B 1 282 ? -16.828 -4.484 -13.625 1 95.44 282 LEU B CA 1
ATOM 4777 C C . LEU B 1 282 ? -18 -3.516 -13.5 1 95.44 282 LEU B C 1
ATOM 4779 O O . LEU B 1 282 ? -18.562 -3.355 -12.414 1 95.44 282 LEU B O 1
ATOM 4783 N N . GLN B 1 283 ? -18.312 -2.896 -14.594 1 95.19 283 GLN B N 1
ATOM 4784 C CA . GLN B 1 283 ? -19.453 -1.98 -14.602 1 95.19 283 GLN B CA 1
ATOM 4785 C C . GLN B 1 283 ? -20.734 -2.688 -14.172 1 95.19 283 GLN B C 1
ATOM 4787 O O . GLN B 1 283 ? -21.484 -2.164 -13.344 1 95.19 283 GLN B O 1
ATOM 4792 N N . GLN B 1 284 ? -20.922 -3.834 -14.719 1 94.88 284 GLN B N 1
ATOM 4793 C CA . GLN B 1 284 ? -22.109 -4.613 -14.367 1 94.88 284 GLN B CA 1
ATOM 4794 C C . GLN B 1 284 ? -22.109 -4.996 -12.891 1 94.88 284 GLN B C 1
ATOM 4796 O O . GLN B 1 284 ? -23.141 -4.934 -12.219 1 94.88 284 GLN B O 1
ATOM 4801 N N . HIS B 1 285 ? -20.953 -5.422 -12.391 1 94.31 285 HIS B N 1
ATOM 4802 C CA . HIS B 1 285 ? -20.812 -5.809 -10.992 1 94.31 285 HIS B CA 1
ATOM 4803 C C . HIS B 1 285 ? -21.219 -4.668 -10.062 1 94.31 285 HIS B C 1
ATOM 4805 O O . HIS B 1 285 ? -21.969 -4.879 -9.102 1 94.31 285 HIS B O 1
ATOM 4811 N N . PHE B 1 286 ? -20.75 -3.461 -10.336 1 92.56 286 PHE B N 1
ATOM 4812 C CA . PHE B 1 286 ? -21.031 -2.326 -9.461 1 92.56 286 PHE B CA 1
ATOM 4813 C C . PHE B 1 286 ? -22.469 -1.839 -9.633 1 92.56 286 PHE B C 1
ATOM 4815 O O . PHE B 1 286 ? -23.062 -1.307 -8.695 1 92.56 286 PHE B O 1
ATOM 4822 N N . GLN B 1 287 ? -23.016 -2 -10.82 1 91.94 287 GLN B N 1
ATOM 4823 C CA . GLN B 1 287 ? -24.438 -1.704 -11.008 1 91.94 287 GLN B CA 1
ATOM 4824 C C . GLN B 1 287 ? -25.312 -2.615 -10.156 1 91.94 287 GLN B C 1
ATOM 4826 O O . GLN B 1 287 ? -26.297 -2.166 -9.57 1 91.94 287 GLN B O 1
ATOM 4831 N N . ASP B 1 288 ? -24.906 -3.869 -10.109 1 90.31 288 ASP B N 1
ATOM 4832 C CA . ASP B 1 288 ? -25.641 -4.832 -9.297 1 90.31 288 ASP B CA 1
ATOM 4833 C C . ASP B 1 288 ? -25.531 -4.5 -7.812 1 90.31 288 ASP B C 1
ATOM 4835 O O . ASP B 1 288 ? -26.469 -4.691 -7.051 1 90.31 288 ASP B O 1
ATOM 4839 N N . LEU B 1 289 ? -24.375 -4.062 -7.43 1 86.31 289 LEU B N 1
ATOM 4840 C CA . LEU B 1 289 ? -24.156 -3.67 -6.039 1 86.31 289 LEU B CA 1
ATOM 4841 C C . LEU B 1 289 ? -25.047 -2.49 -5.664 1 86.31 289 LEU B C 1
ATOM 4843 O O . LEU B 1 289 ? -25.578 -2.439 -4.555 1 86.31 289 LEU B O 1
ATOM 4847 N N . LYS B 1 290 ? -25.141 -1.533 -6.531 1 85.62 290 LYS B N 1
ATOM 4848 C CA . LYS B 1 290 ? -25.984 -0.364 -6.305 1 85.62 290 LYS B CA 1
ATOM 4849 C C . LYS B 1 290 ? -27.438 -0.768 -6.125 1 85.62 290 LYS B C 1
ATOM 4851 O O . LYS B 1 290 ? -28.141 -0.224 -5.266 1 85.62 290 LYS B O 1
ATOM 4856 N N . LYS B 1 291 ? -27.812 -1.669 -6.926 1 78.69 291 LYS B N 1
ATOM 4857 C CA . LYS B 1 291 ? -29.188 -2.141 -6.867 1 78.69 291 LYS B CA 1
ATOM 4858 C C . LYS B 1 291 ? -29.453 -2.902 -5.57 1 78.69 291 LYS B C 1
ATOM 4860 O O . LYS B 1 291 ? -30.516 -2.773 -4.977 1 78.69 291 LYS B O 1
ATOM 4865 N N . GLY B 1 292 ? -28.406 -3.678 -5.16 1 70.19 292 GLY B N 1
ATOM 4866 C CA . GLY B 1 292 ? -28.547 -4.414 -3.914 1 70.19 292 GLY B CA 1
ATOM 4867 C C . GLY B 1 292 ? -28.578 -3.514 -2.691 1 70.19 292 GLY B C 1
ATOM 4868 O O . GLY B 1 292 ? -29.281 -3.809 -1.719 1 70.19 292 GLY B O 1
ATOM 4869 N N . GLN B 1 293 ? -27.75 -2.498 -2.631 1 65.19 293 GLN B N 1
ATOM 4870 C CA . GLN B 1 293 ? -27.734 -1.542 -1.527 1 65.19 293 GLN B CA 1
ATOM 4871 C C . GLN B 1 293 ? -29.047 -0.764 -1.455 1 65.19 293 GLN B C 1
ATOM 4873 O O . GLN B 1 293 ? -29.516 -0.42 -0.367 1 65.19 293 GLN B O 1
ATOM 4878 N N . MET B 1 294 ? -29.469 -0.385 -2.652 1 52.09 294 MET B N 1
ATOM 4879 C CA . MET B 1 294 ? -30.75 0.306 -2.701 1 52.09 294 MET B CA 1
ATOM 4880 C C . MET B 1 294 ? -31.875 -0.57 -2.133 1 52.09 294 MET B C 1
ATOM 4882 O O . MET B 1 294 ? -32.781 -0.071 -1.474 1 52.09 294 MET B O 1
ATOM 4886 N N . ASP B 1 295 ? -31.625 -1.781 -2.318 1 47.91 295 ASP B N 1
ATOM 4887 C CA . ASP B 1 295 ? -32.625 -2.701 -1.79 1 47.91 295 ASP B CA 1
ATOM 4888 C C . ASP B 1 295 ? -32.469 -2.871 -0.28 1 47.91 295 ASP B C 1
ATOM 4890 O O . ASP B 1 295 ? -33.469 -3.072 0.429 1 47.91 295 ASP B O 1
ATOM 4894 N N . ARG B 1 296 ? -31.344 -2.891 0.209 1 43.81 296 ARG B N 1
ATOM 4895 C CA . ARG B 1 296 ? -31.141 -3.018 1.649 1 43.81 296 ARG B CA 1
ATOM 4896 C C . ARG B 1 296 ? -31.453 -1.702 2.361 1 43.81 296 ARG B C 1
ATOM 4898 O O . ARG B 1 296 ? -31.516 -1.657 3.592 1 43.81 296 ARG B O 1
ATOM 4905 N N . ARG B 1 297 ? -31.188 -0.525 1.865 1 39.41 297 ARG B N 1
ATOM 4906 C CA . ARG B 1 297 ? -31.547 0.745 2.484 1 39.41 297 ARG B CA 1
ATOM 4907 C C . ARG B 1 297 ? -33.031 0.785 2.814 1 39.41 297 ARG B C 1
ATOM 4909 O O . ARG B 1 297 ? -33.531 1.747 3.414 1 39.41 297 ARG B O 1
ATOM 4916 N N . SER B 1 298 ? -33.781 0.064 2.258 1 32.06 298 SER B N 1
ATOM 4917 C CA . SER B 1 298 ? -35.188 0.027 2.656 1 32.06 298 SER B CA 1
ATOM 4918 C C . SER B 1 298 ? -35.344 -0.551 4.059 1 32.06 298 SER B C 1
ATOM 4920 O O . SER B 1 298 ? -36.469 -0.799 4.508 1 32.06 298 SER B O 1
ATOM 4922 N N . PHE B 1 299 ? -34.281 -1.079 4.633 1 27.61 299 PHE B N 1
ATOM 4923 C CA . PHE B 1 299 ? -34.719 -1.322 6.004 1 27.61 299 PHE B CA 1
ATOM 4924 C C . PHE B 1 299 ? -34.375 -0.127 6.895 1 27.61 299 PHE B C 1
ATOM 4926 O O . PHE B 1 299 ? -33.406 0.575 6.66 1 27.61 299 PHE B O 1
#

Radius of gyration: 24.7 Å; Cα contacts (8 Å, |Δi|>4): 1001; chains: 2; bounding box: 70×73×56 Å

Foldseek 3Di:
DDLVLLVLLLVCVVVLALCVSCVVVVHHSVVNVVSQVVVCVVVVHHQFDPDPPDRGTHGDPVNVVVNLLSVQVNVVVVLVVQVVPPLRQDEAEEEEADCCCVQQPVVVVVVVCVVPVSYDYHYDHDAQVVVLVCQVSVVHAKYKYFDADPDPFKGKAWQDKFFKWKKFAPPAPPRPDQEDELVVADQLLEAEEDRDPLQVVVVVVRHDNVNYVYYDHDDVVSVVPRDDRNHMYIDTPSVRVVVVVVRMDIHHYPDGGDMGTIMMMGGPPDDDPVSVVVSVSSSVSSVVVVVVVVVVVVD/DDLVLLVLLLVCVVVLALCVSCVVVVHHSVVNVVSQVVVCVVVVHHQFDPDPPDRGTHGDPVNVVVNLLSVQVNVVVVLVVQVVPPLRQDEAEEEEAPCCCVQQPVVVVVVVCVVPVSYDYHYDHDAQVVVLVCQVSVVHAKYKYFDADPDPFKGKAWQDKFFKWKKFAPPAPPRPDQEDELVVADQLLEAEEDRDPLQVVVVVVRHDNVNYVYYDHDDVVSVVPRDDRNHMYIDTPSVRVVVVVVRMDIHHYPDGGDMGTIMMMGGPPDDDPVSVVVSVSSSVSSVVVVVVVVVVVVD

Sequence (598 aa):
MDTESLYLFRDLCRTRNMTQTAKNFFLTQSTLSKRLARLEEELGYPLLLRSKGRKEAELTGKGERFLGVVVHMLELYEEGLSFREEQERYLLRLGCMRSAQEYFLAGFLQDYLLGHPRCSLTLEDHHSVEIRDLLQEGLLDVGIVQIPLASRGLVSELLYEEPFLVVMKEPGHFQGKKIISMEDLDGKQEIFQIFTEEFRSWHDQYWRALDSKIRVNSTPTAEKYFQGPEDWMLVPRSVAAAMKKQGFSIFPLAERTPFHRLYLASRQGEDRLWVKEMTAALQQHFQDLKKGQMDRRSFMDTESLYLFRDLCRTRNMTQTAKNFFLTQSTLSKRLARLEEELGYPLLLRSKGRKEAELTGKGERFLGVVVHMLELYEEGLSFREEQERYLLRLGCMRSAQEYFLAGFLQDYLLGHPRCSLTLEDHHSVEIRDLLQEGLLDVGIVQIPLASRGLVSELLYEEPFLVVMKEPGHFQGKKIISMEDLDGKQEIFQIFTEEFRSWHDQYWRALDSKIRVNSTPTAEKYFQGPEDWMLVPRSVAAAMKKQGFSIFPLAERTPFHRLYLASRQGEDRLWVKEMTAALQQHFQDLKKGQMDRRSF

Nearest PDB structures (foldseek):
  4x6g-assembly2_H  TM=6.735E-01  e=3.316E-20  Pseudomonas aeruginosa PAO1
  5y2v-assembly1_C  TM=5.969E-01  e=2.000E-20  Synechocystis sp. PCC 6803 substr. Kazusa
  3k1m-assembly1_B  TM=5.731E-01  e=2.269E-20  Acinetobacter baylyi ADP1
  7d98-assembly1_Q  TM=5.544E-01  e=3.662E-19  Cupriavidus necator
  4y0m-assembly1_A  TM=8.174E-01  e=1.369E-13  Pseudomonas aeruginosa PAO1

Organism: Acidaminococcus fermentans (strain ATCC 25085 / DSM 20731 / CCUG 9996 / CIP 106432 / VR4) (NCBI:txid591001)